Protein AF-0000000076599922 (afdb_homodimer)

pLDDT: mean 87.74, std 16.81, range [40.47, 98.94]

Organism: Saccharopolyspora spinosa (NCBI:txid60894)

Solvent-accessible surface area (backbone atoms only — not comparable to full-atom values): 19972 Å² total; per-residue (Å²): 118,70,66,62,55,49,49,53,50,46,48,52,47,47,49,48,48,50,48,41,64,63,24,42,58,56,21,48,47,45,45,66,71,65,50,50,44,62,55,48,37,53,52,31,36,52,49,28,32,49,35,24,58,56,22,30,57,68,70,34,29,33,64,23,31,54,54,28,51,56,31,53,50,46,52,57,22,27,54,42,30,17,59,72,67,69,59,63,42,68,53,51,51,39,50,47,54,44,43,49,49,50,35,50,36,35,43,34,48,22,48,25,45,19,26,42,69,68,67,58,35,61,69,57,18,50,31,31,48,50,35,41,41,33,58,52,43,45,55,33,46,34,26,36,22,36,42,66,76,32,43,27,76,78,58,77,47,40,71,69,52,46,48,50,42,48,39,52,16,39,22,42,36,51,72,64,44,78,63,43,33,56,53,30,36,49,50,43,35,52,35,30,56,49,22,44,52,49,25,53,51,34,27,48,52,40,48,69,70,102,117,71,66,60,54,48,49,53,50,47,50,51,46,48,49,48,49,51,47,41,64,64,24,42,58,55,21,50,48,43,46,67,70,64,50,51,43,62,55,47,39,53,52,30,36,52,49,28,32,50,35,24,58,57,22,31,57,67,70,35,28,34,64,24,32,54,55,28,52,54,30,52,51,46,53,56,21,29,54,41,30,18,59,73,67,69,61,63,43,68,51,51,50,39,52,46,56,45,41,50,47,52,35,51,35,35,44,34,48,22,47,25,46,20,25,44,69,68,68,58,35,61,71,55,19,51,31,31,48,49,34,39,40,33,57,52,44,45,55,34,45,32,26,36,22,36,43,63,76,32,44,27,76,78,57,76,48,40,71,68,52,45,49,51,42,48,38,50,18,39,22,41,35,50,73,63,45,78,63,42,33,55,52,32,36,50,50,44,35,53,35,29,56,49,22,43,51,50,23,53,51,35,28,48,52,40,50,69,72,101

Nearest PDB structures (foldseek):
  6h59-assembly1_A  TM=9.560E-01  e=6.755E-15  Mycobacterium tuberculosis H37Rv
  6wmv-assembly1_A  TM=9.263E-01  e=8.524E-15  Archaeoglobus fulgidus
  6wmv-assembly1_C  TM=9.574E-01  e=2.727E-14  Archaeoglobus fulgidus
  6h5a-assembly1_B  TM=9.614E-01  e=3.285E-14  Mycobacterium tuberculosis H37Rv
  6wm5-assembly1_A  TM=9.305E-01  e=1.296E-14  Archaeoglobus fulgidus

Sequence (420 aa):
MHRRLTLQAMLNIFARASISRLTDPIGAGLVCLGLSPNAVTVTGTAASITAALWFFPRDQLFVGTVVVAVFLMFDILDGAMARSGGKATKFGGVLDASCDRLVDGALFGALVWWSLVVEVNHLRGLALLICLVGAQVISYVKARAEANGLSADGGLAERAERFLVVLVGTGLHGLGVPYVLDVAVWLLVVLSLITIAQRLIAVHASYRDLMHRRLTLQAMLNIFARASISRLTDPIGAGLVCLGLSPNAVTVTGTAASITAALWFFPRDQLFVGTVVVAVFLMFDILDGAMARSGGKATKFGGVLDASCDRLVDGALFGALVWWSLVVEVNHLRGLALLICLVGAQVISYVKARAEANGLSADGGLAERAERFLVVLVGTGLHGLGVPYVLDVAVWLLVVLSLITIAQRLIAVHASYRDL

Foldseek 3Di:
DVVVVVVVVVCVVVVVVVLLVVLVVVLVVVVVVVDQLLNLLVVLLVQLLCLLQPQLLVLNQQVSLVSNVVSVSSLSNSVSNCVVVVVPDPVSVVSSLVSLLSSLLSNLVSNLCNCCPVVNPPLLSVLSVLLNVLQNLLSVLQVVLVVVVFGQDDFDDHPVNLSVLQSVQRNVVSVPDPCSNVVSSNVSSVRSVVSSVSRVVRSVVRVVVD/DVVVVVVVVVCVVVVVVVLLVVLVVVLVVVVVVVDQLLNLLVVLLVQLLCLLQPQLLVLNQQVSLVSNVVSVSSLSNSVSNCVVVVVPDPVSVVSSLVSLLSSLLSNLVSNLCNCCPVVNPPLLSVLSVLLNVLQNLLSVLQVVLVVVVFGQDDFDDHPVNLSVLQSVQRNVVSVPDPCSNVVSSNVSSVRSVVSSVSRVVRSVVRVVVD

InterPro domains:
  IPR000462 CDP-alcohol phosphatidyltransferase [PF01066] (36-189)
  IPR043130 CDP-alcohol phosphatidyltransferase, transmembrane domain [G3DSA:1.20.120.1760] (16-209)
  IPR044268 Phosphatidylinositol phosphate synthase PgsA1 [MF_02241] (11-209)
  IPR044268 Phosphatidylinositol phosphate synthase PgsA1 [NF045883] (14-207)
  IPR048254 CDP-alcohol phosphatidyltransferase, conserved site [PS00379] (78-100)

Secondary structure (DSSP, 8-state):
-HHHHHHHHHHHHHHHHHHHHHHHHHHHHHHHTT--HHHHHHHHHHHHHHHHHHHGGGT-HHHHHHHHHHHHHHHHHHHHHHHHTT---HHHHHHHHHHHHHHHHHHHHHHHHIIIIIS--HHHHHHHHHHHHHHHHHHHHHHHHHHTT------SS-HHHHHHHHHHHHHHHHTT-TTHHHHHHHHHHHHHHHHHHHHHHHHHHHHHT-/-HHHHHHHHHHHHHHHHHHHHHHHHHHHHHHHTT--HHHHHHHHHHHHHHHHHHHGGGT-HHHHHHHHHHHHHHHHHHHHHHHHTT---HHHHHHHHHHHHHHHHHHHHHHHHIIIIIS--HHHHHHHHHHHHHHHHHHHHHHHHHHTT------SS-HHHHHHHHHHHHHHHHTT-TTHHHHHHHHHHHHHHHHHHHHHHHHHHHHHT-

Structure (mmCIF, N/CA/C/O backbone):
data_AF-0000000076599922-model_v1
#
loop_
_entity.id
_entity.type
_entity.pdbx_description
1 polymer 'Phosphatidylinositol phosphate synthase'
#
loop_
_atom_site.group_PDB
_atom_site.id
_atom_site.type_symbol
_atom_site.label_atom_id
_atom_site.label_alt_id
_atom_site.label_comp_id
_atom_site.label_asym_id
_atom_site.label_entity_id
_atom_site.label_seq_id
_atom_site.pdbx_PDB_ins_code
_atom_site.Cartn_x
_atom_site.Cartn_y
_atom_site.Cartn_z
_atom_site.occupancy
_atom_site.B_iso_or_equiv
_atom_site.auth_seq_id
_atom_site.auth_comp_id
_atom_site.auth_asym_id
_atom_site.auth_atom_id
_atom_site.pdbx_PDB_model_num
ATOM 1 N N . MET A 1 1 ? 11.695 7.113 33.906 1 40.84 1 MET A N 1
ATOM 2 C CA . MET A 1 1 ? 11.023 7.523 32.688 1 40.84 1 MET A CA 1
ATOM 3 C C . MET A 1 1 ? 11.836 8.578 31.953 1 40.84 1 MET A C 1
ATOM 5 O O . MET A 1 1 ? 11.93 8.555 30.719 1 40.84 1 MET A O 1
ATOM 9 N N . HIS A 1 2 ? 12.633 9.445 32.656 1 55.22 2 HIS A N 1
ATOM 10 C CA . HIS A 1 2 ? 13.438 10.531 32.125 1 55.22 2 HIS A CA 1
ATOM 11 C C . HIS A 1 2 ? 14.703 10.008 31.453 1 55.22 2 HIS A C 1
ATOM 13 O O . HIS A 1 2 ? 15.219 10.633 30.531 1 55.22 2 HIS A O 1
ATOM 19 N N . ARG A 1 3 ? 15.242 8.898 31.953 1 56.16 3 ARG A N 1
ATOM 20 C CA . ARG A 1 3 ? 16.5 8.391 31.422 1 56.16 3 ARG A CA 1
ATOM 21 C C . ARG A 1 3 ? 16.297 7.691 30.078 1 56.16 3 ARG A C 1
ATOM 23 O O . ARG A 1 3 ? 17.188 7.668 29.234 1 56.16 3 ARG A O 1
ATOM 30 N N . ARG A 1 4 ? 15.164 7.043 29.859 1 51.91 4 ARG A N 1
ATOM 31 C CA . ARG A 1 4 ? 14.875 6.352 28.609 1 51.91 4 ARG A CA 1
ATOM 32 C C . ARG A 1 4 ? 14.609 7.344 27.484 1 51.91 4 ARG A C 1
ATOM 34 O O . ARG A 1 4 ? 14.992 7.102 26.328 1 51.91 4 ARG A O 1
ATOM 41 N N . LEU A 1 5 ? 14.023 8.516 27.812 1 51.56 5 LEU A N 1
ATOM 42 C CA . LEU A 1 5 ? 13.805 9.547 26.797 1 51.56 5 LEU A CA 1
ATOM 43 C C . LEU A 1 5 ? 15.133 10.164 26.359 1 51.56 5 LEU A C 1
ATOM 45 O O . LEU A 1 5 ? 15.312 10.484 25.188 1 51.56 5 LEU A O 1
ATOM 49 N N . THR A 1 6 ? 16.016 10.195 27.281 1 56.06 6 THR A N 1
ATOM 50 C CA . THR A 1 6 ? 17.312 10.789 26.984 1 56.06 6 THR A CA 1
ATOM 51 C C . THR A 1 6 ? 18.156 9.852 26.109 1 56.06 6 THR A C 1
ATOM 53 O O . THR A 1 6 ? 18.812 10.297 25.172 1 56.06 6 THR A O 1
ATOM 56 N N . LEU A 1 7 ? 18.078 8.648 26.344 1 52.84 7 LEU A N 1
ATOM 57 C CA . LEU A 1 7 ? 18.828 7.672 25.547 1 52.84 7 LEU A CA 1
ATOM 58 C C . LEU A 1 7 ? 18.266 7.578 24.141 1 52.84 7 LEU A C 1
ATOM 60 O O . LEU A 1 7 ? 19.031 7.496 23.172 1 52.84 7 LEU A O 1
ATOM 64 N N . GLN A 1 8 ? 17.016 7.5 23.953 1 50.31 8 GLN A N 1
ATOM 65 C CA . GLN A 1 8 ? 16.391 7.488 22.625 1 50.31 8 GLN A CA 1
ATOM 66 C C . GLN A 1 8 ? 16.688 8.773 21.859 1 50.31 8 GLN A C 1
ATOM 68 O O . GLN A 1 8 ? 16.984 8.734 20.672 1 50.31 8 GLN A O 1
ATOM 73 N N . ALA A 1 9 ? 16.688 9.953 22.578 1 52.31 9 ALA A N 1
ATOM 74 C CA . ALA A 1 9 ? 17.078 11.227 21.984 1 52.31 9 ALA A CA 1
ATOM 75 C C . ALA A 1 9 ? 18.547 11.211 21.562 1 52.31 9 ALA A C 1
ATOM 77 O O . ALA A 1 9 ? 18.891 11.688 20.484 1 52.31 9 ALA A O 1
ATOM 78 N N . MET A 1 10 ? 19.359 10.648 22.375 1 51.59 10 MET A N 1
ATOM 79 C CA . MET A 1 10 ? 20.781 10.555 22.078 1 51.59 10 MET A CA 1
ATOM 80 C C . MET A 1 10 ? 21.031 9.602 20.922 1 51.59 10 MET A C 1
ATOM 82 O O . MET A 1 10 ? 21.844 9.883 20.047 1 51.59 10 MET A O 1
ATOM 86 N N . LEU A 1 11 ? 20.344 8.477 20.906 1 53.56 11 LEU A N 1
ATOM 87 C CA . LEU A 1 11 ? 20.5 7.527 19.812 1 53.56 11 LEU A CA 1
ATOM 88 C C . LEU A 1 11 ? 19.938 8.102 18.516 1 53.56 11 LEU A C 1
ATOM 90 O O . LEU A 1 11 ? 20.531 7.91 17.453 1 53.56 11 LEU A O 1
ATOM 94 N N . ASN A 1 12 ? 18.891 8.797 18.625 1 52.84 12 ASN A N 1
ATOM 95 C CA . ASN A 1 12 ? 18.344 9.5 17.469 1 52.84 12 ASN A CA 1
ATOM 96 C C . ASN A 1 12 ? 19.281 10.609 17 1 52.84 12 ASN A C 1
ATOM 98 O O . ASN A 1 12 ? 19.469 10.805 15.797 1 52.84 12 ASN A O 1
ATOM 102 N N . ILE A 1 13 ? 19.891 11.352 18.016 1 50.78 13 ILE A N 1
ATOM 103 C CA . ILE A 1 13 ? 20.859 12.398 17.703 1 50.78 13 ILE A CA 1
ATOM 104 C C . ILE A 1 13 ? 22.109 11.773 17.109 1 50.78 13 ILE A C 1
ATOM 106 O O . ILE A 1 13 ? 22.656 12.266 16.109 1 50.78 13 ILE A O 1
ATOM 110 N N . PHE A 1 14 ? 22.625 10.773 17.766 1 49.03 14 PHE A N 1
ATOM 111 C CA . PHE A 1 14 ? 23.812 10.102 17.25 1 49.03 14 PHE A CA 1
ATOM 112 C C . PHE A 1 14 ? 23.531 9.492 15.883 1 49.03 14 PHE A C 1
ATOM 114 O O . PHE A 1 14 ? 24.375 9.539 14.992 1 49.03 14 PHE A O 1
ATOM 121 N N . ALA A 1 15 ? 22.453 8.836 15.75 1 51.06 15 ALA A N 1
ATOM 122 C CA . ALA A 1 15 ? 22.062 8.297 14.453 1 51.06 15 ALA A CA 1
ATOM 123 C C . ALA A 1 15 ? 21.922 9.414 13.414 1 51.06 15 ALA A C 1
ATOM 125 O O . ALA A 1 15 ? 22.406 9.281 12.289 1 51.06 15 ALA A O 1
ATOM 126 N N . ARG A 1 16 ? 21.359 10.461 13.766 1 51.12 16 ARG A N 1
ATOM 127 C CA . ARG A 1 16 ? 21.281 11.625 12.891 1 51.12 16 ARG A CA 1
ATOM 128 C C . ARG A 1 16 ? 22.656 12.188 12.586 1 51.12 16 ARG A C 1
ATOM 130 O O . ARG A 1 16 ? 22.953 12.547 11.438 1 51.12 16 ARG A O 1
ATOM 137 N N . ALA A 1 17 ? 23.453 12.336 13.656 1 50.25 17 ALA A N 1
ATOM 138 C CA . ALA A 1 17 ? 24.812 12.844 13.484 1 50.25 17 ALA A CA 1
ATOM 139 C C . ALA A 1 17 ? 25.641 11.891 12.641 1 50.25 17 ALA A C 1
ATOM 141 O O . ALA A 1 17 ? 26.422 12.32 11.789 1 50.25 17 ALA A O 1
ATOM 142 N N . SER A 1 18 ? 25.594 10.648 12.922 1 45.25 18 SER A N 1
ATOM 143 C CA . SER A 1 18 ? 26.344 9.68 12.148 1 45.25 18 SER A CA 1
ATOM 144 C C . SER A 1 18 ? 25.844 9.609 10.703 1 45.25 18 SER A C 1
ATOM 146 O O . SER A 1 18 ? 26.656 9.516 9.773 1 45.25 18 SER A O 1
ATOM 148 N N . ILE A 1 19 ? 24.672 9.594 10.617 1 50.72 19 ILE A N 1
ATOM 149 C CA . ILE A 1 19 ? 24.125 9.617 9.266 1 50.72 19 ILE A CA 1
ATOM 150 C C . ILE A 1 19 ? 24.5 10.922 8.57 1 50.72 19 ILE A C 1
ATOM 152 O O . ILE A 1 19 ? 24.875 10.922 7.398 1 50.72 19 ILE A O 1
ATOM 156 N N . SER A 1 20 ? 24.531 11.984 9.289 1 49.16 20 SER A N 1
ATOM 157 C CA . SER A 1 20 ? 24.969 13.266 8.742 1 49.16 20 SER A CA 1
ATOM 158 C C . SER A 1 20 ? 26.438 13.227 8.328 1 49.16 20 SER A C 1
ATOM 160 O O . SER A 1 20 ? 26.812 13.781 7.297 1 49.16 20 SER A O 1
ATOM 162 N N . ARG A 1 21 ? 27.25 12.664 9.188 1 48.56 21 ARG A N 1
ATOM 163 C CA . ARG A 1 21 ? 28.672 12.625 8.875 1 48.56 21 ARG A CA 1
ATOM 164 C C . ARG A 1 21 ? 28.938 11.789 7.629 1 48.56 21 ARG A C 1
ATOM 166 O O . ARG A 1 21 ? 29.859 12.078 6.871 1 48.56 21 ARG A O 1
ATOM 173 N N . LEU A 1 22 ? 28.312 10.758 7.5 1 48.22 22 LEU A N 1
ATOM 174 C CA . LEU A 1 22 ? 28.5 9.906 6.332 1 48.22 22 LEU A CA 1
ATOM 175 C C . LEU A 1 22 ? 27.766 10.484 5.121 1 48.22 22 LEU A C 1
ATOM 177 O O . LEU A 1 22 ? 28.266 10.383 3.994 1 48.22 22 LEU A O 1
ATOM 181 N N . THR A 1 23 ? 26.672 11.07 5.359 1 52.75 23 THR A N 1
ATOM 182 C CA . THR A 1 23 ? 25.812 11.5 4.266 1 52.75 23 THR A CA 1
ATOM 183 C C . THR A 1 23 ? 26.188 12.906 3.803 1 52.75 23 THR A C 1
ATOM 185 O O . THR A 1 23 ? 25.969 13.258 2.639 1 52.75 23 THR A O 1
ATOM 188 N N . ASP A 1 24 ? 26.859 13.633 4.656 1 56.22 24 ASP A N 1
ATOM 189 C CA . ASP A 1 24 ? 27.172 15.023 4.336 1 56.22 24 ASP A CA 1
ATOM 190 C C . ASP A 1 24 ? 28.156 15.102 3.166 1 56.22 24 ASP A C 1
ATOM 192 O O . ASP A 1 24 ? 27.938 15.875 2.227 1 56.22 24 ASP A O 1
ATOM 196 N N . PRO A 1 25 ? 29.172 14.414 3.275 1 53.22 25 PRO A N 1
ATOM 197 C CA . PRO A 1 25 ? 30.109 14.602 2.16 1 53.22 25 PRO A CA 1
ATOM 198 C C . PRO A 1 25 ? 29.547 14.094 0.833 1 53.22 25 PRO A C 1
ATOM 200 O O . PRO A 1 25 ? 29.797 14.695 -0.217 1 53.22 25 PRO A O 1
ATOM 203 N N . ILE A 1 26 ? 28.906 13 0.84 1 55.84 26 ILE A N 1
ATOM 204 C CA . ILE A 1 26 ? 28.312 12.469 -0.386 1 55.84 26 ILE A CA 1
ATOM 205 C C . ILE A 1 26 ? 27.219 13.414 -0.886 1 55.84 26 ILE A C 1
ATOM 207 O O . ILE A 1 26 ? 27.125 13.688 -2.086 1 55.84 26 ILE A O 1
ATOM 211 N N . GLY A 1 27 ? 26.453 13.828 -0.007 1 55.47 27 GLY A N 1
ATOM 212 C CA . GLY A 1 27 ? 25.484 14.844 -0.381 1 55.47 27 GLY A CA 1
ATOM 213 C C . GLY A 1 27 ? 26.125 16.094 -0.974 1 55.47 27 GLY A C 1
ATOM 214 O O . GLY A 1 27 ? 25.656 16.594 -1.998 1 55.47 27 GLY A O 1
ATOM 215 N N . ALA A 1 28 ? 27.172 16.422 -0.338 1 54.97 28 ALA A N 1
ATOM 216 C CA . ALA A 1 28 ? 27.906 17.594 -0.824 1 54.97 28 ALA A CA 1
ATOM 217 C C . ALA A 1 28 ? 28.484 17.344 -2.213 1 54.97 28 ALA A C 1
ATOM 219 O O . ALA A 1 28 ? 28.484 18.234 -3.066 1 54.97 28 ALA A O 1
ATOM 220 N N . GLY A 1 29 ? 28.922 16.203 -2.338 1 56.16 29 GLY A N 1
ATOM 221 C CA . GLY A 1 29 ? 29.453 15.859 -3.648 1 56.16 29 GLY A CA 1
ATOM 222 C C . GLY A 1 29 ? 28.391 15.875 -4.742 1 56.16 29 GLY A C 1
ATOM 223 O O . GLY A 1 29 ? 28.641 16.375 -5.84 1 56.16 29 GLY A O 1
ATOM 224 N N . LEU A 1 30 ? 27.297 15.344 -4.473 1 58.22 30 LEU A N 1
ATOM 225 C CA . LEU A 1 30 ? 26.234 15.344 -5.473 1 58.22 30 LEU A CA 1
ATOM 226 C C . LEU A 1 30 ? 25.703 16.75 -5.719 1 58.22 30 LEU A C 1
ATOM 228 O O . LEU A 1 30 ? 25.391 17.109 -6.855 1 58.22 30 LEU A O 1
ATOM 232 N N . VAL A 1 31 ? 25.656 17.516 -4.691 1 55.69 31 VAL A N 1
ATOM 233 C CA . VAL A 1 31 ? 25.344 18.938 -4.859 1 55.69 31 VAL A CA 1
ATOM 234 C C . VAL A 1 31 ? 26.375 19.594 -5.762 1 55.69 31 VAL A C 1
ATOM 236 O O . VAL A 1 31 ? 26.047 20.453 -6.582 1 55.69 31 VAL A O 1
ATOM 239 N N . CYS A 1 32 ? 27.453 19.062 -5.551 1 52.34 32 CYS A N 1
ATOM 240 C CA . CYS A 1 32 ? 28.516 19.641 -6.371 1 52.34 32 CYS A CA 1
ATOM 241 C C . CYS A 1 32 ? 28.344 19.266 -7.836 1 52.34 32 CYS A C 1
ATOM 243 O O . CYS A 1 32 ? 28.75 20.016 -8.727 1 52.34 32 CYS A O 1
ATOM 245 N N . LEU A 1 33 ? 27.734 18.172 -7.957 1 60 33 LEU A N 1
ATOM 246 C CA . LEU A 1 33 ? 27.469 17.781 -9.336 1 60 33 LEU A CA 1
ATOM 247 C C . LEU A 1 33 ? 26.25 18.531 -9.891 1 60 33 LEU A C 1
ATOM 249 O O . LEU A 1 33 ? 25.891 18.359 -11.055 1 60 33 LEU A O 1
ATOM 253 N N . GLY A 1 34 ? 25.703 19.391 -9.062 1 63.62 34 GLY A N 1
ATOM 254 C CA . GLY A 1 34 ? 24.625 20.266 -9.523 1 63.62 34 GLY A CA 1
ATOM 255 C C . GLY A 1 34 ? 23.266 19.578 -9.539 1 63.62 34 GLY A C 1
ATOM 256 O O . GLY A 1 34 ? 22.328 20.078 -10.164 1 63.62 34 GLY A O 1
ATOM 257 N N . LEU A 1 35 ? 23.188 18.5 -8.906 1 76.56 35 LEU A N 1
ATOM 258 C CA . LEU A 1 35 ? 21.875 17.844 -8.938 1 76.56 35 LEU A CA 1
ATOM 259 C C . LEU A 1 35 ? 21 18.344 -7.793 1 76.56 35 LEU A C 1
ATOM 261 O O . LEU A 1 35 ? 21.5 18.578 -6.688 1 76.56 35 LEU A O 1
ATOM 265 N N . SER A 1 36 ? 19.812 18.672 -8.164 1 83.69 36 SER A N 1
ATOM 266 C CA . SER A 1 36 ? 18.859 19.047 -7.125 1 83.69 36 SER A CA 1
ATOM 267 C C . SER A 1 36 ? 18.438 17.828 -6.309 1 83.69 36 SER A C 1
ATOM 269 O O . SER A 1 36 ? 18.484 16.703 -6.789 1 83.69 36 SER A O 1
ATOM 271 N N . PRO A 1 37 ? 18.188 18.016 -5.082 1 85.31 37 PRO A N 1
ATOM 272 C CA . PRO A 1 37 ? 17.703 16.906 -4.242 1 85.31 37 PRO A CA 1
ATOM 273 C C . PRO A 1 37 ? 16.547 16.141 -4.887 1 85.31 37 PRO A C 1
ATOM 275 O O . PRO A 1 37 ? 16.484 14.914 -4.805 1 85.31 37 PRO A O 1
ATOM 278 N N . ASN A 1 38 ? 15.648 16.844 -5.543 1 90.19 38 ASN A N 1
ATOM 279 C CA . ASN A 1 38 ? 14.516 16.203 -6.211 1 90.19 38 ASN A CA 1
ATOM 280 C C . ASN A 1 38 ? 14.984 15.266 -7.324 1 90.19 38 ASN A C 1
ATOM 282 O O . ASN A 1 38 ? 14.414 14.188 -7.52 1 90.19 38 ASN A O 1
ATOM 286 N N . ALA A 1 39 ? 15.938 15.695 -8.039 1 88.94 39 ALA A N 1
ATOM 287 C CA . ALA A 1 39 ? 16.484 14.867 -9.109 1 88.94 39 ALA A CA 1
ATOM 288 C C . ALA A 1 39 ? 17.109 13.594 -8.555 1 88.94 39 ALA A C 1
ATOM 290 O O . ALA A 1 39 ? 16.984 12.516 -9.141 1 88.94 39 ALA A O 1
ATOM 291 N N . VAL A 1 40 ? 17.797 13.688 -7.473 1 87.94 40 VAL A N 1
ATOM 292 C CA . VAL A 1 40 ? 18.438 12.539 -6.828 1 87.94 40 VAL A CA 1
ATOM 293 C C . VAL A 1 40 ? 17.359 11.578 -6.332 1 87.94 40 VAL A C 1
ATOM 295 O O . VAL A 1 40 ? 17.5 10.359 -6.48 1 87.94 40 VAL A O 1
ATOM 298 N N . THR A 1 41 ? 16.297 12.117 -5.738 1 92.38 41 THR A N 1
ATOM 299 C CA . THR A 1 41 ? 15.188 11.305 -5.266 1 92.38 41 THR A CA 1
ATOM 300 C C . THR A 1 41 ? 14.57 10.508 -6.41 1 92.38 41 THR A C 1
ATOM 302 O O . THR A 1 41 ? 14.43 9.289 -6.32 1 92.38 41 THR A O 1
ATOM 305 N N . VAL A 1 42 ? 14.258 11.203 -7.5 1 93.69 42 VAL A N 1
ATOM 306 C CA . VAL A 1 42 ? 13.57 10.57 -8.625 1 93.69 42 VAL A CA 1
ATOM 307 C C . VAL A 1 42 ? 14.484 9.539 -9.281 1 93.69 42 VAL A C 1
ATOM 309 O O . VAL A 1 42 ? 14.055 8.43 -9.609 1 93.69 42 VAL A O 1
ATOM 312 N N . THR A 1 43 ? 15.727 9.883 -9.484 1 92.69 43 THR A N 1
ATOM 313 C CA . THR A 1 43 ? 16.688 8.969 -10.102 1 92.69 43 THR A CA 1
ATOM 314 C C . THR A 1 43 ? 16.938 7.762 -9.203 1 92.69 43 THR A C 1
ATOM 316 O O . THR A 1 43 ? 17.016 6.629 -9.68 1 92.69 43 THR A O 1
ATOM 319 N N . GLY A 1 44 ? 17.109 8.031 -7.922 1 93.38 44 GLY A N 1
ATOM 320 C CA . GLY A 1 44 ? 17.281 6.941 -6.98 1 93.38 44 GLY A CA 1
ATOM 321 C C . GLY A 1 44 ? 16.094 6 -6.934 1 93.38 44 GLY A C 1
ATOM 322 O O . GLY A 1 44 ? 16.266 4.781 -6.863 1 93.38 44 GLY A O 1
ATOM 323 N N . THR A 1 45 ? 14.945 6.566 -6.973 1 95.88 45 THR A N 1
ATOM 324 C CA . THR A 1 45 ? 13.719 5.781 -6.988 1 95.88 45 THR A CA 1
ATOM 325 C C . THR A 1 45 ? 13.656 4.898 -8.234 1 95.88 45 THR A C 1
ATOM 327 O O . THR A 1 45 ? 13.406 3.695 -8.133 1 95.88 45 THR A O 1
ATOM 330 N N . ALA A 1 46 ? 13.891 5.516 -9.367 1 96.62 46 ALA A N 1
ATOM 331 C CA . ALA A 1 46 ? 13.875 4.766 -10.625 1 96.62 46 ALA A CA 1
ATOM 332 C C . ALA A 1 46 ? 14.898 3.631 -10.586 1 96.62 46 ALA A C 1
ATOM 334 O O . ALA A 1 46 ? 14.609 2.514 -11.031 1 96.62 46 ALA A O 1
ATOM 335 N N . ALA A 1 47 ? 16.016 3.898 -10.086 1 96.5 47 ALA A N 1
ATOM 336 C CA . ALA A 1 47 ? 17.094 2.906 -10.023 1 96.5 47 ALA A CA 1
ATOM 337 C C . ALA A 1 47 ? 16.734 1.768 -9.078 1 96.5 47 ALA A C 1
ATOM 339 O O . ALA A 1 47 ? 16.938 0.594 -9.398 1 96.5 47 ALA A O 1
ATOM 340 N N . SER A 1 48 ? 16.219 2.098 -7.926 1 97.44 48 SER A N 1
ATOM 341 C CA . SER A 1 48 ? 15.836 1.085 -6.945 1 97.44 48 SER A CA 1
ATOM 342 C C . SER A 1 48 ? 14.734 0.182 -7.48 1 97.44 48 SER A C 1
ATOM 344 O O . SER A 1 48 ? 14.797 -1.04 -7.336 1 97.44 48 SER A O 1
ATOM 346 N N . ILE A 1 49 ? 13.75 0.799 -8.078 1 98.38 49 ILE A N 1
ATOM 347 C CA . ILE A 1 49 ? 12.641 0.042 -8.633 1 98.38 49 ILE A CA 1
ATOM 348 C C . ILE A 1 49 ? 13.141 -0.869 -9.75 1 98.38 49 ILE A C 1
ATOM 350 O O . ILE A 1 49 ? 12.82 -2.059 -9.789 1 98.38 49 ILE A O 1
ATOM 354 N N . THR A 1 50 ? 13.961 -0.312 -10.648 1 98.19 50 THR A N 1
ATOM 355 C CA . THR A 1 50 ? 14.508 -1.09 -11.758 1 98.19 50 THR A CA 1
ATOM 356 C C . THR A 1 50 ? 15.344 -2.256 -11.234 1 98.19 50 THR A C 1
ATOM 358 O O . THR A 1 50 ? 15.242 -3.373 -11.75 1 98.19 50 THR A O 1
ATOM 361 N N . ALA A 1 51 ? 16.094 -2.02 -10.227 1 98.44 51 ALA A N 1
ATOM 362 C CA . ALA A 1 51 ? 16.938 -3.066 -9.656 1 98.44 51 ALA A CA 1
ATOM 363 C C . ALA A 1 51 ? 16.094 -4.191 -9.07 1 98.44 51 ALA A C 1
ATOM 365 O O . ALA A 1 51 ? 16.344 -5.367 -9.344 1 98.44 51 ALA A O 1
ATOM 366 N N . ALA A 1 52 ? 15.117 -3.861 -8.289 1 98.69 52 ALA A N 1
ATOM 367 C CA . ALA A 1 52 ? 14.258 -4.867 -7.664 1 98.69 52 ALA A CA 1
ATOM 368 C C . ALA A 1 52 ? 13.539 -5.703 -8.719 1 98.69 52 ALA A C 1
ATOM 370 O O . ALA A 1 52 ? 13.5 -6.934 -8.625 1 98.69 52 ALA A O 1
ATOM 371 N N . LEU A 1 53 ? 13.047 -5.031 -9.766 1 98.69 53 LEU A N 1
ATOM 372 C CA . LEU A 1 53 ? 12.25 -5.703 -10.781 1 98.69 53 LEU A CA 1
ATOM 373 C C . LEU A 1 53 ? 13.141 -6.508 -11.734 1 98.69 53 LEU A C 1
ATOM 375 O O . LEU A 1 53 ? 12.664 -7.434 -12.391 1 98.69 53 LEU A O 1
ATOM 379 N N . TRP A 1 54 ? 14.367 -6.121 -11.797 1 98.62 54 TRP A N 1
ATOM 380 C CA . TRP A 1 54 ? 15.289 -6.828 -12.688 1 98.62 54 TRP A CA 1
ATOM 381 C C . TRP A 1 54 ? 15.844 -8.078 -12.016 1 98.62 54 TRP A C 1
ATOM 383 O O . TRP A 1 54 ? 15.82 -9.164 -12.594 1 98.62 54 TRP A O 1
ATOM 393 N N . PHE A 1 55 ? 16.266 -8 -10.789 1 98.88 55 PHE A N 1
ATOM 394 C CA . PHE A 1 55 ? 17.078 -9.047 -10.18 1 98.88 55 PHE A CA 1
ATOM 395 C C . PHE A 1 55 ? 16.188 -10.07 -9.477 1 98.88 55 PHE A C 1
ATOM 397 O O . PHE A 1 55 ? 16.406 -11.281 -9.609 1 98.88 55 PHE A O 1
ATOM 404 N N . PHE A 1 56 ? 15.211 -9.664 -8.68 1 98.81 56 PHE A N 1
ATOM 405 C CA . PHE A 1 56 ? 14.484 -10.578 -7.812 1 98.81 56 PHE A CA 1
ATOM 406 C C . PHE A 1 56 ? 13.68 -11.586 -8.633 1 98.81 56 PHE A C 1
ATOM 408 O O . PHE A 1 56 ? 13.766 -12.789 -8.398 1 98.81 56 PHE A O 1
ATOM 415 N N . PRO A 1 57 ? 12.984 -11.102 -9.727 1 98.44 57 PRO A N 1
ATOM 416 C CA . PRO A 1 57 ? 12.242 -12.094 -10.508 1 98.44 57 PRO A CA 1
ATOM 417 C C . PRO A 1 57 ? 13.156 -13.062 -11.258 1 98.44 57 PRO A C 1
ATOM 419 O O . PRO A 1 57 ? 12.695 -14.102 -11.734 1 98.44 57 PRO A O 1
ATOM 422 N N . ARG A 1 58 ? 14.398 -12.766 -11.391 1 98.44 58 ARG A N 1
ATOM 423 C CA . ARG A 1 58 ? 15.359 -13.617 -12.094 1 98.44 58 ARG A CA 1
ATOM 424 C C . ARG A 1 58 ? 16.109 -14.508 -11.109 1 98.44 58 ARG A C 1
ATOM 426 O O . ARG A 1 58 ? 17.125 -15.117 -11.469 1 98.44 58 ARG A O 1
ATOM 433 N N . ASP A 1 59 ? 15.727 -14.5 -9.852 1 98.5 59 ASP A N 1
ATOM 434 C CA . ASP A 1 59 ? 16.266 -15.352 -8.797 1 98.5 59 ASP A CA 1
ATOM 435 C C . ASP A 1 59 ? 17.688 -14.938 -8.422 1 98.5 59 ASP A C 1
ATOM 437 O O . ASP A 1 59 ? 18.484 -15.766 -7.996 1 98.5 59 ASP A O 1
ATOM 441 N N . GLN A 1 60 ? 18.031 -13.727 -8.758 1 98.69 60 GLN A N 1
ATOM 442 C CA . GLN A 1 60 ? 19.297 -13.141 -8.344 1 98.69 60 GLN A CA 1
ATOM 443 C C . GLN A 1 60 ? 19.141 -12.359 -7.043 1 98.69 60 GLN A C 1
ATOM 445 O O . GLN A 1 60 ? 19.344 -11.141 -7.016 1 98.69 60 GLN A O 1
ATOM 450 N N . LEU A 1 61 ? 18.875 -13.125 -6.012 1 98.75 61 LEU A N 1
ATOM 451 C CA . LEU A 1 61 ? 18.422 -12.547 -4.75 1 98.75 61 LEU A CA 1
ATOM 452 C C . LEU A 1 61 ? 19.547 -11.797 -4.055 1 98.75 61 LEU A C 1
ATOM 454 O O . LEU A 1 61 ? 19.359 -10.672 -3.576 1 98.75 61 LEU A O 1
ATOM 458 N N . PHE A 1 62 ? 20.719 -12.406 -3.963 1 98.81 62 PHE A N 1
ATOM 459 C CA . PHE A 1 62 ? 21.828 -11.773 -3.25 1 98.81 62 PHE A CA 1
ATOM 460 C C . PHE A 1 62 ? 22.266 -10.5 -3.967 1 98.81 62 PHE A C 1
ATOM 462 O O . PHE A 1 62 ? 22.375 -9.438 -3.352 1 98.81 62 PHE A O 1
ATOM 469 N N . VAL A 1 63 ? 22.547 -10.602 -5.27 1 98.69 63 VAL A N 1
ATOM 470 C CA . VAL A 1 63 ? 23 -9.453 -6.051 1 98.69 63 VAL A CA 1
ATOM 471 C C . VAL A 1 63 ? 21.938 -8.352 -6.016 1 98.69 63 VAL A C 1
ATOM 473 O O . VAL A 1 63 ? 22.266 -7.172 -5.867 1 98.69 63 VAL A O 1
ATOM 476 N N . GLY A 1 64 ? 20.656 -8.734 -6.23 1 98.75 64 GLY A N 1
ATOM 477 C CA . GLY A 1 64 ? 19.562 -7.777 -6.145 1 98.75 64 GLY A CA 1
ATOM 478 C C . GLY A 1 64 ? 19.516 -7.043 -4.82 1 98.75 64 GLY A C 1
ATOM 479 O O . GLY A 1 64 ? 19.312 -5.828 -4.781 1 98.75 64 GLY A O 1
ATOM 480 N N . THR A 1 65 ? 19.703 -7.797 -3.742 1 98.69 65 THR A N 1
ATOM 481 C CA . THR A 1 65 ? 19.703 -7.223 -2.4 1 98.69 65 THR A CA 1
ATOM 482 C C . THR A 1 65 ? 20.812 -6.172 -2.264 1 98.69 65 THR A C 1
ATOM 484 O O . THR A 1 65 ? 20.562 -5.074 -1.759 1 98.69 65 THR A O 1
ATOM 487 N N . VAL A 1 66 ? 21.969 -6.441 -2.689 1 98.38 66 VAL A N 1
ATOM 488 C CA . VAL A 1 66 ? 23.109 -5.535 -2.574 1 98.38 66 VAL A CA 1
ATOM 489 C C . VAL A 1 66 ? 22.859 -4.277 -3.404 1 98.38 66 VAL A C 1
ATOM 491 O O . VAL A 1 66 ? 23.047 -3.158 -2.922 1 98.38 66 VAL A O 1
ATOM 494 N N . VAL A 1 67 ? 22.422 -4.445 -4.641 1 98.12 67 VAL A N 1
ATOM 495 C CA . VAL A 1 67 ? 22.203 -3.318 -5.543 1 98.12 67 VAL A CA 1
ATOM 496 C C . VAL A 1 67 ? 21.094 -2.43 -5.008 1 98.12 67 VAL A C 1
ATOM 498 O O . VAL A 1 67 ? 21.219 -1.204 -4.969 1 98.12 67 VAL A O 1
ATOM 501 N N . VAL A 1 68 ? 19.969 -3.014 -4.594 1 97.88 68 VAL A N 1
ATOM 502 C CA . VAL A 1 68 ? 18.844 -2.256 -4.047 1 97.88 68 VAL A CA 1
ATOM 503 C C . VAL A 1 68 ? 19.297 -1.505 -2.795 1 97.88 68 VAL A C 1
ATOM 505 O O . VAL A 1 68 ? 18.938 -0.337 -2.607 1 97.88 68 VAL A O 1
ATOM 508 N N . ALA A 1 69 ? 20.047 -2.203 -1.924 1 96.38 69 ALA A N 1
ATOM 509 C CA . ALA A 1 69 ? 20.531 -1.581 -0.695 1 96.38 69 ALA A CA 1
ATOM 510 C C . ALA A 1 69 ? 21.375 -0.348 -1.002 1 96.38 69 ALA A C 1
ATOM 512 O O . ALA A 1 69 ? 21.281 0.668 -0.311 1 96.38 69 ALA A O 1
ATOM 513 N N . VAL A 1 70 ? 22.188 -0.458 -1.992 1 94.31 70 VAL A N 1
ATOM 514 C CA . VAL A 1 70 ? 23.047 0.658 -2.385 1 94.31 70 VAL A CA 1
ATOM 515 C C . VAL A 1 70 ? 22.188 1.835 -2.836 1 94.31 70 VAL A C 1
ATOM 517 O O . VAL A 1 70 ? 22.438 2.979 -2.441 1 94.31 70 VAL A O 1
ATOM 520 N N . PHE A 1 71 ? 21.156 1.594 -3.621 1 92.69 71 PHE A N 1
ATOM 521 C CA . PHE A 1 71 ? 20.312 2.67 -4.129 1 92.69 71 PHE A CA 1
ATOM 522 C C . PHE A 1 71 ? 19.453 3.252 -3.012 1 92.69 71 PHE A C 1
ATOM 524 O O . PHE A 1 71 ? 19.141 4.445 -3.02 1 92.69 71 PHE A O 1
ATOM 531 N N . LEU A 1 72 ? 19.047 2.389 -2.059 1 89.12 72 LEU A N 1
ATOM 532 C CA . LEU A 1 72 ? 18.281 2.883 -0.916 1 89.12 72 LEU A CA 1
ATOM 533 C C . LEU A 1 72 ? 19.125 3.844 -0.079 1 89.12 72 LEU A C 1
ATOM 535 O O . LEU A 1 72 ? 18.594 4.758 0.546 1 89.12 72 LEU A O 1
ATOM 539 N N . MET A 1 73 ? 20.406 3.611 -0.048 1 83.94 73 MET A N 1
ATOM 540 C CA . MET A 1 73 ? 21.312 4.504 0.664 1 83.94 73 MET A CA 1
ATOM 541 C C . MET A 1 73 ? 21.359 5.879 -0 1 83.94 73 MET A C 1
ATOM 543 O O . MET A 1 73 ? 21.5 6.895 0.679 1 83.94 73 MET A O 1
ATOM 547 N N . PHE A 1 74 ? 21.141 5.902 -1.305 1 77.81 74 PHE A N 1
ATOM 548 C CA . PHE A 1 74 ? 21.062 7.176 -2.012 1 77.81 74 PHE A CA 1
ATOM 549 C C . PHE A 1 74 ? 19.859 7.988 -1.541 1 77.81 74 PHE A C 1
ATOM 551 O O . PHE A 1 74 ? 19.906 9.219 -1.528 1 77.81 74 PHE A O 1
ATOM 558 N N . ASP A 1 75 ? 18.797 7.277 -1.173 1 79.06 75 ASP A N 1
ATOM 559 C CA . ASP A 1 75 ? 17.609 7.934 -0.648 1 79.06 75 ASP A CA 1
ATOM 560 C C . ASP A 1 75 ? 17.906 8.664 0.659 1 79.06 75 ASP A C 1
ATOM 562 O O . ASP A 1 75 ? 17.359 9.734 0.923 1 79.06 75 ASP A O 1
ATOM 566 N N . ILE A 1 76 ? 18.812 8.086 1.43 1 76.31 76 ILE A N 1
ATOM 567 C CA . ILE A 1 76 ? 19.203 8.719 2.682 1 76.31 76 ILE A CA 1
ATOM 568 C C . ILE A 1 76 ? 20.016 9.977 2.385 1 76.31 76 ILE A C 1
ATOM 570 O O . ILE A 1 76 ? 19.875 10.992 3.07 1 76.31 76 ILE A O 1
ATOM 574 N N . LEU A 1 77 ? 20.641 9.977 1.304 1 76.75 77 LEU A N 1
ATOM 575 C CA . LEU A 1 77 ? 21.531 11.078 0.918 1 76.75 77 LEU A CA 1
ATOM 576 C C . LEU A 1 77 ? 20.719 12.289 0.471 1 76.75 77 LEU A C 1
ATOM 578 O O . LEU A 1 77 ? 21.094 13.43 0.767 1 76.75 77 LEU A O 1
ATOM 582 N N . ASP A 1 78 ? 19.641 11.977 -0.297 1 79.94 78 ASP A N 1
ATOM 583 C CA . ASP A 1 78 ? 18.859 13.109 -0.783 1 79.94 78 ASP A CA 1
ATOM 584 C C . ASP A 1 78 ? 18.25 13.891 0.377 1 79.94 78 ASP A C 1
ATOM 586 O O . ASP A 1 78 ? 18.125 15.117 0.309 1 79.94 78 ASP A O 1
ATOM 590 N N . GLY A 1 79 ? 17.906 13.211 1.389 1 77.44 79 GLY A N 1
ATOM 591 C CA . GLY A 1 79 ? 17.422 13.898 2.576 1 77.44 79 GLY A CA 1
ATOM 592 C C . GLY A 1 79 ? 18.484 14.742 3.254 1 77.44 79 GLY A C 1
ATOM 593 O O . GLY A 1 79 ? 18.219 15.883 3.648 1 77.44 79 GLY A O 1
ATOM 594 N N . ALA A 1 80 ? 19.609 14.227 3.285 1 73.06 80 ALA A N 1
ATOM 595 C CA . ALA A 1 80 ? 20.719 14.953 3.877 1 73.06 80 ALA A CA 1
ATOM 596 C C . ALA A 1 80 ? 21.078 16.188 3.045 1 73.06 80 ALA A C 1
ATOM 598 O O . ALA A 1 80 ? 21.359 17.25 3.592 1 73.06 80 ALA A O 1
ATOM 599 N N . MET A 1 81 ? 21 16.016 1.775 1 72.62 81 MET A N 1
ATOM 600 C CA . MET A 1 81 ? 21.281 17.125 0.863 1 72.62 81 MET A CA 1
ATOM 601 C C . MET A 1 81 ? 20.25 18.234 1.034 1 72.62 81 MET A C 1
ATOM 603 O O . MET A 1 81 ? 20.609 19.422 1.039 1 72.62 81 MET A O 1
ATOM 607 N N . ALA A 1 82 ? 19.062 17.922 1.163 1 73.75 82 ALA A N 1
ATOM 608 C CA . ALA A 1 82 ? 18 18.906 1.295 1 73.75 82 ALA A CA 1
ATOM 609 C C . ALA A 1 82 ? 18.125 19.688 2.598 1 73.75 82 ALA A C 1
ATOM 611 O O . ALA A 1 82 ? 17.922 20.906 2.623 1 73.75 82 ALA A O 1
ATOM 612 N N . ARG A 1 83 ? 18.594 19.031 3.535 1 72.94 83 ARG A N 1
ATOM 613 C CA . ARG A 1 83 ? 18.719 19.656 4.844 1 72.94 83 ARG A CA 1
ATOM 614 C C . ARG A 1 83 ? 19.969 20.516 4.93 1 72.94 83 ARG A C 1
ATOM 616 O O . ARG A 1 83 ? 19.938 21.641 5.457 1 72.94 83 ARG A O 1
ATOM 623 N N . SER A 1 84 ? 20.984 20.047 4.461 1 69.81 84 SER A N 1
ATOM 624 C CA . SER A 1 84 ? 22.266 20.734 4.59 1 69.81 84 SER A CA 1
ATOM 625 C C . SER A 1 84 ? 22.344 21.938 3.646 1 69.81 84 SER A C 1
ATOM 627 O O . SER A 1 84 ? 22.984 22.938 3.965 1 69.81 84 SER A O 1
ATOM 629 N N . GLY A 1 85 ? 21.781 21.781 2.576 1 69 85 GLY A N 1
ATOM 630 C CA . GLY A 1 85 ? 21.891 22.859 1.594 1 69 85 GLY A CA 1
ATOM 631 C C . GLY A 1 85 ? 20.812 23.906 1.745 1 69 85 GLY A C 1
ATOM 632 O O . GLY A 1 85 ? 20.766 24.875 0.97 1 69 85 GLY A O 1
ATOM 633 N N . GLY A 1 86 ? 20.047 23.656 2.809 1 69.75 86 GLY A N 1
ATOM 634 C CA . GLY A 1 86 ? 18.953 24.609 2.961 1 69.75 86 GLY A CA 1
ATOM 635 C C . GLY A 1 86 ? 17.938 24.531 1.838 1 69.75 86 GLY A C 1
ATOM 636 O O . GLY A 1 86 ? 17.344 25.547 1.475 1 69.75 86 GLY A O 1
ATOM 637 N N . LYS A 1 87 ? 17.969 23.516 1.172 1 74.75 87 LYS A N 1
ATOM 638 C CA . LYS A 1 87 ? 17.109 23.375 -0.004 1 74.75 87 LYS A CA 1
ATOM 639 C C . LYS A 1 87 ? 15.906 22.5 0.302 1 74.75 87 LYS A C 1
ATOM 641 O O . LYS A 1 87 ? 15.234 22.016 -0.613 1 74.75 87 LYS A O 1
ATOM 646 N N . ALA A 1 88 ? 15.656 22.297 1.566 1 80.88 88 ALA A N 1
ATOM 647 C CA . ALA A 1 88 ? 14.492 21.5 1.939 1 80.88 88 ALA A CA 1
ATOM 648 C C . ALA A 1 88 ? 13.195 22.266 1.663 1 80.88 88 ALA A C 1
ATOM 650 O O . ALA A 1 88 ? 13.07 23.438 2.029 1 80.88 88 ALA A O 1
ATOM 651 N N . THR A 1 89 ? 12.359 21.656 0.864 1 89.88 89 THR A N 1
ATOM 652 C CA . THR A 1 89 ? 11.055 22.234 0.564 1 89.88 89 THR A CA 1
ATOM 653 C C . THR A 1 89 ? 9.93 21.281 0.947 1 89.88 89 THR A C 1
ATOM 655 O O . THR A 1 89 ? 10.156 20.078 1.091 1 89.88 89 THR A O 1
ATOM 658 N N . LYS A 1 90 ? 8.781 21.844 1.188 1 93.62 90 LYS A N 1
ATOM 659 C CA . LYS A 1 90 ? 7.605 21.016 1.474 1 93.62 90 LYS A CA 1
ATOM 660 C C . LYS A 1 90 ? 7.312 20.062 0.323 1 93.62 90 LYS A C 1
ATOM 662 O O . LYS A 1 90 ? 6.996 18.891 0.547 1 93.62 90 LYS A O 1
ATOM 667 N N . PHE A 1 91 ? 7.438 20.578 -0.906 1 94.88 91 PHE A N 1
ATOM 668 C CA . PHE A 1 91 ? 7.219 19.734 -2.066 1 94.88 91 PHE A CA 1
ATOM 669 C C . PHE A 1 91 ? 8.227 18.594 -2.094 1 94.88 91 PHE A C 1
ATOM 671 O O . PHE A 1 91 ? 7.863 17.438 -2.355 1 94.88 91 PHE A O 1
ATOM 678 N N . GLY A 1 92 ? 9.469 18.938 -1.899 1 93.19 92 GLY A N 1
ATOM 679 C CA . GLY A 1 92 ? 10.508 17.922 -1.894 1 93.19 92 GLY A CA 1
ATOM 680 C C . GLY A 1 92 ? 10.242 16.812 -0.892 1 93.19 92 GLY A C 1
ATOM 681 O O . GLY A 1 92 ? 10.523 15.641 -1.165 1 93.19 92 GLY A O 1
ATOM 682 N N . GLY A 1 93 ? 9.703 17.172 0.257 1 94.25 93 GLY A N 1
ATOM 683 C CA . GLY A 1 93 ? 9.352 16.188 1.269 1 94.25 93 GLY A CA 1
ATOM 684 C C . GLY A 1 93 ? 8.25 15.25 0.828 1 94.25 93 GLY A C 1
ATOM 685 O O . GLY A 1 93 ? 8.328 14.047 1.058 1 94.25 93 GLY A O 1
ATOM 686 N N . VAL A 1 94 ? 7.285 15.805 0.209 1 97.12 94 VAL A N 1
ATOM 687 C CA . VAL A 1 94 ? 6.172 14.992 -0.269 1 97.12 94 VAL A CA 1
ATOM 688 C C . VAL A 1 94 ? 6.648 14.078 -1.398 1 97.12 94 VAL A C 1
ATOM 690 O O . VAL A 1 94 ? 6.297 12.898 -1.439 1 97.12 94 VAL A O 1
ATOM 693 N N . LEU A 1 95 ? 7.422 14.672 -2.289 1 95.94 95 LEU A N 1
ATOM 694 C CA . LEU A 1 95 ? 7.965 13.891 -3.393 1 95.94 95 LEU A CA 1
ATOM 695 C C . LEU A 1 95 ? 8.797 12.719 -2.873 1 95.94 95 LEU A C 1
ATOM 697 O O . LEU A 1 95 ? 8.617 11.586 -3.312 1 95.94 95 LEU A O 1
ATOM 701 N N . ASP A 1 96 ? 9.656 13.039 -1.961 1 94.81 96 ASP A N 1
ATOM 702 C CA . ASP A 1 96 ? 10.523 12.016 -1.379 1 94.81 96 ASP A CA 1
ATOM 703 C C . ASP A 1 96 ? 9.695 10.914 -0.725 1 94.81 96 ASP A C 1
ATOM 705 O O . ASP A 1 96 ? 9.914 9.727 -0.987 1 94.81 96 ASP A O 1
ATOM 709 N N . ALA A 1 97 ? 8.781 11.258 0.077 1 96.75 97 ALA A N 1
ATOM 710 C CA . ALA A 1 97 ? 7.945 10.297 0.792 1 96.75 97 ALA A CA 1
ATOM 711 C C . ALA A 1 97 ? 7.125 9.453 -0.18 1 96.75 97 ALA A C 1
ATOM 713 O O . ALA A 1 97 ? 6.922 8.258 0.047 1 96.75 97 ALA A O 1
ATOM 714 N N . SER A 1 98 ? 6.602 10.055 -1.215 1 97.94 98 SER A N 1
ATOM 715 C CA . SER A 1 98 ? 5.832 9.336 -2.223 1 97.94 98 SER A CA 1
ATOM 716 C C . SER A 1 98 ? 6.699 8.328 -2.969 1 97.94 98 SER A C 1
ATOM 718 O O . SER A 1 98 ? 6.27 7.199 -3.221 1 97.94 98 SER A O 1
ATOM 720 N N . CYS A 1 99 ? 7.848 8.75 -3.342 1 97.12 99 CYS A N 1
ATOM 721 C CA . CYS A 1 99 ? 8.789 7.863 -4.016 1 97.12 99 CYS A CA 1
ATOM 722 C C . CYS A 1 99 ? 9.156 6.68 -3.131 1 97.12 99 CYS A C 1
ATOM 724 O O . CYS A 1 99 ? 9.32 5.562 -3.617 1 97.12 99 CYS A O 1
ATOM 726 N N . ASP A 1 100 ? 9.281 6.965 -1.844 1 97 100 ASP A N 1
ATOM 727 C CA . ASP A 1 100 ? 9.547 5.891 -0.892 1 97 100 ASP A CA 1
ATOM 728 C C . ASP A 1 100 ? 8.469 4.812 -0.965 1 97 100 ASP A C 1
ATOM 730 O O . ASP A 1 100 ? 8.773 3.619 -0.911 1 97 100 ASP A O 1
ATOM 734 N N . ARG A 1 101 ? 7.199 5.238 -1.075 1 98.44 101 ARG A N 1
ATOM 735 C CA . ARG A 1 101 ? 6.098 4.285 -1.153 1 98.44 101 ARG A CA 1
ATOM 736 C C . ARG A 1 101 ? 6.176 3.463 -2.434 1 98.44 101 ARG A C 1
ATOM 738 O O . ARG A 1 101 ? 5.809 2.285 -2.445 1 98.44 101 ARG A O 1
ATOM 745 N N . LEU A 1 102 ? 6.59 4.074 -3.504 1 98.44 102 LEU A N 1
ATOM 746 C CA . LEU A 1 102 ? 6.734 3.367 -4.773 1 98.44 102 LEU A CA 1
ATOM 747 C C . LEU A 1 102 ? 7.84 2.32 -4.691 1 98.44 102 LEU A C 1
ATOM 749 O O . LEU A 1 102 ? 7.668 1.191 -5.156 1 98.44 102 LEU A O 1
ATOM 753 N N . VAL A 1 103 ? 8.914 2.697 -4.109 1 98.19 103 VAL A N 1
ATOM 754 C CA . VAL A 1 103 ? 10.031 1.776 -3.959 1 98.19 103 VAL A CA 1
ATOM 755 C C . VAL A 1 103 ? 9.625 0.607 -3.064 1 98.19 103 VAL A C 1
ATOM 757 O O . VAL A 1 103 ? 9.922 -0.549 -3.371 1 98.19 103 VAL A O 1
ATOM 760 N N . ASP A 1 104 ? 8.953 0.929 -1.962 1 98.25 104 ASP A N 1
ATOM 761 C CA . ASP A 1 104 ? 8.461 -0.121 -1.077 1 98.25 104 ASP A CA 1
ATOM 762 C C . ASP A 1 104 ? 7.578 -1.112 -1.839 1 98.25 104 ASP A C 1
ATOM 764 O O . ASP A 1 104 ? 7.738 -2.326 -1.697 1 98.25 104 ASP A O 1
ATOM 768 N N . GLY A 1 105 ? 6.688 -0.543 -2.613 1 98.75 105 GLY A N 1
ATOM 769 C CA . GLY A 1 105 ? 5.797 -1.382 -3.4 1 98.75 105 GLY A CA 1
ATOM 770 C C . GLY A 1 105 ? 6.527 -2.26 -4.398 1 98.75 105 GLY A C 1
ATOM 771 O O . GLY A 1 105 ? 6.207 -3.441 -4.547 1 98.75 105 GLY A O 1
ATOM 772 N N . ALA A 1 106 ? 7.48 -1.709 -5.094 1 98.62 106 ALA A N 1
ATOM 773 C CA . ALA A 1 106 ? 8.234 -2.447 -6.102 1 98.62 106 ALA A CA 1
ATOM 774 C C . ALA A 1 106 ? 9.07 -3.553 -5.465 1 98.62 106 ALA A C 1
ATOM 776 O O . ALA A 1 106 ? 9.164 -4.656 -6.008 1 98.62 106 ALA A O 1
ATOM 777 N N . LEU A 1 107 ? 9.648 -3.211 -4.355 1 98.56 107 LEU A N 1
ATOM 778 C CA . LEU A 1 107 ? 10.5 -4.18 -3.676 1 98.56 107 LEU A CA 1
ATOM 779 C C . LEU A 1 107 ? 9.688 -5.375 -3.189 1 98.56 107 LEU A C 1
ATOM 781 O O . LEU A 1 107 ? 9.969 -6.516 -3.564 1 98.56 107 LEU A O 1
ATOM 785 N N . PHE A 1 108 ? 8.711 -5.125 -2.406 1 98.88 108 PHE A N 1
ATOM 786 C CA . PHE A 1 108 ? 7.883 -6.211 -1.894 1 98.88 108 PHE A CA 1
ATOM 787 C C . PHE A 1 108 ? 7.129 -6.898 -3.025 1 98.88 108 PHE A C 1
ATOM 789 O O . PHE A 1 108 ? 6.965 -8.117 -3.016 1 98.88 108 PHE A O 1
ATOM 796 N N . GLY A 1 109 ? 6.656 -6.098 -4 1 98.88 109 GLY A N 1
ATOM 797 C CA . GLY A 1 109 ? 5.98 -6.688 -5.145 1 98.88 109 GLY A CA 1
ATOM 798 C C . GLY A 1 109 ? 6.855 -7.645 -5.93 1 98.88 109 GLY A C 1
ATOM 799 O O . GLY A 1 109 ? 6.398 -8.711 -6.344 1 98.88 109 GLY A O 1
ATOM 800 N N . ALA A 1 110 ? 8.102 -7.277 -6.172 1 98.88 110 ALA A N 1
ATOM 801 C CA . ALA A 1 110 ? 9.039 -8.133 -6.883 1 98.88 110 ALA A CA 1
ATOM 802 C C . ALA A 1 110 ? 9.289 -9.438 -6.121 1 98.88 110 ALA A C 1
ATOM 804 O O . ALA A 1 110 ? 9.414 -10.5 -6.727 1 98.88 110 ALA A O 1
ATOM 805 N N . LEU A 1 111 ? 9.336 -9.32 -4.836 1 98.94 111 LEU A N 1
ATOM 806 C CA . LEU A 1 111 ? 9.57 -10.508 -4.023 1 98.94 111 LEU A CA 1
ATOM 807 C C . LEU A 1 111 ? 8.336 -11.391 -3.971 1 98.94 111 LEU A C 1
ATOM 809 O O . LEU A 1 111 ? 8.445 -12.617 -3.912 1 98.94 111 LEU A O 1
ATOM 813 N N . VAL A 1 112 ? 7.156 -10.758 -3.934 1 98.94 112 VAL A N 1
ATOM 814 C CA . VAL A 1 112 ? 5.918 -11.523 -4.047 1 98.94 112 VAL A CA 1
ATOM 815 C C . VAL A 1 112 ? 5.914 -12.312 -5.348 1 98.94 112 VAL A C 1
ATOM 817 O O . VAL A 1 112 ? 5.645 -13.516 -5.352 1 98.94 112 VAL A O 1
ATOM 820 N N . TRP A 1 113 ? 6.254 -11.594 -6.434 1 98.81 113 TRP A N 1
ATOM 821 C CA . TRP A 1 113 ? 6.316 -12.234 -7.742 1 98.81 113 TRP A CA 1
ATOM 822 C C . TRP A 1 113 ? 7.309 -13.391 -7.734 1 98.81 113 TRP A C 1
ATOM 824 O O . TRP A 1 113 ? 6.984 -14.5 -8.172 1 98.81 113 TRP A O 1
ATOM 834 N N . TRP A 1 114 ? 8.445 -13.133 -7.18 1 98.81 114 TRP A N 1
ATOM 835 C CA . TRP A 1 114 ? 9.484 -14.164 -7.129 1 98.81 114 TRP A CA 1
ATOM 836 C C . TRP A 1 114 ? 9.008 -15.375 -6.332 1 98.81 114 TRP A C 1
ATOM 838 O O . TRP A 1 114 ? 9.164 -16.516 -6.773 1 98.81 114 TRP A O 1
ATOM 848 N N . SER A 1 115 ? 8.398 -15.148 -5.211 1 98.75 115 SER A N 1
ATOM 849 C CA . SER A 1 115 ? 7.996 -16.234 -4.316 1 98.75 115 SER A CA 1
ATOM 850 C C . SER A 1 115 ? 6.863 -17.047 -4.918 1 98.75 115 SER A C 1
ATOM 852 O O . SER A 1 115 ? 6.871 -18.281 -4.84 1 98.75 115 SER A O 1
ATOM 854 N N . LEU A 1 116 ? 5.949 -16.422 -5.59 1 98.69 116 LEU A N 1
ATOM 855 C CA . LEU A 1 116 ? 4.742 -17.109 -6.027 1 98.69 116 LEU A CA 1
ATOM 856 C C . LEU A 1 116 ? 4.922 -17.688 -7.43 1 98.69 116 LEU A C 1
ATOM 858 O O . LEU A 1 116 ? 4.375 -18.734 -7.754 1 98.69 116 LEU A O 1
ATOM 862 N N . VAL A 1 117 ? 5.691 -17 -8.281 1 98.44 117 VAL A N 1
ATOM 863 C CA . VAL A 1 117 ? 5.746 -17.359 -9.695 1 98.44 117 VAL A CA 1
ATOM 864 C C . VAL A 1 117 ? 7.035 -18.125 -9.984 1 98.44 117 VAL A C 1
ATOM 866 O O . VAL A 1 117 ? 7.027 -19.094 -10.742 1 98.44 117 VAL A O 1
ATOM 869 N N . VAL A 1 118 ? 8.086 -17.719 -9.383 1 97.94 118 VAL A N 1
ATOM 870 C CA . VAL A 1 118 ? 9.383 -18.312 -9.688 1 97.94 118 VAL A CA 1
ATOM 871 C C . VAL A 1 118 ? 9.641 -19.5 -8.758 1 97.94 118 VAL A C 1
ATOM 873 O O . VAL A 1 118 ? 9.758 -20.641 -9.203 1 97.94 118 VAL A O 1
ATOM 876 N N . GLU A 1 119 ? 9.562 -19.25 -7.449 1 96.88 119 GLU A N 1
ATOM 877 C CA . GLU A 1 119 ? 9.852 -20.281 -6.465 1 96.88 119 GLU A CA 1
ATOM 878 C C . GLU A 1 119 ? 8.609 -21.125 -6.16 1 96.88 119 GLU A C 1
ATOM 880 O O . GLU A 1 119 ? 8.719 -22.234 -5.648 1 96.88 119 GLU A O 1
ATOM 885 N N . VAL A 1 120 ? 7.477 -20.625 -6.41 1 97.38 120 VAL A N 1
ATOM 886 C CA . VAL A 1 120 ? 6.188 -21.266 -6.172 1 97.38 120 VAL A CA 1
ATOM 887 C C . VAL A 1 120 ? 6.082 -21.688 -4.707 1 97.38 120 VAL A C 1
ATOM 889 O O . VAL A 1 120 ? 5.746 -22.844 -4.41 1 97.38 120 VAL A O 1
ATOM 892 N N . ASN A 1 121 ? 6.488 -20.844 -3.826 1 98 121 ASN A N 1
ATOM 893 C CA . ASN A 1 121 ? 6.281 -20.984 -2.389 1 98 121 ASN A CA 1
ATOM 894 C C . ASN A 1 121 ? 5.117 -20.125 -1.905 1 98 121 ASN A C 1
ATOM 896 O O . ASN A 1 121 ? 5.273 -18.922 -1.696 1 98 121 ASN A O 1
ATOM 900 N N . HIS A 1 122 ? 4.031 -20.781 -1.692 1 98.31 122 HIS A N 1
ATOM 901 C CA . HIS A 1 122 ? 2.771 -20.094 -1.419 1 98.31 122 HIS A CA 1
ATOM 902 C C . HIS A 1 122 ? 2.795 -19.438 -0.049 1 98.31 122 HIS A C 1
ATOM 904 O O . HIS A 1 122 ? 2.322 -18.297 0.103 1 98.31 122 HIS A O 1
ATOM 910 N N . LEU A 1 123 ? 3.326 -20.109 0.972 1 98.31 123 LEU A N 1
ATOM 911 C CA . LEU A 1 123 ? 3.334 -19.562 2.324 1 98.31 123 LEU A CA 1
ATOM 912 C C . LEU A 1 123 ? 4.207 -18.328 2.402 1 98.31 123 LEU A C 1
ATOM 914 O O . LEU A 1 123 ? 3.828 -17.328 3.029 1 98.31 123 LEU A O 1
ATOM 918 N N . ARG A 1 124 ? 5.332 -18.391 1.8 1 98.56 124 ARG A N 1
ATOM 919 C CA . ARG A 1 124 ? 6.215 -17.219 1.739 1 98.56 124 ARG A CA 1
ATOM 920 C C . ARG A 1 124 ? 5.566 -16.078 0.964 1 98.56 124 ARG A C 1
ATOM 922 O O . ARG A 1 124 ? 5.656 -14.922 1.366 1 98.56 124 ARG A O 1
ATOM 929 N N . GLY A 1 125 ? 4.961 -16.438 -0.182 1 98.75 125 GLY A N 1
ATOM 930 C CA . GLY A 1 125 ? 4.27 -15.422 -0.968 1 98.75 125 GLY A CA 1
ATOM 931 C C . GLY A 1 125 ? 3.162 -14.727 -0.2 1 98.75 125 GLY A C 1
ATOM 932 O O . GLY A 1 125 ? 2.992 -13.508 -0.314 1 98.75 125 GLY A O 1
ATOM 933 N N . LEU A 1 126 ? 2.414 -15.492 0.59 1 98.75 126 LEU A N 1
ATOM 934 C CA . LEU A 1 126 ? 1.363 -14.922 1.43 1 98.75 126 LEU A CA 1
ATOM 935 C C . LEU A 1 126 ? 1.945 -13.945 2.441 1 98.75 126 LEU A C 1
ATOM 937 O O . LEU A 1 126 ? 1.413 -12.844 2.623 1 98.75 126 LEU A O 1
ATOM 941 N N . ALA A 1 127 ? 3.018 -14.359 3.102 1 98.88 127 ALA A N 1
ATOM 942 C CA . ALA A 1 127 ? 3.674 -13.492 4.078 1 98.88 127 ALA A CA 1
ATOM 943 C C . ALA A 1 127 ? 4.141 -12.195 3.432 1 98.88 127 ALA A C 1
ATOM 945 O O . ALA A 1 127 ? 3.961 -11.109 3.998 1 98.88 127 ALA A O 1
ATOM 946 N N . LEU A 1 128 ? 4.723 -12.273 2.25 1 98.94 128 LEU A N 1
ATOM 947 C CA . LEU A 1 128 ? 5.242 -11.109 1.544 1 98.94 128 LEU A CA 1
ATOM 948 C C . LEU A 1 128 ? 4.109 -10.188 1.104 1 98.94 128 LEU A C 1
ATOM 950 O O . LEU A 1 128 ? 4.258 -8.961 1.112 1 98.94 128 LEU A O 1
ATOM 954 N N . LEU A 1 129 ? 2.971 -10.75 0.722 1 98.88 129 LEU A N 1
ATOM 955 C CA . LEU A 1 129 ? 1.802 -9.953 0.376 1 98.88 129 LEU A CA 1
ATOM 956 C C . LEU A 1 129 ? 1.309 -9.156 1.583 1 98.88 129 LEU A C 1
ATOM 958 O O . LEU A 1 129 ? 0.981 -7.977 1.464 1 98.88 129 LEU A O 1
ATOM 962 N N . ILE A 1 130 ? 1.266 -9.805 2.717 1 98.88 130 ILE A N 1
ATOM 963 C CA . ILE A 1 130 ? 0.851 -9.141 3.947 1 98.88 130 ILE A CA 1
ATOM 964 C C . ILE A 1 130 ? 1.843 -8.039 4.297 1 98.88 130 ILE A C 1
ATOM 966 O O . ILE A 1 130 ? 1.443 -6.938 4.691 1 98.88 130 ILE A O 1
ATOM 970 N N . CYS A 1 131 ? 3.143 -8.281 4.113 1 98.88 131 CYS A N 1
ATOM 971 C CA . CYS A 1 131 ? 4.172 -7.285 4.375 1 98.88 131 CYS A CA 1
ATOM 972 C C . CYS A 1 131 ? 4.031 -6.094 3.436 1 98.88 131 CYS A C 1
ATOM 974 O O . CYS A 1 131 ? 4.219 -4.949 3.848 1 98.88 131 CYS A O 1
ATOM 976 N N . LEU A 1 132 ? 3.73 -6.363 2.174 1 98.88 132 LEU A N 1
ATOM 977 C CA . LEU A 1 132 ? 3.533 -5.301 1.194 1 98.88 132 LEU A CA 1
ATOM 978 C C . LEU A 1 132 ? 2.41 -4.363 1.626 1 98.88 132 LEU A C 1
ATOM 980 O O . LEU A 1 132 ? 2.594 -3.146 1.672 1 98.88 132 LEU A O 1
ATOM 984 N N . VAL A 1 133 ? 1.284 -4.898 1.976 1 98.88 133 VAL A N 1
ATOM 985 C CA . VAL A 1 133 ? 0.133 -4.109 2.4 1 98.88 133 VAL A CA 1
ATOM 986 C C . VAL A 1 133 ? 0.442 -3.418 3.727 1 98.88 133 VAL A C 1
ATOM 988 O O . VAL A 1 133 ? 0.17 -2.227 3.889 1 98.88 133 VAL A O 1
ATOM 991 N N . GLY A 1 134 ? 1.037 -4.199 4.668 1 98.69 134 GLY A N 1
ATOM 992 C CA . GLY A 1 134 ? 1.374 -3.65 5.969 1 98.69 134 GLY A CA 1
ATOM 993 C C . GLY A 1 134 ? 2.314 -2.463 5.891 1 98.69 134 GLY A C 1
ATOM 994 O O . GLY A 1 134 ? 2.119 -1.461 6.582 1 98.69 134 GLY A O 1
ATOM 995 N N . ALA A 1 135 ? 3.34 -2.574 5.062 1 98.38 135 ALA A N 1
ATOM 996 C CA . ALA A 1 135 ? 4.309 -1.494 4.895 1 98.38 135 ALA A CA 1
ATOM 997 C C . ALA A 1 135 ? 3.625 -0.214 4.422 1 98.38 135 ALA A C 1
ATOM 999 O O . ALA A 1 135 ? 3.895 0.871 4.945 1 98.38 135 ALA A O 1
ATOM 1000 N N . GLN A 1 136 ? 2.73 -0.352 3.479 1 98.69 136 GLN A N 1
ATOM 1001 C CA . GLN A 1 136 ? 2.018 0.798 2.934 1 98.69 136 GLN A CA 1
ATOM 1002 C C . GLN A 1 136 ? 1.07 1.4 3.967 1 98.69 136 GLN A C 1
ATOM 1004 O O . GLN A 1 136 ? 1.009 2.621 4.125 1 98.69 136 GLN A O 1
ATOM 1009 N N . VAL A 1 137 ? 0.379 0.564 4.707 1 98.69 137 VAL A N 1
ATOM 1010 C CA . VAL A 1 137 ? -0.622 1.023 5.664 1 98.69 137 VAL A CA 1
ATOM 1011 C C . VAL A 1 137 ? 0.064 1.728 6.832 1 98.69 137 VAL A C 1
ATOM 1013 O O . VAL A 1 137 ? -0.422 2.75 7.32 1 98.69 137 VAL A O 1
ATOM 1016 N N . ILE A 1 138 ? 1.167 1.188 7.289 1 98.5 138 ILE A N 1
ATOM 1017 C CA . ILE A 1 138 ? 1.912 1.783 8.391 1 98.5 138 ILE A CA 1
ATOM 1018 C C . ILE A 1 138 ? 2.26 3.232 8.055 1 98.5 138 ILE A C 1
ATOM 1020 O O . ILE A 1 138 ? 2.043 4.133 8.875 1 98.5 138 ILE A O 1
ATOM 1024 N N . SER A 1 139 ? 2.779 3.465 6.883 1 98.12 139 SER A N 1
ATOM 1025 C CA . SER A 1 139 ? 3.154 4.812 6.461 1 98.12 139 SER A CA 1
ATOM 1026 C C . SER A 1 139 ? 1.924 5.691 6.27 1 98.12 139 SER A C 1
ATOM 1028 O O . SER A 1 139 ? 1.944 6.879 6.605 1 98.12 139 SER A O 1
ATOM 1030 N N . TYR A 1 140 ? 0.884 5.113 5.789 1 98.69 140 TYR A N 1
ATOM 1031 C CA . TYR A 1 140 ? -0.337 5.871 5.539 1 98.69 140 TYR A CA 1
ATOM 1032 C C . TYR A 1 140 ? -0.938 6.387 6.84 1 98.69 140 TYR A C 1
ATOM 1034 O O . TYR A 1 140 ? -1.382 7.531 6.914 1 98.69 140 TYR A O 1
ATOM 1042 N N . VAL A 1 141 ? -1.015 5.539 7.867 1 98.56 141 VAL A N 1
ATOM 1043 C CA . VAL A 1 141 ? -1.615 5.91 9.148 1 98.56 141 VAL A CA 1
ATOM 1044 C C . VAL A 1 141 ? -0.912 7.145 9.703 1 98.56 141 VAL A C 1
ATOM 1046 O O . VAL A 1 141 ? -1.563 8.07 10.195 1 98.56 141 VAL A O 1
ATOM 1049 N N . LYS A 1 142 ? 0.373 7.168 9.617 1 98.06 142 LYS A N 1
ATOM 1050 C CA . LYS A 1 142 ? 1.127 8.32 10.117 1 98.06 142 LYS A CA 1
ATOM 1051 C C . LYS A 1 142 ? 0.795 9.578 9.32 1 98.06 142 LYS A C 1
ATOM 1053 O O . LYS A 1 142 ? 0.525 10.633 9.898 1 98.06 142 LYS A O 1
ATOM 1058 N N . ALA A 1 143 ? 0.821 9.461 8.023 1 98.06 143 ALA A N 1
ATOM 1059 C CA . ALA A 1 143 ? 0.534 10.609 7.176 1 98.06 143 ALA A CA 1
ATOM 1060 C C . ALA A 1 143 ? -0.877 11.133 7.426 1 98.06 143 ALA A C 1
ATOM 1062 O O . ALA A 1 143 ? -1.088 12.352 7.504 1 98.06 143 ALA A O 1
ATOM 1063 N N . ARG A 1 144 ? -1.817 10.227 7.551 1 98.31 144 ARG A N 1
ATOM 1064 C CA . ARG A 1 144 ? -3.209 10.617 7.75 1 98.31 144 ARG A CA 1
ATOM 1065 C C . ARG A 1 144 ? -3.414 11.234 9.133 1 98.31 144 ARG A C 1
ATOM 1067 O O . ARG A 1 144 ? -4.188 12.18 9.281 1 98.31 144 ARG A O 1
ATOM 1074 N N . ALA A 1 145 ? -2.764 10.664 10.086 1 98.19 145 ALA A N 1
ATOM 1075 C CA . ALA A 1 145 ? -2.818 11.25 11.422 1 98.19 145 ALA A CA 1
ATOM 1076 C C . ALA A 1 145 ? -2.299 12.688 11.414 1 98.19 145 ALA A C 1
ATOM 1078 O O . ALA A 1 145 ? -2.955 13.594 11.922 1 98.19 145 ALA A O 1
ATOM 1079 N N . GLU A 1 146 ? -1.199 12.906 10.789 1 97.5 146 GLU A N 1
ATOM 1080 C CA . GLU A 1 146 ? -0.584 14.227 10.719 1 97.5 146 GLU A CA 1
ATOM 1081 C C . GLU A 1 146 ? -1.454 15.195 9.93 1 97.5 146 GLU A C 1
ATOM 1083 O O . GLU A 1 146 ? -1.53 16.375 10.258 1 97.5 146 GLU A O 1
ATOM 1088 N N . ALA A 1 147 ? -2.08 14.688 8.922 1 97.06 147 ALA A N 1
ATOM 1089 C CA 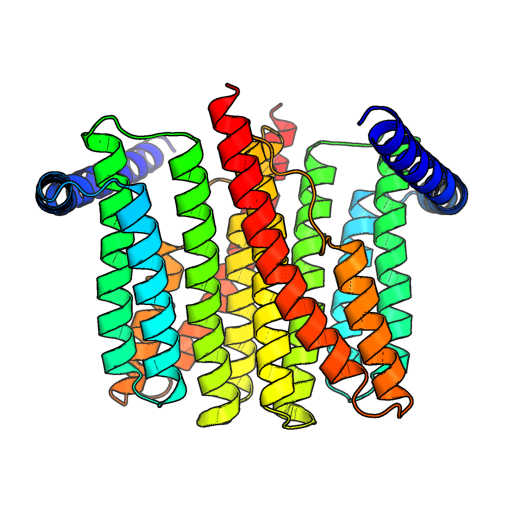. ALA A 1 147 ? -2.975 15.516 8.109 1 97.06 147 ALA A CA 1
ATOM 1090 C C . ALA A 1 147 ? -4.16 16 8.93 1 97.06 147 ALA A C 1
ATOM 1092 O O . ALA A 1 147 ? -4.754 17.047 8.617 1 97.06 147 ALA A O 1
ATOM 1093 N N . ASN A 1 148 ? -4.488 15.289 10.008 1 96.75 148 ASN A N 1
ATOM 1094 C CA . ASN A 1 148 ? -5.609 15.656 10.867 1 96.75 148 ASN A CA 1
ATOM 1095 C C . ASN A 1 148 ? -5.141 16.328 12.148 1 96.75 148 ASN A C 1
ATOM 1097 O O . ASN A 1 148 ? -5.902 16.453 13.109 1 96.75 148 ASN A O 1
ATOM 1101 N N . GLY A 1 149 ? -3.824 16.688 12.141 1 95.69 149 GLY A N 1
ATOM 1102 C CA . GLY A 1 149 ? -3.271 17.375 13.297 1 95.69 149 GLY A CA 1
ATOM 1103 C C . GLY A 1 149 ? -2.984 16.453 14.461 1 95.69 149 GLY A C 1
ATOM 1104 O O . GLY A 1 149 ? -2.848 16.906 15.602 1 95.69 149 GLY A O 1
ATOM 1105 N N . LEU A 1 150 ? -3.025 15.141 14.25 1 96.88 150 LEU A N 1
ATOM 1106 C CA . LEU A 1 150 ? -2.729 14.141 15.266 1 96.88 150 LEU A CA 1
ATOM 1107 C C . LEU A 1 150 ? -1.342 13.539 15.047 1 96.88 150 LEU A C 1
ATOM 1109 O O . LEU A 1 150 ? -0.652 13.891 14.086 1 96.88 150 LEU A O 1
ATOM 1113 N N . SER A 1 151 ? -0.944 12.75 16.016 1 94.69 151 SER A N 1
ATOM 1114 C CA . SER A 1 151 ? 0.384 12.156 15.906 1 94.69 151 SER A CA 1
ATOM 1115 C C . SER A 1 151 ? 0.319 10.641 16.031 1 94.69 151 SER A C 1
ATOM 1117 O O . SER A 1 151 ? -0.47 10.102 16.812 1 94.69 151 SER A O 1
ATOM 1119 N N . ALA A 1 152 ? 1.047 10.008 15.18 1 93.19 152 ALA A N 1
ATOM 1120 C CA . ALA A 1 152 ? 1.211 8.555 15.203 1 93.19 152 ALA A CA 1
ATOM 1121 C C . ALA A 1 152 ? 2.688 8.172 15.164 1 93.19 152 ALA A C 1
ATOM 1123 O O . ALA A 1 152 ? 3.104 7.359 14.336 1 93.19 152 ALA A O 1
ATOM 1124 N N . ASP A 1 153 ? 3.426 8.688 16.016 1 86.69 153 ASP A N 1
ATOM 1125 C CA . ASP A 1 153 ? 4.867 8.461 15.992 1 86.69 153 ASP A CA 1
ATOM 1126 C C . ASP A 1 153 ? 5.223 7.129 16.656 1 86.69 153 ASP A C 1
ATOM 1128 O O . ASP A 1 153 ? 4.465 6.621 17.484 1 86.69 153 ASP A O 1
ATOM 1132 N N . GLY A 1 154 ? 6.281 6.551 16.156 1 83.62 154 GLY A N 1
ATOM 1133 C CA . GLY A 1 154 ? 6.789 5.324 16.75 1 83.62 154 GLY A CA 1
ATOM 1134 C C . GLY A 1 154 ? 6.328 4.074 16.016 1 83.62 154 GLY A C 1
ATOM 1135 O O . GLY A 1 154 ? 5.652 4.164 14.992 1 83.62 154 GLY A O 1
ATOM 1136 N N . GLY A 1 155 ? 6.879 2.922 16.453 1 87.06 155 GLY A N 1
ATOM 1137 C CA . GLY A 1 155 ? 6.574 1.609 15.906 1 87.06 155 GLY A CA 1
ATOM 1138 C C . GLY A 1 155 ? 7.801 0.725 15.758 1 87.06 155 GLY A C 1
ATOM 1139 O O . GLY A 1 155 ? 8.914 1.223 15.578 1 87.06 155 GLY A O 1
ATOM 1140 N N . LEU A 1 156 ? 7.539 -0.497 15.75 1 90.12 156 LEU A N 1
ATOM 1141 C CA . LEU A 1 156 ? 8.594 -1.5 15.719 1 90.12 156 LEU A CA 1
ATOM 1142 C C . LEU A 1 156 ? 9.102 -1.717 14.297 1 90.12 156 LEU A C 1
ATOM 1144 O O . LEU A 1 156 ? 10.266 -2.055 14.094 1 90.12 156 LEU A O 1
ATOM 1148 N N . ALA A 1 157 ? 8.195 -1.536 13.328 1 91.62 157 ALA A N 1
ATOM 1149 C CA . ALA A 1 157 ? 8.547 -1.816 11.938 1 91.62 157 ALA A CA 1
ATOM 1150 C C . ALA A 1 157 ? 8.508 -0.544 11.102 1 91.62 157 ALA A C 1
ATOM 1152 O O . ALA A 1 157 ? 7.73 -0.443 10.148 1 91.62 157 ALA A O 1
ATOM 1153 N N . GLU A 1 158 ? 9.414 0.278 11.484 1 93.25 158 GLU A N 1
ATOM 1154 C CA . GLU A 1 158 ? 9.594 1.443 10.617 1 93.25 158 GLU A CA 1
ATOM 1155 C C . GLU A 1 158 ? 10.305 1.069 9.328 1 93.25 158 GLU A C 1
ATOM 1157 O O . GLU A 1 158 ? 10.688 -0.087 9.133 1 93.25 158 GLU A O 1
ATOM 1162 N N . ARG A 1 159 ? 10.344 1.983 8.422 1 94.25 159 ARG A N 1
ATOM 1163 C CA . ARG A 1 159 ? 10.797 1.67 7.074 1 94.25 159 ARG A CA 1
ATOM 1164 C C . ARG A 1 159 ? 12.211 1.092 7.09 1 94.25 159 ARG A C 1
ATOM 1166 O O . ARG A 1 159 ? 12.492 0.113 6.398 1 94.25 159 ARG A O 1
ATOM 1173 N N . ALA A 1 160 ? 13.094 1.717 7.918 1 91.19 160 ALA A N 1
ATOM 1174 C CA . ALA A 1 160 ? 14.469 1.25 7.992 1 91.19 160 ALA A CA 1
ATOM 1175 C C . ALA A 1 160 ? 14.539 -0.187 8.5 1 91.19 160 ALA A C 1
ATOM 1177 O O . ALA A 1 160 ? 15.273 -1.013 7.949 1 91.19 160 ALA A O 1
ATOM 1178 N N . GLU A 1 161 ? 13.828 -0.494 9.547 1 94.75 161 GLU A N 1
ATOM 1179 C CA . GLU A 1 161 ? 13.797 -1.836 10.117 1 94.75 161 GLU A CA 1
ATOM 1180 C C . GLU A 1 161 ? 13.219 -2.844 9.133 1 94.75 161 GLU A C 1
ATOM 1182 O O . GLU A 1 161 ? 13.734 -3.953 8.992 1 94.75 161 GLU A O 1
ATOM 1187 N N . ARG A 1 162 ? 12.148 -2.455 8.477 1 97.19 162 ARG A N 1
ATOM 1188 C CA . ARG A 1 162 ? 11.523 -3.35 7.512 1 97.19 162 ARG A CA 1
ATOM 1189 C C . ARG A 1 162 ? 12.492 -3.719 6.395 1 97.19 162 ARG A C 1
ATOM 1191 O O . ARG A 1 162 ? 12.602 -4.887 6.023 1 97.19 162 ARG A O 1
ATOM 1198 N N . PHE A 1 163 ? 13.18 -2.715 5.887 1 95.81 163 PHE A N 1
ATOM 1199 C CA . PHE A 1 163 ? 14.102 -2.969 4.785 1 95.81 163 PHE A CA 1
ATOM 1200 C C . PHE A 1 163 ? 15.281 -3.807 5.246 1 95.81 163 PHE A C 1
ATOM 1202 O O . PHE A 1 163 ? 15.75 -4.691 4.523 1 95.81 163 PHE A O 1
ATOM 1209 N N . LEU A 1 164 ? 15.766 -3.457 6.434 1 95.88 164 LEU A N 1
ATOM 1210 C CA . LEU A 1 164 ? 16.875 -4.246 6.965 1 95.88 164 LEU A CA 1
ATOM 1211 C C . LEU A 1 164 ? 16.484 -5.719 7.07 1 95.88 164 LEU A C 1
ATOM 1213 O O . LEU A 1 164 ? 17.219 -6.594 6.602 1 95.88 164 LEU A O 1
ATOM 1217 N N . VAL A 1 165 ? 15.359 -6.008 7.617 1 98.12 165 VAL A N 1
ATOM 1218 C CA . VAL A 1 165 ? 14.914 -7.375 7.855 1 98.12 165 VAL A CA 1
ATOM 1219 C C . VAL A 1 165 ? 14.688 -8.086 6.523 1 98.12 165 VAL A C 1
ATOM 1221 O O . VAL A 1 165 ? 15.188 -9.195 6.309 1 98.12 165 VAL A O 1
ATOM 1224 N N . VAL A 1 166 ? 13.992 -7.48 5.586 1 98.5 166 VAL A N 1
ATOM 1225 C CA . VAL A 1 166 ? 13.586 -8.164 4.363 1 98.5 166 VAL A CA 1
ATOM 1226 C C . VAL A 1 166 ? 14.781 -8.312 3.426 1 98.5 166 VAL A C 1
ATOM 1228 O O . VAL A 1 166 ? 14.945 -9.344 2.771 1 98.5 166 VAL A O 1
ATOM 1231 N N . LEU A 1 167 ? 15.641 -7.27 3.348 1 98.44 167 LEU A N 1
ATOM 1232 C CA . LEU A 1 167 ? 16.781 -7.34 2.432 1 98.44 167 LEU A CA 1
ATOM 1233 C C . LEU A 1 167 ? 17.844 -8.289 2.963 1 98.44 167 LEU A C 1
ATOM 1235 O O . LEU A 1 167 ? 18.406 -9.078 2.203 1 98.44 167 LEU A O 1
ATOM 1239 N N . VAL A 1 168 ? 18.094 -8.242 4.254 1 98.38 168 VAL A N 1
ATOM 1240 C CA . VAL A 1 168 ? 19.062 -9.18 4.82 1 98.38 168 VAL A CA 1
ATOM 1241 C C . VAL A 1 168 ? 18.547 -10.609 4.652 1 98.38 168 VAL A C 1
ATOM 1243 O O . VAL A 1 168 ? 19.297 -11.5 4.242 1 98.38 168 VAL A O 1
ATOM 1246 N N . GLY A 1 169 ? 17.281 -10.836 4.996 1 98.75 169 GLY A N 1
ATOM 1247 C CA . GLY A 1 169 ? 16.703 -12.156 4.801 1 98.75 169 GLY A CA 1
ATOM 1248 C C . GLY A 1 169 ? 16.766 -12.633 3.359 1 98.75 169 GLY A C 1
ATOM 1249 O O . GLY A 1 169 ? 17.141 -13.773 3.094 1 98.75 169 GLY A O 1
ATOM 1250 N N . THR A 1 170 ? 16.438 -11.75 2.422 1 98.81 170 THR A N 1
ATOM 1251 C CA . THR A 1 170 ? 16.453 -12.07 1 1 98.81 170 THR A CA 1
ATOM 1252 C C . THR A 1 170 ? 17.859 -12.367 0.519 1 98.81 170 THR A C 1
ATOM 1254 O O . THR A 1 170 ? 18.094 -13.344 -0.204 1 98.81 170 THR A O 1
ATOM 1257 N N . GLY A 1 171 ? 18.828 -11.516 0.907 1 98.75 171 GLY A N 1
ATOM 1258 C CA . GLY A 1 171 ? 20.219 -11.711 0.51 1 98.75 171 GLY A CA 1
ATOM 1259 C C . GLY A 1 171 ? 20.797 -13.023 1.009 1 98.75 171 GLY A C 1
ATOM 1260 O O . GLY A 1 171 ? 21.438 -13.75 0.249 1 98.75 171 GLY A O 1
ATOM 1261 N N . LEU A 1 172 ? 20.516 -13.336 2.264 1 98.75 172 LEU A N 1
ATOM 1262 C CA . LEU A 1 172 ? 21.031 -14.562 2.846 1 98.75 172 LEU A CA 1
ATOM 1263 C C . LEU A 1 172 ? 20.375 -15.789 2.211 1 98.75 172 LEU A C 1
ATOM 1265 O O . LEU A 1 172 ? 21.031 -16.812 2.025 1 98.75 172 LEU A O 1
ATOM 1269 N N . HIS A 1 173 ? 19.109 -15.68 1.978 1 98.62 173 HIS A N 1
ATOM 1270 C CA . HIS A 1 173 ? 18.453 -16.75 1.246 1 98.62 173 HIS A CA 1
ATOM 1271 C C . HIS A 1 173 ? 19.125 -16.984 -0.104 1 98.62 173 HIS A C 1
ATOM 1273 O O . HIS A 1 173 ? 19.312 -18.141 -0.515 1 98.62 173 HIS A O 1
ATOM 1279 N N . GLY A 1 174 ? 19.469 -15.898 -0.79 1 98.12 174 GLY A N 1
ATOM 1280 C CA . GLY A 1 174 ? 20.141 -15.984 -2.07 1 98.12 174 GLY A CA 1
ATOM 1281 C C . GLY A 1 174 ? 21.5 -16.641 -1.977 1 98.12 174 GLY A C 1
ATOM 1282 O O . GLY A 1 174 ? 21.984 -17.219 -2.953 1 98.12 174 GLY A O 1
ATOM 1283 N N . LEU A 1 175 ? 22.094 -16.609 -0.796 1 98.19 175 LEU A N 1
ATOM 1284 C CA . LEU A 1 175 ? 23.391 -17.234 -0.57 1 98.19 175 LEU A CA 1
ATOM 1285 C C . LEU A 1 175 ? 23.234 -18.688 -0.149 1 98.19 175 LEU A C 1
ATOM 1287 O O . LEU A 1 175 ? 24.219 -19.391 0.073 1 98.19 175 LEU A O 1
ATOM 1291 N N . GLY A 1 176 ? 22.031 -19.094 0.108 1 97.62 176 GLY A N 1
ATOM 1292 C CA . GLY A 1 176 ? 21.781 -20.516 0.345 1 97.62 176 GLY A CA 1
ATOM 1293 C C . GLY A 1 176 ? 21.438 -20.828 1.787 1 97.62 176 GLY A C 1
ATOM 1294 O O . GLY A 1 176 ? 21.312 -21.984 2.164 1 97.62 176 GLY A O 1
ATOM 1295 N N . VAL A 1 177 ? 21.234 -19.844 2.637 1 97.44 177 VAL A N 1
ATOM 1296 C CA . VAL A 1 177 ? 20.859 -20.078 4.027 1 97.44 177 VAL A CA 1
ATOM 1297 C C . VAL A 1 177 ? 19.391 -20.469 4.109 1 97.44 177 VAL A C 1
ATOM 1299 O O . VAL A 1 177 ? 18.5 -19.656 3.814 1 97.44 177 VAL A O 1
ATOM 1302 N N . PRO A 1 178 ? 19.188 -21.672 4.531 1 95.56 178 PRO A N 1
ATOM 1303 C CA . PRO A 1 178 ? 17.812 -22.156 4.48 1 95.56 178 PRO A CA 1
ATOM 1304 C C . PRO A 1 178 ? 16.906 -21.453 5.492 1 95.56 178 PRO A C 1
ATOM 1306 O O . PRO A 1 178 ? 17.359 -21.078 6.57 1 95.56 178 PRO A O 1
ATOM 1309 N N . TYR A 1 179 ? 15.695 -21.172 5.242 1 97.06 179 TYR A N 1
ATOM 1310 C CA . TYR A 1 179 ? 14.57 -20.75 6.074 1 97.06 179 TYR A CA 1
ATOM 1311 C C . TYR A 1 179 ? 14.742 -19.312 6.555 1 97.06 179 TYR A C 1
ATOM 1313 O O . TYR A 1 179 ? 13.844 -18.75 7.18 1 97.06 179 TYR A O 1
ATOM 1321 N N . VAL A 1 180 ? 15.859 -18.703 6.254 1 98.38 180 VAL A N 1
ATOM 1322 C CA . VAL A 1 180 ? 16.156 -17.375 6.797 1 98.38 180 VAL A CA 1
ATOM 1323 C C . VAL A 1 180 ? 15.141 -16.359 6.289 1 98.38 180 VAL A C 1
ATOM 1325 O O . VAL A 1 180 ? 14.68 -15.5 7.047 1 98.38 180 VAL A O 1
ATOM 1328 N N . LEU A 1 181 ? 14.844 -16.438 5.027 1 98.56 181 LEU A N 1
ATOM 1329 C CA . LEU A 1 181 ? 13.875 -15.508 4.465 1 98.56 181 LEU A CA 1
ATOM 1330 C C . LEU A 1 181 ? 12.477 -15.766 5.023 1 98.56 181 LEU A C 1
ATOM 1332 O O . LEU A 1 181 ? 11.734 -14.82 5.293 1 98.56 181 LEU A O 1
ATOM 1336 N N . ASP A 1 182 ? 12.109 -17.016 5.223 1 98.62 182 ASP A N 1
ATOM 1337 C CA . ASP A 1 182 ? 10.812 -17.344 5.809 1 98.62 182 ASP A CA 1
ATOM 1338 C C . ASP A 1 182 ? 10.68 -16.766 7.215 1 98.62 182 ASP A C 1
ATOM 1340 O O . ASP A 1 182 ? 9.656 -16.156 7.551 1 98.62 182 ASP A O 1
ATOM 1344 N N . VAL A 1 183 ? 11.68 -16.922 7.977 1 98.69 183 VAL A N 1
ATOM 1345 C CA . VAL A 1 183 ? 11.688 -16.375 9.328 1 98.69 183 VAL A CA 1
ATOM 1346 C C . VAL A 1 183 ? 11.594 -14.844 9.266 1 98.69 183 VAL A C 1
ATOM 1348 O O . VAL A 1 183 ? 10.828 -14.234 10.008 1 98.69 183 VAL A O 1
ATOM 1351 N N . ALA A 1 184 ? 12.367 -14.25 8.406 1 98.81 184 ALA A N 1
ATOM 1352 C CA . ALA A 1 184 ? 12.406 -12.797 8.266 1 98.81 184 ALA A CA 1
ATOM 1353 C C . ALA A 1 184 ? 11.039 -12.242 7.891 1 98.81 184 ALA A C 1
ATOM 1355 O O . ALA A 1 184 ? 10.562 -11.281 8.5 1 98.81 184 ALA A O 1
ATOM 1356 N N . VAL A 1 185 ? 10.406 -12.836 6.918 1 98.75 185 VAL A N 1
ATOM 1357 C CA . VAL A 1 185 ? 9.172 -12.258 6.387 1 98.75 185 VAL A CA 1
ATOM 1358 C C . VAL A 1 185 ? 8.023 -12.492 7.371 1 98.75 185 VAL A C 1
ATOM 1360 O O . VAL A 1 185 ? 7.148 -11.641 7.523 1 98.75 185 VAL A O 1
ATOM 1363 N N . TRP A 1 186 ? 7.949 -13.625 8.055 1 98.75 186 TRP A N 1
ATOM 1364 C CA . TRP A 1 186 ? 6.891 -13.836 9.031 1 98.75 186 TRP A CA 1
ATOM 1365 C C . TRP A 1 186 ? 7.113 -12.977 10.273 1 98.75 186 TRP A C 1
ATOM 1367 O O . TRP A 1 186 ? 6.152 -12.523 10.898 1 98.75 186 TRP A O 1
ATOM 1377 N N . LEU A 1 187 ? 8.375 -12.781 10.633 1 98.69 187 LEU A N 1
ATOM 1378 C CA . LEU A 1 187 ? 8.672 -11.797 11.664 1 98.69 187 LEU A CA 1
ATOM 1379 C C . LEU A 1 187 ? 8.164 -10.414 11.266 1 98.69 187 LEU A C 1
ATOM 1381 O O . LEU A 1 187 ? 7.559 -9.711 12.078 1 98.69 187 LEU A O 1
ATOM 1385 N N . LEU A 1 188 ? 8.391 -10.055 10.047 1 98.69 188 LEU A N 1
ATOM 1386 C CA . LEU A 1 188 ? 7.973 -8.758 9.539 1 98.69 188 LEU A CA 1
ATOM 1387 C C . LEU A 1 188 ? 6.453 -8.648 9.516 1 98.69 188 LEU A C 1
ATOM 1389 O O . LEU A 1 188 ? 5.898 -7.566 9.734 1 98.69 188 LEU A O 1
ATOM 1393 N N . VAL A 1 189 ? 5.754 -9.766 9.203 1 98.75 189 VAL A N 1
ATOM 1394 C CA . VAL A 1 189 ? 4.297 -9.781 9.258 1 98.75 189 VAL A CA 1
ATOM 1395 C C . VAL A 1 189 ? 3.82 -9.406 10.656 1 98.75 189 VAL A C 1
ATOM 1397 O O . VAL A 1 189 ? 2.992 -8.508 10.812 1 98.75 189 VAL A O 1
ATOM 1400 N N . VAL A 1 190 ? 4.395 -10.039 11.633 1 98.56 190 VAL A N 1
ATOM 1401 C CA . VAL A 1 190 ? 3.998 -9.812 13.016 1 98.56 190 VAL A CA 1
ATOM 1402 C C . VAL A 1 190 ? 4.34 -8.383 13.422 1 98.56 190 VAL A C 1
ATOM 1404 O O . VAL A 1 190 ? 3.5 -7.668 13.984 1 98.56 190 VAL A O 1
ATOM 1407 N N . LEU A 1 191 ? 5.52 -7.957 13.117 1 98.38 191 LEU A N 1
ATOM 1408 C CA . LEU A 1 191 ? 5.965 -6.617 13.477 1 98.38 191 LEU A CA 1
ATOM 1409 C C . LEU A 1 191 ? 5.109 -5.559 12.789 1 98.38 191 LEU A C 1
ATOM 1411 O O . LEU A 1 191 ? 4.824 -4.508 13.375 1 98.38 191 LEU A O 1
ATOM 1415 N N . SER A 1 192 ? 4.75 -5.77 11.547 1 98.38 192 SER A N 1
ATOM 1416 C CA . SER A 1 192 ? 3.939 -4.816 10.797 1 98.38 192 SER A CA 1
ATOM 1417 C C . SER A 1 192 ? 2.543 -4.688 11.398 1 98.38 192 SER A C 1
ATOM 1419 O O . SER A 1 192 ? 2.018 -3.58 11.539 1 98.38 192 SER A O 1
ATOM 1421 N N . LEU A 1 193 ? 1.922 -5.832 11.773 1 97.94 193 LEU A N 1
ATOM 1422 C CA . LEU A 1 193 ? 0.595 -5.805 12.375 1 97.94 193 LEU A CA 1
ATOM 1423 C C . LEU A 1 193 ? 0.628 -5.109 13.734 1 97.94 193 LEU A C 1
ATOM 1425 O O . LEU A 1 193 ? -0.262 -4.316 14.055 1 97.94 193 LEU A O 1
ATOM 1429 N N . ILE A 1 194 ? 1.649 -5.355 14.469 1 98 194 ILE A N 1
ATOM 1430 C CA . ILE A 1 194 ? 1.815 -4.707 15.766 1 98 194 ILE A CA 1
ATOM 1431 C C . ILE A 1 194 ? 1.997 -3.203 15.57 1 98 194 ILE A C 1
ATOM 1433 O O . ILE A 1 194 ? 1.411 -2.4 16.297 1 98 194 ILE A O 1
ATOM 1437 N N . THR A 1 195 ? 2.789 -2.824 14.609 1 98.25 195 THR A N 1
ATOM 1438 C CA . THR A 1 195 ? 3.068 -1.415 14.359 1 98.25 195 THR A CA 1
ATOM 1439 C C . THR A 1 195 ? 1.802 -0.681 13.93 1 98.25 195 THR A C 1
ATOM 1441 O O . THR A 1 195 ? 1.575 0.463 14.328 1 98.25 195 THR A O 1
ATOM 1444 N N . ILE A 1 196 ? 0.978 -1.257 13.086 1 98.19 196 ILE A N 1
ATOM 1445 C CA . ILE A 1 196 ? -0.287 -0.645 12.695 1 98.19 196 ILE A CA 1
ATOM 1446 C C . ILE A 1 196 ? -1.146 -0.396 13.938 1 98.19 196 ILE A C 1
ATOM 1448 O O . ILE A 1 196 ? -1.688 0.698 14.109 1 98.19 196 ILE A O 1
ATOM 1452 N N . ALA A 1 197 ? -1.197 -1.384 14.836 1 97.31 197 ALA A N 1
ATOM 1453 C CA . ALA A 1 197 ? -1.96 -1.243 16.078 1 97.31 197 ALA A CA 1
ATOM 1454 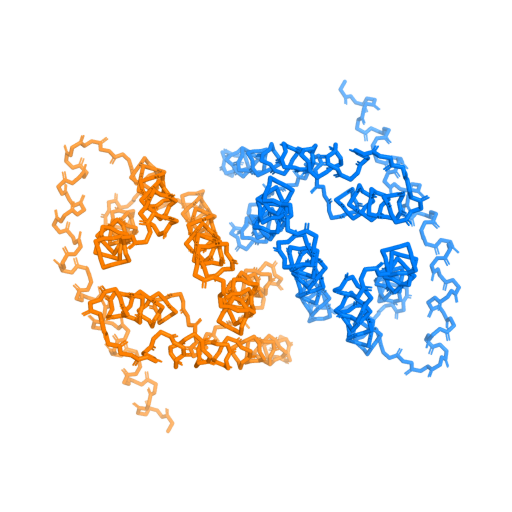C C . ALA A 1 197 ? -1.362 -0.158 16.969 1 97.31 197 ALA A C 1
ATOM 1456 O O . ALA A 1 197 ? -2.092 0.663 17.531 1 97.31 197 ALA A O 1
ATOM 1457 N N . GLN A 1 198 ? -0.089 -0.179 17.078 1 97.56 198 GLN A N 1
ATOM 1458 C CA . GLN A 1 198 ? 0.603 0.814 17.891 1 97.56 198 GLN A CA 1
ATOM 1459 C C . GLN A 1 198 ? 0.292 2.23 17.406 1 97.56 198 GLN A C 1
ATOM 1461 O O . GLN A 1 198 ? 0.022 3.119 18.219 1 97.56 198 GLN A O 1
ATOM 1466 N N . ARG A 1 199 ? 0.295 2.414 16.125 1 97.81 199 ARG A N 1
ATOM 1467 C CA . ARG A 1 199 ? 0.09 3.752 15.578 1 97.81 199 ARG A CA 1
ATOM 1468 C C . ARG A 1 199 ? -1.362 4.191 15.734 1 97.81 199 ARG A C 1
ATOM 1470 O O . ARG A 1 199 ? -1.636 5.355 16.031 1 97.81 199 ARG A O 1
ATOM 1477 N N . LEU A 1 200 ? -2.273 3.283 15.578 1 97.38 200 LEU A N 1
ATOM 1478 C CA . LEU A 1 200 ? -3.674 3.637 15.773 1 97.38 200 LEU A CA 1
ATOM 1479 C C . LEU A 1 200 ? -3.947 3.982 17.234 1 97.38 200 LEU A C 1
ATOM 1481 O O . LEU A 1 200 ? -4.719 4.902 17.531 1 97.38 200 LEU A O 1
ATOM 1485 N N . ILE A 1 201 ? -3.285 3.256 18.156 1 96.56 201 ILE A N 1
ATOM 1486 C CA . ILE A 1 201 ? -3.414 3.553 19.578 1 96.56 201 ILE A CA 1
ATOM 1487 C C . ILE A 1 201 ? -2.799 4.918 19.891 1 96.56 201 ILE A C 1
ATOM 1489 O O . ILE A 1 201 ? -3.359 5.703 20.656 1 96.56 201 ILE A O 1
ATOM 1493 N N . ALA A 1 202 ? -1.71 5.184 19.25 1 96.44 202 ALA A N 1
ATOM 1494 C CA . ALA A 1 202 ? -1.052 6.477 19.422 1 96.44 202 ALA A CA 1
ATOM 1495 C C . ALA A 1 202 ? -1.923 7.613 18.891 1 96.44 202 ALA A C 1
ATOM 1497 O O . ALA A 1 202 ? -1.964 8.695 19.484 1 96.44 202 ALA A O 1
ATOM 1498 N N . VAL A 1 203 ? -2.592 7.383 17.766 1 97.19 203 VAL A N 1
ATOM 1499 C CA . VAL A 1 203 ? -3.498 8.383 17.219 1 97.19 203 VAL A CA 1
ATOM 1500 C C . VAL A 1 203 ? -4.637 8.648 18.203 1 97.19 203 VAL A C 1
ATOM 1502 O O . VAL A 1 203 ? -5.012 9.805 18.422 1 97.19 203 VAL A O 1
ATOM 1505 N N . HIS A 1 204 ? -5.176 7.602 18.781 1 95.81 204 HIS A N 1
ATOM 1506 C CA . HIS A 1 204 ? -6.254 7.742 19.75 1 95.81 204 HIS A CA 1
ATOM 1507 C C . HIS A 1 204 ? -5.797 8.523 20.969 1 95.81 204 HIS A C 1
ATOM 1509 O O . HIS A 1 204 ? -6.52 9.398 21.469 1 95.81 204 HIS A O 1
ATOM 1515 N N . ALA A 1 205 ? -4.617 8.234 21.422 1 95.06 205 ALA A N 1
ATOM 1516 C CA . ALA A 1 205 ? -4.055 8.938 22.578 1 95.06 205 ALA A CA 1
ATOM 1517 C C . ALA A 1 205 ? -3.828 10.414 22.266 1 95.06 205 ALA A C 1
ATOM 1519 O O . ALA A 1 205 ? -4.105 11.281 23.094 1 95.06 205 ALA A O 1
ATOM 1520 N N . SER A 1 206 ? -3.377 10.625 21.109 1 93.94 206 SER A N 1
ATOM 1521 C CA . SER A 1 206 ? -3.135 12 20.688 1 93.94 206 SER A CA 1
ATOM 1522 C C . SER A 1 206 ? -4.441 12.781 20.578 1 93.94 206 SER A C 1
ATOM 1524 O O . SER A 1 206 ? -4.48 13.977 20.859 1 93.94 206 SER A O 1
ATOM 1526 N N . TYR A 1 207 ? -5.465 12.148 20.156 1 92.81 207 TYR A N 1
ATOM 1527 C CA . TYR A 1 207 ? -6.781 12.766 20.031 1 92.81 207 TYR A CA 1
ATOM 1528 C C . TYR A 1 207 ? -7.355 13.102 21.406 1 92.81 207 TYR A C 1
ATOM 1530 O O . TYR A 1 207 ? -7.969 14.156 21.578 1 92.81 207 TYR A O 1
ATOM 1538 N N . ARG A 1 208 ? -7.113 12.289 22.375 1 90.38 208 ARG A N 1
ATOM 1539 C CA . ARG A 1 208 ? -7.617 12.516 23.734 1 90.38 208 ARG A CA 1
ATOM 1540 C C . ARG A 1 208 ? -6.875 13.664 24.406 1 90.38 208 ARG A C 1
ATOM 1542 O O . ARG A 1 208 ? -7.434 14.352 25.266 1 90.38 208 ARG A O 1
ATOM 1549 N N . ASP A 1 209 ? -5.746 13.914 23.906 1 86.62 209 ASP A N 1
ATOM 1550 C CA . ASP A 1 209 ? -4.914 14.961 24.484 1 86.62 209 ASP A CA 1
ATOM 1551 C C . ASP A 1 209 ? -5.238 16.328 23.875 1 86.62 209 ASP A C 1
ATOM 1553 O O . ASP A 1 209 ? -4.73 17.344 24.328 1 86.62 209 ASP A O 1
ATOM 1557 N N . LEU A 1 210 ? -5.98 16.359 22.75 1 77.31 210 LEU A N 1
ATOM 1558 C CA . LEU A 1 210 ? -6.387 17.641 22.172 1 77.31 210 LEU A CA 1
ATOM 1559 C C . LEU A 1 210 ? -7.461 18.312 23.016 1 77.31 210 LEU A C 1
ATOM 1561 O O . LEU A 1 210 ? -8.336 17.625 23.562 1 77.31 210 LEU A O 1
ATOM 1565 N N . MET B 1 1 ? -14.734 28.109 -18.109 1 40.47 1 MET B N 1
ATOM 1566 C CA . MET B 1 1 ? -14.055 27.562 -16.938 1 40.47 1 MET B CA 1
ATOM 1567 C C . MET B 1 1 ? -14.984 27.562 -15.727 1 40.47 1 MET B C 1
ATOM 1569 O O . MET B 1 1 ? -14.984 26.609 -14.953 1 40.47 1 MET B O 1
ATOM 1573 N N . HIS B 1 2 ? -15.938 28.516 -15.641 1 55.62 2 HIS B N 1
ATOM 1574 C CA . HIS B 1 2 ? -16.859 28.688 -14.523 1 55.62 2 HIS B CA 1
ATOM 1575 C C . HIS B 1 2 ? -17.984 27.656 -14.562 1 55.62 2 HIS B C 1
ATOM 1577 O O . HIS B 1 2 ? -18.516 27.281 -13.516 1 55.62 2 HIS B O 1
ATOM 1583 N N . ARG B 1 3 ? -18.359 27.219 -15.766 1 56 3 ARG B N 1
ATOM 1584 C CA . ARG B 1 3 ? -19.5 26.297 -15.883 1 56 3 ARG B CA 1
ATOM 1585 C C . ARG B 1 3 ? -19.078 24.875 -15.5 1 56 3 ARG B C 1
ATOM 1587 O O . ARG B 1 3 ? -19.922 24.094 -15.047 1 56 3 ARG B O 1
ATOM 1594 N N . ARG B 1 4 ? -17.859 24.484 -15.75 1 50.75 4 ARG B N 1
ATOM 1595 C CA . ARG B 1 4 ? -17.375 23.141 -15.406 1 50.75 4 ARG B CA 1
ATOM 1596 C C . ARG B 1 4 ? -17.188 23 -13.898 1 50.75 4 ARG B C 1
ATOM 1598 O O . ARG B 1 4 ? -17.469 21.938 -13.336 1 50.75 4 ARG B O 1
ATOM 1605 N N . LEU B 1 5 ? -16.812 24.078 -13.203 1 51.56 5 LEU B N 1
ATOM 1606 C CA . LEU B 1 5 ? -16.703 24.031 -11.75 1 51.56 5 LEU B CA 1
ATOM 1607 C C . LEU B 1 5 ? -18.078 23.906 -11.102 1 51.56 5 LEU B C 1
ATOM 1609 O O . LEU B 1 5 ? -18.234 23.203 -10.094 1 51.56 5 LEU B O 1
ATOM 1613 N N . THR B 1 6 ? -19.031 24.469 -11.766 1 56.75 6 THR B N 1
ATOM 1614 C CA . THR B 1 6 ? -20.375 24.406 -11.211 1 56.75 6 THR B CA 1
ATOM 1615 C C . THR B 1 6 ? -20.984 23.031 -11.398 1 56.75 6 THR B C 1
ATOM 1617 O O . THR B 1 6 ? -21.641 22.5 -10.492 1 56.75 6 THR B O 1
ATOM 1620 N N . LEU B 1 7 ? -20.703 22.406 -12.453 1 51.75 7 LEU B N 1
ATOM 1621 C CA . LEU B 1 7 ? -21.219 21.078 -12.711 1 51.75 7 LEU B CA 1
ATOM 1622 C C . LEU B 1 7 ? -20.562 20.047 -11.805 1 51.75 7 LEU B C 1
ATOM 1624 O O . LEU B 1 7 ? -21.219 19.141 -11.281 1 51.75 7 LEU B O 1
ATOM 1628 N N . GLN B 1 8 ? -19.297 20.047 -11.633 1 49.81 8 GLN B N 1
ATOM 1629 C CA . GLN B 1 8 ? -18.594 19.156 -10.719 1 49.81 8 GLN B CA 1
ATOM 1630 C C . GLN B 1 8 ? -19.047 19.375 -9.281 1 49.81 8 GLN B C 1
ATOM 1632 O O . GLN B 1 8 ? -19.25 18.422 -8.531 1 49.81 8 GLN B O 1
ATOM 1637 N N . ALA B 1 9 ? -19.266 20.672 -8.875 1 51.78 9 ALA B N 1
ATOM 1638 C CA . ALA B 1 9 ? -19.812 21.016 -7.566 1 51.78 9 ALA B CA 1
ATOM 1639 C C . ALA B 1 9 ? -21.219 20.469 -7.41 1 51.78 9 ALA B C 1
ATOM 1641 O O . ALA B 1 9 ? -21.578 19.922 -6.359 1 51.78 9 ALA B O 1
ATOM 1642 N N . MET B 1 10 ? -22 20.609 -8.445 1 50.78 10 MET B N 1
ATOM 1643 C CA . MET B 1 10 ? -23.359 20.094 -8.414 1 50.78 10 MET B CA 1
ATOM 1644 C C . MET B 1 10 ? -23.391 18.578 -8.383 1 50.78 10 MET B C 1
ATOM 1646 O O . MET B 1 10 ? -24.172 17.984 -7.648 1 50.78 10 MET B O 1
ATOM 1650 N N . LEU B 1 11 ? -22.516 17.938 -9.141 1 52.38 11 LEU B N 1
ATOM 1651 C CA . LEU B 1 11 ? -22.438 16.469 -9.141 1 52.38 11 LEU B CA 1
ATOM 1652 C C . LEU B 1 11 ? -21.906 15.961 -7.805 1 52.38 11 LEU B C 1
ATOM 1654 O O . LEU B 1 11 ? -22.375 14.953 -7.289 1 52.38 11 LEU B O 1
ATOM 1658 N N . ASN B 1 12 ? -20.984 16.656 -7.289 1 52.34 12 ASN B N 1
ATOM 1659 C CA . ASN B 1 12 ? -20.484 16.328 -5.961 1 52.34 12 ASN B CA 1
ATOM 1660 C C . ASN B 1 12 ? -21.547 16.547 -4.891 1 52.34 12 ASN B C 1
ATOM 1662 O O . ASN B 1 12 ? -21.688 15.734 -3.967 1 52.34 12 ASN B O 1
ATOM 1666 N N . ILE B 1 13 ? -22.328 17.703 -5.039 1 50.31 13 ILE B N 1
ATOM 1667 C CA . ILE B 1 13 ? -23.438 17.984 -4.129 1 50.31 13 ILE B CA 1
ATOM 1668 C C . ILE B 1 13 ? -24.531 16.938 -4.305 1 50.31 13 ILE B C 1
ATOM 1670 O O . ILE B 1 13 ? -25.062 16.422 -3.322 1 50.31 13 ILE B O 1
ATOM 1674 N N . PHE B 1 14 ? -24.922 16.719 -5.535 1 49.09 14 PHE B N 1
ATOM 1675 C CA . PHE B 1 14 ? -25.938 15.711 -5.789 1 49.09 14 PHE B CA 1
ATOM 1676 C C . PHE B 1 14 ? -25.469 14.336 -5.328 1 49.09 14 PHE B C 1
ATOM 1678 O O . PHE B 1 14 ? -26.25 13.562 -4.77 1 49.09 14 PHE B O 1
ATOM 1685 N N . ALA B 1 15 ? -24.312 13.969 -5.625 1 50.22 15 ALA B N 1
ATOM 1686 C CA . ALA B 1 15 ? -23.75 12.711 -5.145 1 50.22 15 ALA B CA 1
ATOM 1687 C C . ALA B 1 15 ? -23.719 12.664 -3.621 1 50.22 15 ALA B C 1
ATOM 1689 O O . ALA B 1 15 ? -24.078 11.664 -3.012 1 50.22 15 ALA B O 1
ATOM 1690 N N . ARG B 1 16 ? -23.344 13.703 -3.039 1 51.56 16 ARG B N 1
ATOM 1691 C CA . ARG B 1 16 ? -23.375 13.805 -1.584 1 51.56 16 ARG B CA 1
ATOM 1692 C C . ARG B 1 16 ? -24.812 13.734 -1.06 1 51.56 16 ARG B C 1
ATOM 1694 O O . ARG B 1 16 ? -25.078 13.062 -0.063 1 51.56 16 ARG B O 1
ATOM 1701 N N . ALA B 1 17 ? -25.672 14.516 -1.715 1 50.19 17 ALA B N 1
ATOM 1702 C CA . ALA B 1 17 ? -27.078 14.516 -1.319 1 50.19 17 ALA B CA 1
ATOM 1703 C C . ALA B 1 17 ? -27.703 13.141 -1.536 1 50.19 17 ALA B C 1
ATOM 1705 O O . ALA B 1 17 ? -28.484 12.68 -0.71 1 50.19 17 ALA B O 1
ATOM 1706 N N . SER B 1 18 ? -27.469 12.57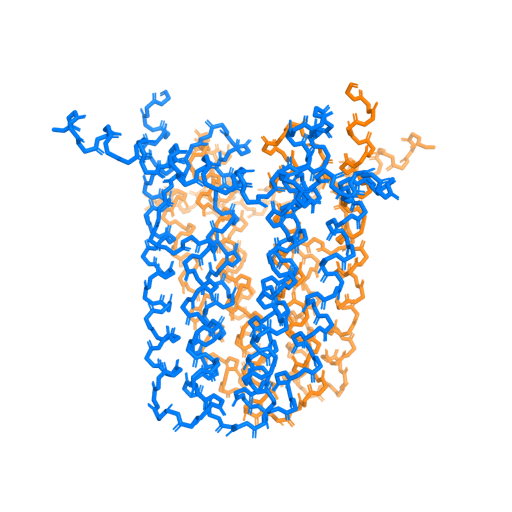8 -2.635 1 45.41 18 SER B N 1
ATOM 1707 C CA . SER B 1 18 ? -28.031 11.258 -2.906 1 45.41 18 SER B CA 1
ATOM 1708 C C . SER B 1 18 ? -27.438 10.203 -1.973 1 45.41 18 SER B C 1
ATOM 1710 O O . SER B 1 18 ? -28.141 9.328 -1.484 1 45.41 18 SER B O 1
ATOM 1712 N N . ILE B 1 19 ? -26.266 10.297 -1.838 1 50.78 19 ILE B N 1
ATOM 1713 C CA . ILE B 1 19 ? -25.641 9.375 -0.897 1 50.78 19 ILE B CA 1
ATOM 1714 C C . ILE B 1 19 ? -26.172 9.633 0.511 1 50.78 19 ILE B C 1
ATOM 1716 O O . ILE B 1 19 ? -26.453 8.695 1.254 1 50.78 19 ILE B O 1
ATOM 1720 N N . SER B 1 20 ? -26.391 10.859 0.84 1 49.44 20 SER B N 1
ATOM 1721 C CA . SER B 1 20 ? -26.969 11.203 2.135 1 49.44 20 SER B CA 1
ATOM 1722 C C . SER B 1 20 ? -28.391 10.664 2.27 1 49.44 20 SER B C 1
ATOM 1724 O O . SER B 1 20 ? -28.781 10.188 3.338 1 49.44 20 SER B O 1
ATOM 1726 N N . ARG B 1 21 ? -29.156 10.844 1.229 1 48.44 21 ARG B N 1
ATOM 1727 C CA . ARG B 1 21 ? -30.547 10.375 1.311 1 48.44 21 ARG B CA 1
ATOM 1728 C C . ARG B 1 21 ? -30.609 8.867 1.478 1 48.44 21 ARG B C 1
ATOM 1730 O O . ARG B 1 21 ? -31.516 8.344 2.123 1 48.44 21 ARG B O 1
ATOM 1737 N N . LEU B 1 22 ? -29.812 8.195 0.839 1 48.09 22 LEU B N 1
ATOM 1738 C CA . LEU B 1 22 ? -29.797 6.742 0.951 1 48.09 22 LEU B CA 1
ATOM 1739 C C . LEU B 1 22 ? -29.094 6.301 2.225 1 48.09 22 LEU B C 1
ATOM 1741 O O . LEU B 1 22 ? -29.484 5.312 2.85 1 48.09 22 LEU B O 1
ATOM 1745 N N . THR B 1 23 ? -28.125 7.016 2.592 1 53.03 23 THR B N 1
ATOM 1746 C CA . THR B 1 23 ? -27.266 6.59 3.688 1 53.03 23 THR B CA 1
ATOM 1747 C C . THR B 1 23 ? -27.797 7.094 5.023 1 53.03 23 THR B C 1
ATOM 1749 O O . THR B 1 23 ? -27.562 6.477 6.066 1 53.03 23 THR B O 1
ATOM 1752 N N . ASP B 1 24 ? -28.625 8.102 4.969 1 56.53 24 ASP B N 1
ATOM 1753 C CA . ASP B 1 24 ? -29.125 8.711 6.199 1 56.53 24 ASP B CA 1
ATOM 1754 C C . ASP B 1 24 ? -30.031 7.746 6.969 1 56.53 24 ASP B C 1
ATOM 1756 O O . ASP B 1 24 ? -29.859 7.562 8.18 1 56.53 24 ASP B O 1
ATOM 1760 N N . PRO B 1 25 ? -30.938 7.234 6.316 1 53.41 25 PRO B N 1
ATOM 1761 C CA . PRO B 1 25 ? -31.812 6.387 7.125 1 53.41 25 PRO B CA 1
ATOM 1762 C C . PRO B 1 25 ? -31.109 5.141 7.656 1 53.41 25 PRO B C 1
ATOM 1764 O O . PRO B 1 25 ? -31.375 4.707 8.781 1 53.41 25 PRO B O 1
ATOM 1767 N N . ILE B 1 26 ? -30.297 4.543 6.875 1 56.25 26 ILE B N 1
ATOM 1768 C CA . ILE B 1 26 ? -29.562 3.361 7.32 1 56.25 26 ILE B CA 1
ATOM 1769 C C . ILE B 1 26 ? -28.594 3.75 8.43 1 56.25 26 ILE B C 1
ATOM 1771 O O . ILE B 1 26 ? -28.469 3.037 9.43 1 56.25 26 ILE B O 1
ATOM 1775 N N . GLY B 1 27 ? -27.969 4.793 8.219 1 55.62 27 GLY B N 1
ATOM 1776 C CA . GLY B 1 27 ? -27.141 5.305 9.297 1 55.62 27 GLY B CA 1
ATOM 1777 C C . GLY B 1 27 ? -27.906 5.562 10.578 1 55.62 27 GLY B C 1
ATOM 1778 O O . GLY B 1 27 ? -27.469 5.18 11.664 1 55.62 27 GLY B O 1
ATOM 1779 N N . ALA B 1 28 ? -29.031 6.102 10.352 1 55.41 28 ALA B N 1
ATOM 1780 C CA . ALA B 1 28 ? -29.891 6.379 11.5 1 55.41 28 ALA B CA 1
ATOM 1781 C C . ALA B 1 28 ? -30.344 5.082 12.18 1 55.41 28 ALA B C 1
ATOM 1783 O O . ALA B 1 28 ? -30.406 5.012 13.406 1 55.41 28 ALA B O 1
ATOM 1784 N N . GLY B 1 29 ? -30.594 4.191 11.367 1 56.34 29 GLY B N 1
ATOM 1785 C CA . GLY B 1 29 ? -30.984 2.912 11.93 1 56.34 29 GLY B CA 1
ATOM 1786 C C . GLY B 1 29 ? -29.891 2.254 12.734 1 56.34 29 GLY B C 1
ATOM 1787 O O . GLY B 1 29 ? -30.141 1.711 13.812 1 56.34 29 GLY B O 1
ATOM 1788 N N . LEU B 1 30 ? -28.734 2.275 12.242 1 58.22 30 LEU B N 1
ATOM 1789 C CA . LEU B 1 30 ? -27.609 1.675 12.969 1 58.22 30 LEU B CA 1
ATOM 1790 C C . LEU B 1 30 ? -27.297 2.475 14.227 1 58.22 30 LEU B C 1
ATOM 1792 O O . LEU B 1 30 ? -26.953 1.897 15.258 1 58.22 30 LEU B O 1
ATOM 1796 N N . VAL B 1 31 ? -27.422 3.742 14.133 1 55.81 31 VAL B N 1
ATOM 1797 C CA . VAL B 1 31 ? -27.297 4.57 15.328 1 55.81 31 VAL B CA 1
ATOM 1798 C C . VAL B 1 31 ? -28.359 4.164 16.344 1 55.81 31 VAL B C 1
ATOM 1800 O O . VAL B 1 31 ? -28.094 4.141 17.547 1 55.81 31 VAL B O 1
ATOM 1803 N N . CYS B 1 32 ? -29.359 3.828 15.727 1 52.5 32 CYS B N 1
ATOM 1804 C CA . CYS B 1 32 ? -30.438 3.426 16.641 1 52.5 32 CYS B CA 1
ATOM 1805 C C . CYS B 1 32 ? -30.109 2.105 17.312 1 52.5 32 CYS B C 1
ATOM 1807 O O . CYS B 1 32 ? -30.562 1.849 18.438 1 52.5 32 CYS B O 1
ATOM 1809 N N . LEU B 1 33 ? -29.344 1.398 16.594 1 59.75 33 LEU B N 1
ATOM 1810 C CA . LEU B 1 33 ? -28.938 0.145 17.219 1 59.75 33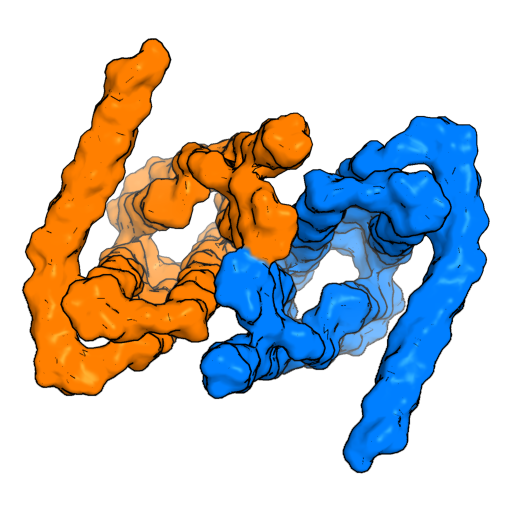 LEU B CA 1
ATOM 1811 C C . LEU B 1 33 ? -27.812 0.382 18.234 1 59.75 33 LEU B C 1
ATOM 1813 O O . LEU B 1 33 ? -27.359 -0.554 18.891 1 59.75 33 LEU B O 1
ATOM 1817 N N . GLY B 1 34 ? -27.453 1.646 18.391 1 63.75 34 GLY B N 1
ATOM 1818 C CA . GLY B 1 34 ? -26.5 2.004 19.422 1 63.75 34 GLY B CA 1
ATOM 1819 C C . GLY B 1 34 ? -25.062 1.77 19 1 63.75 34 GLY B C 1
ATOM 1820 O O . GLY B 1 34 ? -24.156 1.767 19.844 1 63.75 34 GLY B O 1
ATOM 1821 N N . LEU B 1 35 ? -24.859 1.573 17.766 1 76.56 35 LEU B N 1
ATOM 1822 C CA . LEU B 1 35 ? -23.469 1.341 17.391 1 76.56 35 LEU B CA 1
ATOM 1823 C C . LEU B 1 35 ? -22.766 2.656 17.078 1 76.56 35 LEU B C 1
ATOM 1825 O O . LEU B 1 35 ? -23.375 3.562 16.5 1 76.56 35 LEU B O 1
ATOM 1829 N N . SER B 1 36 ? -21.625 2.775 17.656 1 83.94 36 SER B N 1
ATOM 1830 C CA . SER B 1 36 ? -20.812 3.947 17.328 1 83.94 36 SER B CA 1
ATOM 1831 C C . SER B 1 36 ? -20.266 3.854 15.914 1 83.94 36 SER B C 1
ATOM 1833 O O . SER B 1 36 ? -20.094 2.756 15.375 1 83.94 36 SER B O 1
ATOM 1835 N N . PRO B 1 37 ? -20.141 4.93 15.25 1 85.56 37 PRO B N 1
ATOM 1836 C CA . PRO B 1 37 ? -19.547 4.93 13.914 1 85.56 37 PRO B CA 1
ATOM 1837 C C . PRO B 1 37 ? -18.234 4.145 13.844 1 85.56 37 PRO B C 1
ATOM 1839 O O . PRO B 1 37 ? -17.984 3.426 12.875 1 85.56 37 PRO B O 1
ATOM 1842 N N . ASN B 1 38 ? -17.422 4.234 14.867 1 90.38 38 ASN B N 1
ATOM 1843 C CA . ASN B 1 38 ? -16.156 3.5 14.906 1 90.38 38 ASN B CA 1
ATOM 1844 C C . ASN B 1 38 ? -16.375 1.991 14.906 1 90.38 38 ASN B C 1
ATOM 1846 O O . ASN B 1 38 ? -15.633 1.249 14.266 1 90.38 38 ASN B O 1
ATOM 1850 N N . ALA B 1 39 ? -17.344 1.579 15.625 1 89 39 ALA B N 1
ATOM 1851 C CA . ALA B 1 39 ? -17.672 0.156 15.656 1 89 39 ALA B CA 1
ATOM 1852 C C . ALA B 1 39 ? -18.125 -0.337 14.289 1 89 39 ALA B C 1
ATOM 1854 O O . ALA B 1 39 ? -17.781 -1.447 13.875 1 89 39 ALA B O 1
ATOM 1855 N N . VAL B 1 40 ? -18.891 0.427 13.609 1 88.06 40 VAL B N 1
ATOM 1856 C CA . VAL B 1 40 ? -19.375 0.08 12.273 1 88.06 40 VAL B CA 1
ATOM 1857 C C . VAL B 1 40 ? -18.203 0.007 11.305 1 88.06 40 VAL B C 1
ATOM 1859 O O . VAL B 1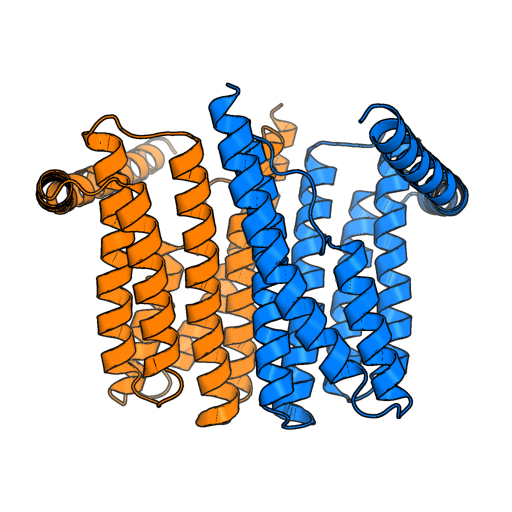 40 ? -18.125 -0.903 10.469 1 88.06 40 VAL B O 1
ATOM 1862 N N . THR B 1 41 ? -17.297 0.967 11.398 1 92.5 41 THR B N 1
ATOM 1863 C CA . THR B 1 41 ? -16.094 0.984 10.562 1 92.5 41 THR B CA 1
ATOM 1864 C C . THR B 1 41 ? -15.281 -0.29 10.758 1 92.5 41 THR B C 1
ATOM 1866 O O . THR B 1 41 ? -14.953 -0.978 9.789 1 92.5 41 THR B O 1
ATOM 1869 N N . VAL B 1 42 ? -15 -0.622 12.016 1 93.75 42 VAL B N 1
ATOM 1870 C CA . VAL B 1 42 ? -14.141 -1.758 12.328 1 93.75 42 VAL B CA 1
ATOM 1871 C C . VAL B 1 42 ? -14.836 -3.057 11.922 1 93.75 42 VAL B C 1
ATOM 1873 O O . VAL B 1 42 ? -14.211 -3.941 11.328 1 93.75 42 VAL B O 1
ATOM 1876 N N . THR B 1 43 ? -16.094 -3.193 12.211 1 92.75 43 THR B N 1
ATOM 1877 C CA . THR B 1 43 ? -16.844 -4.398 11.859 1 92.75 43 THR B CA 1
ATOM 1878 C C . THR B 1 43 ? -16.969 -4.531 10.344 1 92.75 43 THR B C 1
ATOM 1880 O O . THR B 1 43 ? -16.828 -5.629 9.805 1 92.75 43 THR B O 1
ATOM 1883 N N . GLY B 1 44 ? -17.281 -3.428 9.703 1 93.38 44 GLY B N 1
ATOM 1884 C CA . GLY B 1 44 ? -17.344 -3.447 8.25 1 93.38 44 GLY B CA 1
ATOM 1885 C C . GLY B 1 44 ? -16.031 -3.818 7.594 1 93.38 44 GLY B C 1
ATOM 1886 O O . GLY B 1 44 ? -16 -4.574 6.621 1 93.38 44 GLY B O 1
ATOM 1887 N N . THR B 1 45 ? -14.977 -3.299 8.133 1 96 45 THR B N 1
ATOM 1888 C CA . THR B 1 45 ? -13.641 -3.613 7.641 1 96 45 THR B CA 1
ATOM 1889 C C . THR B 1 45 ? -13.344 -5.102 7.793 1 96 45 THR B C 1
ATOM 1891 O O . THR B 1 45 ? -12.914 -5.754 6.844 1 96 45 THR B O 1
ATOM 1894 N N . ALA B 1 46 ? -13.586 -5.602 8.984 1 96.69 46 ALA B N 1
ATOM 1895 C CA . ALA B 1 46 ? -13.359 -7.02 9.242 1 96.69 46 ALA B CA 1
ATOM 1896 C C . ALA B 1 46 ? -14.188 -7.887 8.297 1 96.69 46 ALA B C 1
ATOM 1898 O O . ALA B 1 46 ? -13.688 -8.883 7.766 1 96.69 46 ALA B O 1
ATOM 1899 N N . ALA B 1 47 ? -15.359 -7.516 8.086 1 96.5 47 ALA B N 1
ATOM 1900 C CA . ALA B 1 47 ? -16.266 -8.281 7.223 1 96.5 47 ALA B CA 1
ATOM 1901 C C . ALA B 1 47 ? -15.797 -8.234 5.77 1 96.5 47 ALA B C 1
ATOM 1903 O O . ALA B 1 47 ? -15.789 -9.258 5.082 1 96.5 47 ALA B O 1
ATOM 1904 N N . SER B 1 48 ? -15.43 -7.074 5.305 1 97.5 48 SER B N 1
ATOM 1905 C CA . SER B 1 48 ? -14.969 -6.922 3.928 1 97.5 48 SER B CA 1
ATOM 1906 C C . SER B 1 48 ? -13.695 -7.723 3.68 1 97.5 48 SER B C 1
ATOM 1908 O O . SER B 1 48 ? -13.578 -8.406 2.66 1 97.5 48 SER B O 1
ATOM 1910 N N . ILE B 1 49 ? -12.789 -7.625 4.613 1 98.38 49 ILE B N 1
ATOM 1911 C CA . ILE B 1 49 ? -11.531 -8.352 4.492 1 98.38 49 ILE B CA 1
ATOM 1912 C C . ILE B 1 49 ? -11.797 -9.852 4.5 1 98.38 49 ILE B C 1
ATOM 1914 O O . ILE B 1 49 ? -11.289 -10.586 3.652 1 98.38 49 ILE B O 1
ATOM 1918 N N . THR B 1 50 ? -12.625 -10.305 5.441 1 98.25 50 THR B N 1
ATOM 1919 C CA . THR B 1 50 ? -12.961 -11.719 5.539 1 98.25 50 THR B CA 1
ATOM 1920 C C . THR B 1 50 ? -13.633 -12.211 4.262 1 98.25 50 THR B C 1
ATOM 1922 O O . THR B 1 50 ? -13.32 -13.289 3.762 1 98.25 50 THR B O 1
ATOM 1925 N N . ALA B 1 51 ? -14.492 -11.43 3.725 1 98.44 51 ALA B N 1
ATOM 1926 C CA . ALA B 1 51 ? -15.195 -11.797 2.498 1 98.44 51 ALA B CA 1
ATOM 1927 C C . ALA B 1 51 ? -14.219 -11.945 1.331 1 98.44 51 ALA B C 1
ATOM 1929 O O . ALA B 1 51 ? -14.25 -12.938 0.605 1 98.44 51 ALA B O 1
ATOM 1930 N N . ALA B 1 52 ? -13.375 -10.977 1.139 1 98.69 52 ALA B N 1
ATOM 1931 C CA . ALA B 1 52 ? -12.422 -11.016 0.036 1 98.69 52 ALA B CA 1
ATOM 1932 C C . ALA B 1 52 ? -11.5 -12.227 0.148 1 98.69 52 ALA B C 1
ATOM 1934 O O . ALA B 1 52 ? -11.273 -12.93 -0.836 1 98.69 52 ALA B O 1
ATOM 1935 N N . LEU B 1 53 ? -11.039 -12.508 1.379 1 98.69 53 LEU B N 1
ATOM 1936 C CA . LEU B 1 53 ? -10.07 -13.57 1.595 1 98.69 53 LEU B CA 1
ATOM 1937 C C . LEU B 1 53 ? -10.742 -14.938 1.545 1 98.69 53 LEU B C 1
ATOM 1939 O O . LEU B 1 53 ? -10.086 -15.953 1.312 1 98.69 53 LEU B O 1
ATOM 1943 N N . TRP B 1 54 ? -12.008 -14.945 1.79 1 98.62 54 TRP B N 1
ATOM 1944 C CA . TRP B 1 54 ? -12.742 -16.203 1.769 1 98.62 54 TRP B CA 1
ATOM 1945 C C . TRP B 1 54 ? -13.125 -16.594 0.344 1 98.62 54 TRP B C 1
ATOM 1947 O O . TRP B 1 54 ? -12.883 -17.719 -0.093 1 98.62 54 TRP B O 1
ATOM 1957 N N . PHE B 1 55 ? -13.656 -15.695 -0.425 1 98.88 55 PHE B N 1
ATOM 1958 C CA . PHE B 1 55 ? -14.328 -16.031 -1.675 1 98.88 55 PHE B CA 1
ATOM 1959 C C . PHE B 1 55 ? -13.344 -16.016 -2.84 1 98.88 55 PHE B C 1
ATOM 1961 O O . PHE B 1 55 ? -13.344 -16.922 -3.674 1 98.88 55 PHE B O 1
ATOM 1968 N N . PHE B 1 56 ? -12.5 -15.008 -2.979 1 98.81 56 PHE B N 1
ATOM 1969 C CA . PHE B 1 56 ? -11.703 -14.82 -4.188 1 98.81 56 PHE B CA 1
ATOM 1970 C C . PHE B 1 56 ? -10.695 -15.945 -4.348 1 98.81 56 PHE B C 1
ATOM 1972 O O . PHE B 1 56 ? -10.594 -16.547 -5.414 1 98.81 56 PHE B O 1
ATOM 1979 N N . PRO B 1 57 ? -10 -16.344 -3.215 1 98.44 57 PRO B N 1
ATOM 1980 C CA . PRO B 1 57 ? -9.047 -17.453 -3.387 1 98.44 57 PRO B CA 1
ATOM 1981 C C . PRO B 1 57 ? -9.742 -18.781 -3.693 1 98.44 57 PRO B C 1
ATOM 1983 O O . PRO B 1 57 ? -9.086 -19.734 -4.129 1 98.44 57 PRO B O 1
ATOM 1986 N N . ARG B 1 58 ? -11.008 -18.891 -3.475 1 98.44 58 ARG B N 1
ATOM 1987 C CA . ARG B 1 58 ? -11.766 -20.109 -3.729 1 98.44 58 ARG B CA 1
ATOM 1988 C C . ARG B 1 58 ? -12.438 -20.062 -5.094 1 98.44 58 ARG B C 1
ATOM 1990 O O . ARG B 1 58 ? -13.312 -20.875 -5.391 1 98.44 58 ARG B O 1
ATOM 1997 N N . ASP B 1 59 ? -12.141 -19.047 -5.887 1 98.5 59 ASP B N 1
ATOM 1998 C CA . ASP B 1 59 ? -12.609 -18.891 -7.258 1 98.5 59 ASP B CA 1
ATOM 1999 C C . ASP B 1 59 ? -14.102 -18.578 -7.293 1 98.5 59 ASP B C 1
ATOM 2001 O O . ASP B 1 59 ? -14.789 -18.922 -8.258 1 98.5 59 ASP B O 1
ATOM 2005 N N . GLN B 1 60 ? -14.609 -18.109 -6.195 1 98.69 60 GLN B N 1
ATOM 2006 C CA . GLN B 1 60 ? -15.984 -17.625 -6.121 1 98.69 60 GLN B CA 1
ATOM 2007 C C . GLN B 1 60 ? -16.047 -16.125 -6.371 1 98.69 60 GLN B C 1
ATOM 2009 O O . GLN B 1 60 ? -16.438 -15.359 -5.488 1 98.69 60 GLN B O 1
ATOM 2014 N N . LEU B 1 61 ? -15.758 -15.789 -7.598 1 98.75 61 LEU B N 1
ATOM 2015 C CA . LEU B 1 61 ? -15.492 -14.398 -7.953 1 98.75 61 LEU B CA 1
ATOM 2016 C C . LEU B 1 61 ? -16.781 -13.578 -7.926 1 98.75 61 LEU B C 1
ATOM 2018 O O . LEU B 1 61 ? -16.797 -12.469 -7.383 1 98.75 61 LEU B O 1
ATOM 2022 N N . PHE B 1 62 ? -17.844 -14.086 -8.531 1 98.81 62 PHE B N 1
ATOM 2023 C CA . PHE B 1 62 ? -19.078 -13.312 -8.602 1 98.81 62 PHE B CA 1
ATOM 2024 C C . PHE B 1 62 ? -19.672 -13.117 -7.207 1 98.81 62 PHE B C 1
ATOM 2026 O O . PHE B 1 62 ? -19.984 -11.984 -6.816 1 98.81 62 PHE B O 1
ATOM 2033 N N . VAL B 1 63 ? -19.828 -14.211 -6.449 1 98.69 63 VAL B N 1
ATOM 2034 C CA . VAL B 1 63 ? -20.406 -14.133 -5.109 1 98.69 63 VAL B CA 1
ATOM 2035 C C . VAL B 1 63 ? -19.531 -13.234 -4.227 1 98.69 63 VAL B C 1
ATOM 2037 O O . VAL B 1 63 ? -20.047 -12.422 -3.457 1 98.69 63 VAL B O 1
ATOM 2040 N N . GLY B 1 64 ? -18.188 -13.43 -4.273 1 98.75 64 GLY B N 1
ATOM 2041 C CA . GLY B 1 64 ? -17.281 -12.578 -3.529 1 98.75 64 GLY B CA 1
ATOM 2042 C C . GLY B 1 64 ? -17.438 -11.102 -3.844 1 98.75 64 GLY B C 1
ATOM 2043 O O . GLY B 1 64 ? -17.438 -10.266 -2.939 1 98.75 64 GLY B O 1
ATOM 2044 N N . THR B 1 65 ? -17.594 -10.805 -5.133 1 98.69 65 THR B N 1
ATOM 2045 C CA . THR B 1 65 ? -17.781 -9.43 -5.578 1 98.69 65 THR B CA 1
ATOM 2046 C C . THR B 1 65 ? -19.047 -8.828 -4.957 1 98.69 65 THR B C 1
ATOM 2048 O O . THR B 1 65 ? -19.016 -7.711 -4.441 1 98.69 65 THR B O 1
ATOM 2051 N N . VAL B 1 66 ? -20.109 -9.508 -4.973 1 98.38 66 VAL B N 1
ATOM 2052 C CA . VAL B 1 66 ? -21.391 -9.023 -4.449 1 98.38 66 VAL B CA 1
ATOM 2053 C C . VAL B 1 66 ? -21.281 -8.805 -2.941 1 98.38 66 VAL B C 1
ATOM 2055 O O . VAL B 1 66 ? -21.672 -7.758 -2.428 1 98.38 66 VAL B O 1
ATOM 2058 N N . VAL B 1 67 ? -20.734 -9.773 -2.225 1 98.12 67 VAL B N 1
ATOM 2059 C CA . VAL B 1 67 ? -20.641 -9.703 -0.77 1 98.12 67 VAL B CA 1
ATOM 2060 C C . VAL B 1 67 ? -19.719 -8.555 -0.371 1 98.12 67 VAL B C 1
ATOM 2062 O O . VAL B 1 67 ? -20.047 -7.762 0.515 1 98.12 67 VAL B O 1
ATOM 2065 N N . VAL B 1 68 ? -18.547 -8.445 -0.996 1 97.88 68 VAL B N 1
ATOM 2066 C CA . VAL B 1 68 ? -17.594 -7.367 -0.701 1 97.88 68 VAL B CA 1
ATOM 2067 C C . VAL B 1 68 ? -18.25 -6.016 -0.985 1 97.88 68 VAL B C 1
ATOM 2069 O O . VAL B 1 68 ? -18.109 -5.074 -0.202 1 97.88 68 VAL B O 1
ATOM 2072 N N . ALA B 1 69 ? -18.953 -5.918 -2.137 1 96.38 69 ALA B N 1
ATOM 2073 C CA . ALA B 1 69 ? -19.625 -4.668 -2.508 1 96.38 69 ALA B CA 1
ATOM 2074 C C . ALA B 1 69 ? -20.625 -4.246 -1.441 1 96.38 69 ALA B C 1
ATOM 2076 O O . ALA B 1 69 ? -20.734 -3.062 -1.118 1 96.38 69 ALA B O 1
ATOM 2077 N N . VAL B 1 70 ? -21.328 -5.191 -0.936 1 94.44 70 VAL B N 1
ATOM 2078 C CA . VAL B 1 70 ? -22.328 -4.91 0.097 1 94.44 70 VAL B CA 1
ATOM 2079 C C . VAL B 1 70 ? -21.625 -4.363 1.343 1 94.44 70 VAL B C 1
ATOM 2081 O O . VAL B 1 70 ? -22.078 -3.375 1.928 1 94.44 70 VAL B O 1
ATOM 2084 N N . PHE B 1 71 ? -20.516 -4.945 1.756 1 92.88 71 PHE B N 1
ATOM 2085 C CA . PHE B 1 71 ? -19.812 -4.504 2.959 1 92.88 71 PHE B CA 1
ATOM 2086 C C . PHE B 1 71 ? -19.141 -3.16 2.732 1 92.88 71 PHE B C 1
ATOM 2088 O O . PHE B 1 71 ? -19.016 -2.357 3.658 1 92.88 71 PHE B O 1
ATOM 2095 N N . LEU B 1 72 ? -18.688 -2.924 1.476 1 89.38 72 LEU B N 1
ATOM 2096 C CA . LEU B 1 72 ? -18.094 -1.627 1.156 1 89.38 72 LEU B CA 1
ATOM 2097 C C . LEU B 1 72 ? -19.125 -0.516 1.278 1 89.38 72 LEU B C 1
ATOM 2099 O O . LEU B 1 72 ? -18.781 0.625 1.598 1 89.38 72 LEU B O 1
ATOM 2103 N N . MET B 1 73 ? -20.344 -0.843 1 1 84.12 73 MET B N 1
ATOM 2104 C CA . MET B 1 73 ? -21.438 0.121 1.145 1 84.12 73 MET B CA 1
ATOM 2105 C C . MET B 1 73 ? -21.641 0.496 2.609 1 84.12 73 MET B C 1
ATOM 2107 O O . MET B 1 73 ? -22 1.635 2.92 1 84.12 73 MET B O 1
ATOM 2111 N N . PHE B 1 74 ? -21.312 -0.427 3.502 1 78.19 74 PHE B N 1
ATOM 2112 C CA . PHE B 1 74 ? -21.391 -0.126 4.926 1 78.19 74 PHE B CA 1
ATOM 2113 C C . PHE B 1 74 ? -20.375 0.948 5.301 1 78.19 74 PHE B C 1
ATOM 2115 O O . PHE B 1 74 ? -20.609 1.747 6.207 1 78.19 74 PHE B O 1
ATOM 2122 N N . ASP B 1 75 ? -19.234 0.932 4.605 1 79.5 75 ASP B N 1
ATOM 2123 C CA . ASP B 1 75 ? -18.219 1.951 4.824 1 79.5 75 ASP B CA 1
ATOM 2124 C C . ASP B 1 75 ? -18.75 3.344 4.5 1 79.5 75 ASP B C 1
ATOM 2126 O O . ASP B 1 75 ? -18.406 4.32 5.168 1 79.5 75 ASP B O 1
ATOM 2130 N N . ILE B 1 76 ? -19.609 3.404 3.492 1 76.75 76 ILE B N 1
ATOM 2131 C CA . ILE B 1 76 ? -20.219 4.684 3.123 1 76.75 76 ILE B CA 1
ATOM 2132 C C . ILE B 1 76 ? -21.188 5.125 4.207 1 76.75 76 ILE B C 1
ATOM 2134 O O . ILE B 1 76 ? -21.266 6.309 4.539 1 76.75 76 ILE B O 1
ATOM 2138 N N . LEU B 1 77 ? -21.719 4.211 4.867 1 77.5 77 LEU B N 1
ATOM 2139 C CA . LEU B 1 77 ? -22.734 4.469 5.883 1 77.5 77 LEU B CA 1
ATOM 2140 C C . LEU B 1 77 ? -22.109 5.039 7.148 1 77.5 77 LEU B C 1
ATOM 2142 O O . LEU B 1 77 ? -22.672 5.926 7.789 1 77.5 77 LEU B O 1
ATOM 2146 N N . ASP B 1 78 ? -20.938 4.434 7.496 1 80.38 78 ASP B N 1
ATOM 2147 C CA . ASP B 1 78 ? -20.312 4.914 8.727 1 80.38 78 ASP B CA 1
ATOM 2148 C C . ASP B 1 78 ? -19.938 6.387 8.602 1 80.38 78 ASP B C 1
ATOM 2150 O O . ASP B 1 78 ? -20 7.137 9.578 1 80.38 78 ASP B O 1
ATOM 2154 N N . GLY B 1 79 ? -19.547 6.777 7.453 1 77.62 79 GLY B N 1
ATOM 2155 C CA . GLY B 1 79 ? -19.266 8.188 7.227 1 77.62 79 GLY B CA 1
ATOM 2156 C C . GLY B 1 79 ? -20.5 9.07 7.344 1 77.62 79 GLY B C 1
ATOM 2157 O O . GLY B 1 79 ? -20.453 10.133 7.961 1 77.62 79 GLY B O 1
ATOM 2158 N N . ALA B 1 80 ? -21.531 8.578 6.855 1 73.56 80 ALA B N 1
ATOM 2159 C CA . ALA B 1 80 ? -22.797 9.312 6.934 1 73.56 80 ALA B CA 1
ATOM 2160 C C . ALA B 1 80 ? -23.281 9.406 8.375 1 73.56 80 ALA B C 1
ATOM 2162 O O . ALA B 1 80 ? -23.766 10.453 8.805 1 73.56 80 ALA B O 1
ATOM 2163 N N . MET B 1 81 ? -23.078 8.352 9.086 1 72.94 81 MET B N 1
ATOM 2164 C CA . MET B 1 81 ? -23.453 8.32 10.5 1 72.94 81 MET B CA 1
ATOM 2165 C C . MET B 1 81 ? -22.641 9.336 11.305 1 72.94 81 MET B C 1
ATOM 2167 O O . MET B 1 81 ? -23.188 10.031 12.164 1 72.94 81 MET B O 1
ATOM 2171 N N . ALA B 1 82 ? -21.438 9.422 11.055 1 74.31 82 ALA B N 1
ATOM 2172 C CA . ALA B 1 82 ? -20.547 10.328 11.789 1 74.31 82 ALA B CA 1
ATOM 2173 C C . ALA B 1 82 ? -20.906 11.789 11.516 1 74.31 82 ALA B C 1
ATOM 2175 O O . ALA B 1 82 ? -20.906 12.617 12.43 1 74.31 82 ALA B O 1
ATOM 2176 N N . ARG B 1 83 ? -21.328 11.984 10.367 1 73.38 83 ARG B N 1
ATOM 2177 C CA . ARG B 1 83 ? -21.656 13.359 9.977 1 73.38 83 ARG B CA 1
ATOM 2178 C C . ARG B 1 83 ? -23.031 13.766 10.484 1 73.38 83 ARG B C 1
ATOM 2180 O O . ARG B 1 83 ? -23.219 14.883 10.977 1 73.38 83 ARG B O 1
ATOM 2187 N N . SER B 1 84 ? -23.922 12.961 10.359 1 70.75 84 SER B N 1
ATOM 2188 C CA . SER B 1 84 ? -25.297 13.281 10.695 1 70.75 84 SER B CA 1
ATOM 2189 C C . SER B 1 84 ? -25.5 13.328 12.211 1 70.75 84 SER B C 1
ATOM 2191 O O . SER B 1 84 ? -26.312 14.102 12.711 1 70.75 84 SER B O 1
ATOM 2193 N N . GLY B 1 85 ? -24.844 12.516 12.844 1 69.19 85 GLY B N 1
ATOM 2194 C CA . GLY B 1 85 ? -25.031 12.438 14.281 1 69.19 85 GLY B CA 1
ATOM 2195 C C . GLY B 1 85 ? -24.156 13.398 15.055 1 69.19 85 GLY B C 1
ATOM 2196 O O . GLY B 1 85 ? -24.203 13.438 16.281 1 69.19 85 GLY B O 1
ATOM 2197 N N . GLY B 1 86 ? -23.453 14.148 14.219 1 69.94 86 GLY B N 1
ATOM 2198 C CA . GLY B 1 86 ? -22.531 15.047 14.906 1 69.94 86 GLY B CA 1
ATOM 2199 C C . GLY B 1 86 ? -21.438 14.32 15.664 1 69.94 86 GLY B C 1
ATOM 2200 O O . GLY B 1 86 ? -20.984 14.781 16.719 1 69.94 86 GLY B O 1
ATOM 2201 N N . LYS B 1 87 ? -21.234 13.172 15.336 1 75 87 LYS B N 1
ATOM 2202 C CA . LYS B 1 87 ? -20.297 12.328 16.047 1 75 87 LYS B CA 1
ATOM 2203 C C . LYS B 1 87 ? -18.984 12.195 15.281 1 75 87 LYS B C 1
ATOM 2205 O O . LYS B 1 87 ? -18.172 11.312 15.57 1 75 87 LYS B O 1
ATOM 2210 N N . ALA B 1 88 ? -18.812 13.07 14.328 1 81.12 88 ALA B N 1
ATOM 2211 C CA . ALA B 1 88 ? -17.562 13.031 13.57 1 81.12 88 ALA B CA 1
ATOM 2212 C C . ALA B 1 88 ? -16.391 13.516 14.414 1 81.12 88 ALA B C 1
ATOM 2214 O O . ALA B 1 88 ? -16.484 14.555 15.07 1 81.12 88 ALA B O 1
ATOM 2215 N N . THR B 1 89 ? -15.398 12.656 14.531 1 89.94 89 THR B N 1
ATOM 2216 C CA . THR B 1 89 ? -14.188 13.016 15.266 1 89.94 89 THR B CA 1
ATOM 2217 C C . THR B 1 89 ? -12.961 12.875 14.383 1 89.94 89 THR B C 1
ATOM 2219 O O . THR B 1 89 ? -12.992 12.172 13.367 1 89.94 89 THR B O 1
ATOM 2222 N N . LYS B 1 90 ? -11.938 13.594 14.734 1 93.75 90 LYS B N 1
ATOM 2223 C CA . LYS B 1 90 ? -10.672 13.477 14.016 1 93.75 90 LYS B CA 1
ATOM 2224 C C . LYS B 1 90 ? -10.141 12.047 14.07 1 93.75 90 LYS B C 1
ATOM 2226 O O . LYS B 1 90 ? -9.664 11.516 13.07 1 93.75 90 LYS B O 1
ATOM 2231 N N . PHE B 1 91 ? -10.266 11.445 15.266 1 94.94 91 PHE B N 1
ATOM 2232 C CA . PHE B 1 91 ? -9.828 10.055 15.398 1 94.94 91 PHE B CA 1
ATOM 2233 C C . PHE B 1 91 ? -10.641 9.148 14.477 1 94.94 91 PHE B C 1
ATOM 2235 O O . PHE B 1 91 ? -10.078 8.273 13.812 1 94.94 91 PHE B O 1
ATOM 2242 N N . GLY B 1 92 ? -11.93 9.312 14.523 1 93.31 92 GLY B N 1
ATOM 2243 C CA . GLY B 1 92 ? -12.789 8.5 13.672 1 93.31 92 GLY B CA 1
ATOM 2244 C C . GLY B 1 92 ? -12.43 8.586 12.203 1 93.31 92 GLY B C 1
ATOM 2245 O O . GLY B 1 92 ? -12.492 7.586 11.484 1 93.31 92 GLY B O 1
ATOM 2246 N N . GLY B 1 93 ? -12.039 9.766 11.766 1 94.31 93 GLY B N 1
ATOM 2247 C CA . GLY B 1 93 ? -11.609 9.953 10.391 1 94.31 93 GLY B CA 1
ATOM 2248 C C . GLY B 1 93 ? -10.336 9.195 10.055 1 94.31 93 GLY B C 1
ATOM 2249 O O . GLY B 1 93 ? -10.242 8.578 8.984 1 94.31 93 GLY B O 1
ATOM 2250 N N . VAL B 1 94 ? -9.438 9.234 10.945 1 97.12 94 VAL B N 1
ATOM 2251 C CA . VAL B 1 94 ? -8.172 8.531 10.727 1 97.12 94 VAL B CA 1
ATOM 2252 C C . VAL B 1 94 ? -8.414 7.027 10.742 1 97.12 94 VAL B C 1
ATOM 2254 O O . VAL B 1 94 ? -7.875 6.293 9.914 1 97.12 94 VAL B O 1
ATOM 2257 N N . LEU B 1 95 ? -9.203 6.617 11.719 1 96 95 LEU B N 1
ATOM 2258 C CA . LEU B 1 95 ? -9.531 5.199 11.812 1 96 95 LEU B CA 1
ATOM 2259 C C . LEU B 1 95 ? -10.203 4.707 10.531 1 96 95 LEU B C 1
ATOM 2261 O O . LEU B 1 95 ? -9.812 3.678 9.977 1 96 95 LEU B O 1
ATOM 2265 N N . ASP B 1 96 ? -11.172 5.465 10.125 1 94.94 96 ASP B N 1
ATOM 2266 C CA . ASP B 1 96 ? -11.898 5.109 8.906 1 94.94 96 ASP B CA 1
ATOM 2267 C C . ASP B 1 96 ? -10.953 5.027 7.707 1 94.94 96 ASP B C 1
ATOM 2269 O O . ASP B 1 96 ? -10.961 4.035 6.973 1 94.94 96 ASP B O 1
ATOM 2273 N N . ALA B 1 97 ? -10.172 5.988 7.496 1 96.81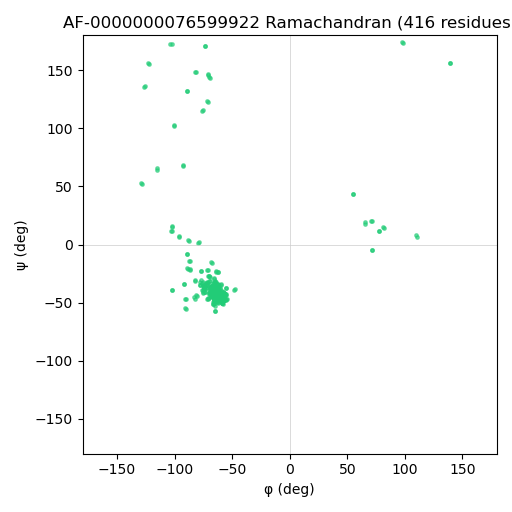 97 ALA B N 1
ATOM 2274 C CA . ALA B 1 97 ? -9.25 6.043 6.367 1 96.81 97 ALA B CA 1
ATOM 2275 C C . ALA B 1 97 ? -8.234 4.902 6.43 1 96.81 97 ALA B C 1
ATOM 2277 O O . ALA B 1 97 ? -7.863 4.34 5.398 1 96.81 97 ALA B O 1
ATOM 2278 N N . SER B 1 98 ? -7.73 4.602 7.609 1 97.94 98 SER B N 1
ATOM 2279 C CA . SER B 1 98 ? -6.785 3.504 7.785 1 97.94 98 SER B CA 1
ATOM 2280 C C . SER B 1 98 ? -7.426 2.162 7.449 1 97.94 98 SER B C 1
ATOM 2282 O O . SER B 1 98 ? -6.809 1.318 6.797 1 97.94 98 SER B O 1
ATOM 2284 N N . CYS B 1 99 ? -8.602 1.966 7.922 1 97.19 99 CYS B N 1
ATOM 2285 C CA . CYS B 1 99 ? -9.336 0.742 7.629 1 97.19 99 CYS B CA 1
ATOM 2286 C C . CYS B 1 99 ? -9.57 0.594 6.129 1 97.19 99 CYS B C 1
ATOM 2288 O O . CYS B 1 99 ? -9.516 -0.515 5.594 1 97.19 99 CYS B O 1
ATOM 2290 N N . ASP B 1 100 ? -9.836 1.72 5.496 1 97.12 100 ASP B N 1
ATOM 2291 C CA . ASP B 1 100 ? -9.992 1.706 4.043 1 97.12 100 ASP B CA 1
ATOM 2292 C C . ASP B 1 100 ? -8.75 1.135 3.361 1 97.12 100 ASP B C 1
ATOM 2294 O O . ASP B 1 100 ? -8.867 0.362 2.408 1 97.12 100 ASP B O 1
ATOM 2298 N N . ARG B 1 101 ? -7.566 1.528 3.842 1 98.44 101 ARG B N 1
ATOM 2299 C CA . ARG B 1 101 ? -6.32 1.036 3.258 1 98.44 101 ARG B CA 1
ATOM 2300 C C . ARG B 1 101 ? -6.176 -0.467 3.471 1 98.44 101 ARG B C 1
ATOM 2302 O O . ARG B 1 101 ? -5.625 -1.169 2.619 1 98.44 101 ARG B O 1
ATOM 2309 N N . LEU B 1 102 ? -6.598 -0.945 4.598 1 98.5 102 LEU B N 1
ATOM 2310 C CA . LEU B 1 102 ? -6.535 -2.373 4.891 1 98.5 102 LEU B CA 1
ATOM 2311 C C . LEU B 1 102 ? -7.461 -3.158 3.969 1 98.5 102 LEU B C 1
ATOM 2313 O O . LEU B 1 102 ? -7.078 -4.207 3.441 1 98.5 102 LEU B O 1
ATOM 2317 N N . VAL B 1 103 ? -8.617 -2.648 3.793 1 98.25 103 VAL B N 1
ATOM 2318 C CA . VAL B 1 103 ? -9.578 -3.303 2.918 1 98.25 103 VAL B CA 1
ATOM 2319 C C . VAL B 1 103 ? -9.055 -3.314 1.485 1 98.25 103 VAL B C 1
ATOM 2321 O O . VAL B 1 103 ? -9.141 -4.332 0.795 1 98.25 103 VAL B O 1
ATOM 2324 N N . ASP B 1 104 ? -8.539 -2.172 1.051 1 98.25 104 ASP B N 1
ATOM 2325 C CA . ASP B 1 104 ? -7.949 -2.1 -0.281 1 98.25 104 ASP B CA 1
ATOM 2326 C C . ASP B 1 104 ? -6.871 -3.164 -0.462 1 98.25 104 ASP B C 1
ATOM 2328 O O . ASP B 1 104 ? -6.84 -3.857 -1.48 1 98.25 104 ASP B O 1
ATOM 2332 N N . GLY B 1 105 ? -6.02 -3.246 0.55 1 98.75 105 GLY B N 1
ATOM 2333 C CA . GLY B 1 105 ? -4.949 -4.23 0.502 1 98.75 105 GLY B CA 1
ATOM 2334 C C . GLY B 1 105 ? -5.457 -5.66 0.441 1 98.75 105 GLY B C 1
ATOM 2335 O O . GLY B 1 105 ? -4.941 -6.477 -0.325 1 98.75 105 GLY B O 1
ATOM 2336 N N . ALA B 1 106 ? -6.434 -5.98 1.228 1 98.62 106 ALA B N 1
ATOM 2337 C CA . ALA B 1 106 ? -6.98 -7.332 1.279 1 98.62 106 ALA B CA 1
ATOM 2338 C C . ALA B 1 106 ? -7.672 -7.695 -0.032 1 98.62 10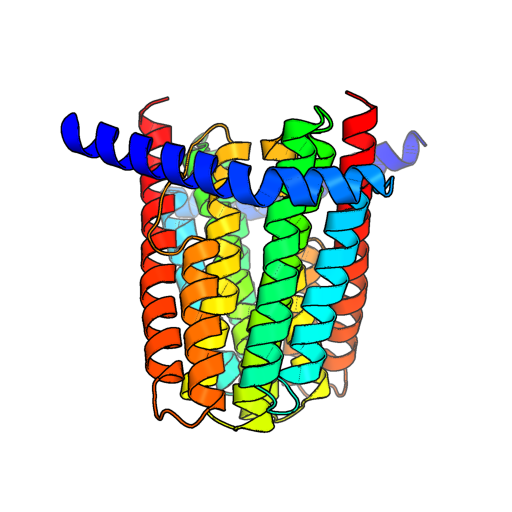6 ALA B C 1
ATOM 2340 O O . ALA B 1 106 ? -7.547 -8.82 -0.516 1 98.62 106 ALA B O 1
ATOM 2341 N N . LEU B 1 107 ? -8.383 -6.734 -0.55 1 98.56 107 LEU B N 1
ATOM 2342 C CA . LEU B 1 107 ? -9.117 -6.98 -1.786 1 98.56 107 LEU B CA 1
ATOM 2343 C C . LEU B 1 107 ? -8.156 -7.246 -2.943 1 98.56 107 LEU B C 1
ATOM 2345 O O . LEU B 1 107 ? -8.227 -8.297 -3.58 1 98.56 107 LEU B O 1
ATOM 2349 N N . PHE B 1 108 ? -7.293 -6.344 -3.191 1 98.88 108 PHE B N 1
ATOM 2350 C CA . PHE B 1 108 ? -6.34 -6.516 -4.281 1 98.88 108 PHE B CA 1
ATOM 2351 C C . PHE B 1 108 ? -5.402 -7.688 -3.998 1 98.88 108 PHE B C 1
ATOM 2353 O O . PHE B 1 108 ? -5.039 -8.43 -4.91 1 98.88 108 PHE B O 1
ATOM 2360 N N . GLY B 1 109 ? -4.996 -7.828 -2.717 1 98.88 109 GLY B N 1
ATOM 2361 C CA . GLY B 1 109 ? -4.152 -8.961 -2.359 1 98.88 109 GLY B CA 1
ATOM 2362 C C . GLY B 1 109 ? -4.805 -10.305 -2.637 1 98.88 109 GLY B C 1
ATOM 2363 O O . GLY B 1 109 ? -4.152 -11.219 -3.139 1 98.88 109 GLY B O 1
ATOM 2364 N N . ALA B 1 110 ? -6.062 -10.453 -2.301 1 98.88 110 ALA B N 1
ATOM 2365 C CA . ALA B 1 110 ? -6.805 -11.688 -2.547 1 98.88 110 ALA B CA 1
ATOM 2366 C C . ALA B 1 110 ? -6.895 -11.984 -4.043 1 98.88 110 ALA B C 1
ATOM 2368 O O . ALA B 1 110 ? -6.805 -13.141 -4.461 1 98.88 110 ALA B O 1
ATOM 2369 N N . LEU B 1 111 ? -7.051 -10.953 -4.801 1 98.94 111 LEU B N 1
ATOM 2370 C CA . LEU B 1 111 ? -7.16 -11.133 -6.242 1 98.94 111 LEU B CA 1
ATOM 2371 C C . LEU B 1 111 ? -5.801 -11.461 -6.855 1 98.94 111 LEU B C 1
ATOM 2373 O O . LEU B 1 111 ? -5.719 -12.219 -7.824 1 98.94 111 LEU B O 1
ATOM 2377 N N . VAL B 1 1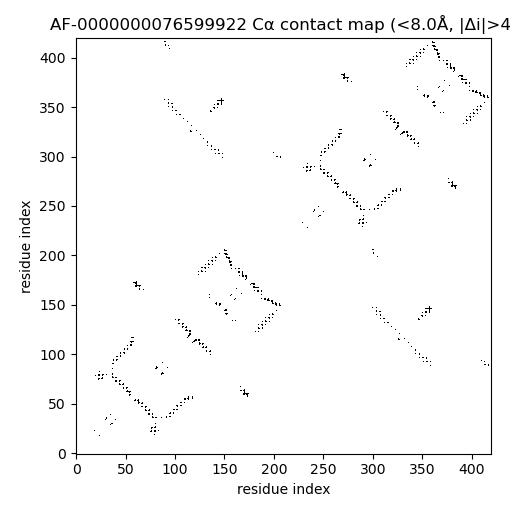12 ? -4.742 -10.836 -6.316 1 98.94 112 VAL B N 1
ATOM 2378 C CA . VAL B 1 112 ? -3.395 -11.211 -6.73 1 98.94 112 VAL B CA 1
ATOM 2379 C C . VAL B 1 112 ? -3.168 -12.703 -6.473 1 98.94 112 VAL B C 1
ATOM 2381 O O . VAL B 1 112 ? -2.709 -13.43 -7.355 1 98.94 112 VAL B O 1
ATOM 2384 N N . TRP B 1 113 ? -3.533 -13.109 -5.242 1 98.81 113 TRP B N 1
ATOM 2385 C CA . TRP B 1 113 ? -3.396 -14.516 -4.871 1 98.81 113 TRP B CA 1
ATOM 2386 C C . TRP B 1 113 ? -4.188 -15.406 -5.82 1 98.81 113 TRP B C 1
ATOM 2388 O O . TRP B 1 113 ? -3.66 -16.391 -6.34 1 98.81 113 TRP B O 1
ATOM 2398 N N . TRP B 1 114 ? -5.391 -15.008 -6.074 1 98.81 114 TRP B N 1
ATOM 2399 C CA . TRP B 1 114 ? -6.25 -15.789 -6.957 1 98.81 114 TRP B CA 1
ATOM 2400 C C . TRP B 1 114 ? -5.648 -15.891 -8.352 1 98.81 114 TRP B C 1
ATOM 2402 O O . TRP B 1 114 ? -5.586 -16.984 -8.93 1 98.81 114 TRP B O 1
ATOM 2412 N N . SER B 1 115 ? -5.18 -14.812 -8.875 1 98.75 115 SER B N 1
ATOM 2413 C CA . SER B 1 115 ? -4.676 -14.773 -10.25 1 98.75 115 SER B CA 1
ATOM 2414 C C . SER B 1 115 ? -3.381 -15.562 -10.391 1 98.75 115 SER B C 1
ATOM 2416 O O . SER B 1 115 ? -3.199 -16.297 -11.367 1 98.75 115 SER B O 1
ATOM 2418 N N . LEU B 1 116 ? -2.527 -15.516 -9.406 1 98.69 116 LEU B N 1
ATOM 2419 C CA . LEU B 1 116 ? -1.198 -16.094 -9.547 1 98.69 116 LEU B CA 1
ATOM 2420 C C . LEU B 1 116 ? -1.184 -17.547 -9.07 1 98.69 116 LEU B C 1
ATOM 2422 O O . LEU B 1 116 ? -0.459 -18.375 -9.625 1 98.69 116 LEU B O 1
ATOM 2426 N N . VAL B 1 117 ? -1.979 -17.859 -8.055 1 98.44 117 VAL B N 1
ATOM 2427 C CA . VAL B 1 117 ? -1.872 -19.156 -7.398 1 98.44 117 VAL B CA 1
ATOM 2428 C C . VAL B 1 117 ? -2.996 -20.078 -7.879 1 98.44 117 VAL B C 1
ATOM 2430 O O . VAL B 1 117 ? -2.775 -21.266 -8.125 1 98.44 117 VAL B O 1
ATOM 2433 N N . VAL B 1 118 ? -4.137 -19.531 -8.047 1 97.94 118 VAL B N 1
ATOM 2434 C CA . VAL B 1 118 ? -5.293 -20.359 -8.391 1 97.94 118 VAL B CA 1
ATOM 2435 C C . VAL B 1 118 ? -5.43 -20.453 -9.906 1 97.94 118 VAL B C 1
ATOM 2437 O O . VAL B 1 118 ? -5.324 -21.547 -10.484 1 97.94 118 VAL B O 1
ATOM 2440 N N . GLU B 1 119 ? -5.488 -19.297 -10.57 1 96.88 119 GLU B N 1
ATOM 2441 C CA . GLU B 1 119 ? -5.684 -19.281 -12.023 1 96.88 119 GLU B CA 1
ATOM 2442 C C . GLU B 1 119 ? -4.352 -19.391 -12.758 1 96.88 119 GLU B C 1
ATOM 2444 O O . GLU B 1 119 ? -4.316 -19.734 -13.938 1 96.88 119 GLU B O 1
ATOM 2449 N N . VAL B 1 120 ? -3.295 -19.078 -12.141 1 97.31 120 VAL B N 1
ATOM 2450 C CA . VAL B 1 120 ? -1.94 -19.094 -12.688 1 97.31 120 VAL B CA 1
ATOM 2451 C C . VAL B 1 120 ? -1.88 -18.25 -13.953 1 97.31 120 VAL B C 1
ATOM 2453 O O . VAL B 1 120 ? -1.383 -18.703 -14.984 1 97.31 120 VAL B O 1
ATOM 2456 N N . ASN B 1 121 ? -2.484 -17.109 -13.922 1 98 121 ASN B N 1
ATOM 2457 C CA . ASN B 1 121 ? -2.361 -16.078 -14.945 1 98 121 ASN B CA 1
ATOM 2458 C C . ASN B 1 121 ? -1.389 -14.977 -14.523 1 98 121 ASN B C 1
ATOM 2460 O O . ASN B 1 121 ? -1.75 -14.078 -13.766 1 98 121 ASN B O 1
ATOM 2464 N N . HIS B 1 122 ? -0.23 -15.062 -15.086 1 98.31 122 HIS B N 1
ATOM 2465 C CA . HIS B 1 122 ? 0.878 -14.219 -14.656 1 98.31 122 HIS B CA 1
ATOM 2466 C C . HIS B 1 122 ? 0.649 -12.766 -15.055 1 98.31 122 HIS B C 1
ATOM 2468 O O . HIS B 1 122 ? 0.922 -11.852 -14.266 1 98.31 122 HIS B O 1
ATOM 2474 N N . LEU B 1 123 ? 0.164 -12.523 -16.281 1 98.31 123 LEU B N 1
ATOM 2475 C CA . LEU B 1 123 ? -0.032 -11.156 -16.75 1 98.31 123 LEU B CA 1
ATOM 2476 C C . LEU B 1 123 ? -1.098 -10.438 -15.938 1 98.31 123 LEU B C 1
ATOM 2478 O O . LEU B 1 123 ? -0.928 -9.273 -15.57 1 98.31 123 LEU B O 1
ATOM 2482 N N . ARG B 1 124 ? -2.15 -11.109 -15.664 1 98.56 124 ARG B N 1
ATOM 2483 C CA . ARG B 1 124 ? -3.199 -10.555 -14.82 1 98.56 124 ARG B CA 1
ATOM 2484 C C . ARG B 1 124 ? -2.686 -10.305 -13.406 1 98.56 124 ARG B C 1
ATOM 2486 O O . ARG B 1 124 ? -2.994 -9.273 -12.797 1 98.56 124 ARG B O 1
ATOM 2493 N N . GLY B 1 125 ? -1.959 -11.281 -12.875 1 98.75 125 GLY B N 1
ATOM 2494 C CA . GLY B 1 125 ? -1.379 -11.117 -11.555 1 98.75 125 GLY B CA 1
ATOM 2495 C C . GLY B 1 125 ? -0.459 -9.922 -11.445 1 98.75 125 GLY B C 1
ATOM 2496 O O . GLY B 1 125 ? -0.482 -9.203 -10.445 1 98.75 125 GLY B O 1
ATOM 2497 N N . LEU B 1 126 ? 0.347 -9.695 -12.484 1 98.75 126 LEU B N 1
ATOM 2498 C CA . LEU B 1 126 ? 1.228 -8.531 -12.531 1 98.75 126 LEU B CA 1
ATOM 2499 C C . LEU B 1 126 ? 0.422 -7.238 -12.5 1 98.75 126 LEU B C 1
ATOM 2501 O O . LEU B 1 126 ? 0.753 -6.316 -11.75 1 98.75 126 LEU B O 1
ATOM 2505 N N . ALA B 1 127 ? -0.614 -7.18 -13.328 1 98.88 127 ALA B N 1
ATOM 2506 C CA . ALA B 1 127 ? -1.472 -5.996 -13.359 1 98.88 127 ALA B CA 1
ATOM 2507 C C . ALA B 1 127 ? -2.092 -5.727 -11.992 1 98.88 127 ALA B C 1
ATOM 2509 O O . ALA B 1 127 ? -2.131 -4.582 -11.539 1 98.88 127 ALA B O 1
ATOM 2510 N N . LEU B 1 128 ? -2.562 -6.762 -11.32 1 98.94 128 LEU B N 1
ATOM 2511 C CA . LEU B 1 128 ? -3.209 -6.633 -10.016 1 98.94 128 LEU B CA 1
ATOM 2512 C C . LEU B 1 128 ? -2.207 -6.191 -8.953 1 98.94 128 LEU B C 1
ATOM 2514 O O . LEU B 1 128 ? -2.549 -5.426 -8.055 1 98.94 128 LEU B O 1
ATOM 2518 N N . LEU B 1 129 ? -0.971 -6.656 -9.047 1 98.88 129 LEU B N 1
ATOM 2519 C CA . LEU B 1 129 ? 0.075 -6.215 -8.125 1 98.88 129 LEU B CA 1
ATOM 2520 C C . LEU B 1 129 ? 0.344 -4.723 -8.289 1 98.88 129 LEU B C 1
ATOM 2522 O O . LEU B 1 129 ? 0.486 -4.004 -7.297 1 98.88 129 LEU B O 1
ATOM 2526 N N . ILE B 1 130 ? 0.407 -4.273 -9.516 1 98.88 130 ILE B N 1
ATOM 2527 C CA . ILE B 1 130 ? 0.618 -2.855 -9.789 1 98.88 130 ILE B CA 1
ATOM 2528 C C . ILE B 1 130 ? -0.561 -2.043 -9.258 1 98.88 130 ILE B C 1
ATOM 2530 O O . ILE B 1 130 ? -0.372 -0.982 -8.656 1 98.88 130 ILE B O 1
ATOM 2534 N N . CYS B 1 131 ? -1.782 -2.553 -9.422 1 98.88 131 CYS B N 1
ATOM 2535 C CA . CYS B 1 131 ? -2.975 -1.881 -8.922 1 98.88 131 CYS B CA 1
ATOM 2536 C C . CYS B 1 131 ? -2.959 -1.804 -7.395 1 98.88 131 CYS B C 1
ATOM 2538 O O . CYS B 1 131 ? -3.357 -0.792 -6.816 1 98.88 131 CYS B O 1
ATOM 2540 N N . LEU B 1 132 ? -2.527 -2.883 -6.746 1 98.88 132 LEU B N 1
ATOM 2541 C CA . LEU B 1 132 ? -2.432 -2.908 -5.289 1 98.88 132 LEU B CA 1
ATOM 2542 C C . LEU B 1 132 ? -1.507 -1.806 -4.785 1 98.88 132 LEU B C 1
ATOM 2544 O O . LEU B 1 132 ? -1.886 -1.021 -3.914 1 98.88 132 LEU B O 1
ATOM 2548 N N . VAL B 1 133 ? -0.34 -1.704 -5.332 1 98.88 133 VAL B N 1
ATOM 2549 C CA . VAL B 1 133 ? 0.636 -0.696 -4.93 1 98.88 133 VAL B CA 1
ATOM 2550 C C . VAL B 1 133 ? 0.126 0.694 -5.301 1 98.88 133 VAL B C 1
ATOM 2552 O O . VAL B 1 133 ? 0.194 1.623 -4.492 1 98.88 133 VAL B O 1
ATOM 2555 N N . GLY B 1 134 ? -0.404 0.812 -6.555 1 98.69 134 GLY B N 1
ATOM 2556 C CA . GLY B 1 134 ? -0.919 2.09 -7.016 1 98.69 134 GLY B CA 1
ATOM 2557 C C . GLY B 1 134 ? -2.029 2.639 -6.141 1 98.69 134 GLY B C 1
ATOM 2558 O O . GLY B 1 134 ? -2.049 3.83 -5.824 1 98.69 134 GLY B O 1
ATOM 2559 N N . ALA B 1 135 ? -2.953 1.771 -5.758 1 98.38 135 ALA B N 1
ATOM 2560 C CA . ALA B 1 135 ? -4.066 2.182 -4.902 1 98.38 135 ALA B CA 1
ATOM 2561 C C . ALA B 1 135 ? -3.564 2.756 -3.582 1 98.38 135 ALA B C 1
ATOM 2563 O O . ALA B 1 135 ? -4.043 3.797 -3.129 1 98.38 135 ALA B O 1
ATOM 2564 N N . GLN B 1 136 ? -2.592 2.1 -3.004 1 98.69 136 GLN B N 1
ATOM 2565 C CA . GLN B 1 136 ? -2.033 2.539 -1.73 1 98.69 136 GLN B CA 1
ATOM 2566 C C . GLN B 1 136 ? -1.277 3.855 -1.887 1 98.69 136 GLN B C 1
ATOM 2568 O O . GLN B 1 136 ? -1.428 4.766 -1.069 1 98.69 136 GLN B O 1
ATOM 2573 N N . VAL B 1 137 ? -0.516 3.986 -2.951 1 98.69 137 VAL B N 1
ATOM 2574 C CA . VAL B 1 137 ? 0.327 5.16 -3.16 1 98.69 137 VAL B CA 1
ATOM 2575 C C . VAL B 1 137 ? -0.547 6.379 -3.445 1 98.69 137 VAL B C 1
ATOM 2577 O O . VAL B 1 137 ? -0.267 7.477 -2.959 1 98.69 137 VAL B O 1
ATOM 2580 N N . ILE B 1 138 ? -1.584 6.203 -4.227 1 98.5 138 ILE B N 1
ATOM 2581 C CA . ILE B 1 138 ? -2.492 7.297 -4.555 1 98.5 138 ILE B CA 1
ATOM 2582 C C . ILE B 1 138 ? -3.043 7.918 -3.271 1 98.5 138 ILE B C 1
ATOM 2584 O O . ILE B 1 138 ? -3.033 9.141 -3.109 1 98.5 138 ILE B O 1
ATOM 2588 N N . SER B 1 139 ? -3.5 7.098 -2.365 1 98.12 139 SER B N 1
ATOM 2589 C CA . SER B 1 139 ? -4.051 7.582 -1.104 1 98.12 139 SER B CA 1
ATOM 2590 C C . SER B 1 139 ? -2.967 8.195 -0.223 1 98.12 139 SER B C 1
ATOM 2592 O O . SER B 1 139 ? -3.201 9.195 0.449 1 98.12 139 SER B O 1
ATOM 2594 N N . TYR B 1 140 ? -1.818 7.629 -0.271 1 98.69 140 TYR B N 1
ATOM 2595 C CA . TYR B 1 140 ? -0.72 8.117 0.553 1 98.69 140 TYR B CA 1
ATOM 2596 C C . TYR B 1 140 ? -0.306 9.523 0.132 1 98.69 140 TYR B C 1
ATOM 2598 O O . TYR B 1 140 ? -0.057 10.383 0.98 1 98.69 140 TYR B O 1
ATOM 2606 N N . VAL B 1 141 ? -0.173 9.766 -1.175 1 98.56 141 VAL B N 1
ATOM 2607 C CA . VAL B 1 141 ? 0.264 11.062 -1.687 1 98.56 141 VAL B CA 1
ATOM 2608 C C . VAL B 1 141 ? -0.668 12.156 -1.179 1 98.56 141 VAL B C 1
ATOM 2610 O O . VAL B 1 141 ? -0.211 13.227 -0.754 1 98.56 141 VAL B O 1
ATOM 2613 N N . LYS B 1 142 ? -1.934 11.906 -1.199 1 98 142 LYS B N 1
ATOM 2614 C CA . LYS B 1 142 ? -2.896 12.891 -0.715 1 98 142 LYS B CA 1
ATOM 2615 C C . LYS B 1 142 ? -2.713 13.148 0.777 1 98 142 LYS B C 1
ATOM 2617 O O . LYS B 1 142 ? -2.658 14.305 1.209 1 98 142 LYS B O 1
ATOM 2622 N N . ALA B 1 143 ? -2.621 12.102 1.536 1 98 143 ALA B N 1
ATOM 2623 C CA . ALA B 1 143 ? -2.461 12.242 2.98 1 98 143 ALA B CA 1
ATOM 2624 C C . ALA B 1 143 ? -1.175 12.992 3.318 1 98 143 ALA B C 1
ATOM 2626 O O . ALA B 1 143 ? -1.166 13.859 4.191 1 98 143 ALA B O 1
ATOM 2627 N N . ARG B 1 144 ? -0.113 12.656 2.621 1 98.31 144 ARG B N 1
ATOM 2628 C CA . ARG B 1 144 ? 1.181 13.273 2.889 1 98.31 144 ARG B CA 1
ATOM 2629 C C . ARG B 1 144 ? 1.184 14.742 2.465 1 98.31 144 ARG B C 1
ATOM 2631 O O . ARG B 1 144 ? 1.782 15.586 3.137 1 98.31 144 ARG B O 1
ATOM 2638 N N . ALA B 1 145 ? 0.56 14.992 1.362 1 98.19 145 ALA B N 1
ATOM 2639 C CA . ALA B 1 145 ? 0.423 16.391 0.934 1 98.19 145 ALA B CA 1
ATOM 2640 C C . ALA B 1 145 ? -0.319 17.203 1.981 1 98.19 145 ALA B C 1
ATOM 2642 O O . ALA B 1 145 ? 0.147 18.281 2.381 1 98.19 145 ALA B O 1
ATOM 2643 N N . GLU B 1 146 ? -1.395 16.703 2.471 1 97.56 146 GLU B N 1
ATOM 2644 C CA . GLU B 1 146 ? -2.207 17.391 3.465 1 97.56 146 GLU B CA 1
ATOM 2645 C C . GLU B 1 146 ? -1.448 17.562 4.777 1 97.56 146 GLU B C 1
ATOM 2647 O O . GLU B 1 146 ? -1.585 18.594 5.453 1 97.56 146 GLU B O 1
ATOM 2652 N N . ALA B 1 147 ? -0.676 16.578 5.105 1 97.12 147 ALA B N 1
ATOM 2653 C CA . ALA B 1 147 ? 0.131 16.641 6.32 1 97.12 147 ALA B CA 1
ATOM 2654 C C . ALA B 1 147 ? 1.161 17.766 6.242 1 97.12 147 ALA B C 1
ATOM 2656 O O . ALA B 1 147 ? 1.604 18.281 7.27 1 97.12 147 ALA B O 1
ATOM 2657 N N . ASN B 1 148 ? 1.515 18.172 5.012 1 96.81 148 ASN B N 1
ATOM 2658 C CA . ASN B 1 148 ? 2.5 19.219 4.805 1 96.81 148 ASN B CA 1
ATOM 2659 C C . ASN B 1 148 ? 1.837 20.547 4.438 1 96.81 148 ASN B C 1
ATOM 2661 O O . ASN B 1 148 ? 2.5 21.469 3.951 1 96.81 148 ASN B O 1
ATOM 2665 N N . GLY B 1 149 ? 0.486 20.562 4.613 1 95.62 149 GLY B N 1
ATOM 2666 C CA . GLY B 1 149 ? -0.251 21.781 4.336 1 95.62 149 GLY B CA 1
ATOM 2667 C C . GLY B 1 149 ? -0.474 22.016 2.854 1 95.62 149 GLY B C 1
ATOM 2668 O O . GLY B 1 149 ? -0.761 23.141 2.436 1 95.62 149 GLY B O 1
ATOM 2669 N N . LEU B 1 150 ? -0.209 21.031 2.014 1 96.88 150 LEU B N 1
ATOM 2670 C CA . LEU B 1 150 ? -0.417 21.094 0.572 1 96.88 150 LEU B CA 1
ATOM 2671 C C . LEU B 1 150 ? -1.673 20.344 0.164 1 96.88 150 LEU B C 1
ATOM 2673 O O . LEU B 1 150 ? -2.34 19.734 1.008 1 96.88 150 LEU B O 1
ATOM 2677 N N . SER B 1 151 ? -2.004 20.484 -1.088 1 94.69 151 SER B N 1
ATOM 2678 C CA . SER B 1 151 ? -3.211 19.812 -1.566 1 94.69 151 SER B CA 1
ATOM 2679 C C . SER B 1 151 ? -2.916 18.953 -2.783 1 94.69 151 SER B C 1
ATOM 2681 O O . SER B 1 151 ? -2.119 19.328 -3.645 1 94.69 151 SER B O 1
ATOM 2683 N N . ALA B 1 152 ? -3.465 17.781 -2.748 1 93.12 152 ALA B N 1
ATOM 2684 C CA . ALA B 1 152 ? -3.396 16.844 -3.869 1 93.12 152 ALA B CA 1
ATOM 2685 C C . ALA B 1 152 ? -4.785 16.344 -4.246 1 93.12 152 ALA B C 1
ATOM 2687 O O . ALA B 1 152 ? -5.004 15.133 -4.34 1 93.12 152 ALA B O 1
ATOM 2688 N N . ASP B 1 153 ? -5.66 17.188 -4.453 1 86.56 153 ASP B N 1
ATOM 2689 C CA . ASP B 1 153 ? -7.039 16.797 -4.723 1 86.56 153 ASP B CA 1
ATOM 2690 C C . ASP B 1 153 ? -7.223 16.391 -6.184 1 86.56 153 ASP B C 1
ATOM 2692 O O . ASP B 1 153 ? -6.453 16.812 -7.051 1 86.56 153 ASP B O 1
ATOM 2696 N N . GLY B 1 154 ? -8.125 15.484 -6.387 1 83.56 154 GLY B N 1
ATOM 2697 C CA . GLY B 1 154 ? -8.461 15.07 -7.738 1 83.56 154 GLY B CA 1
ATOM 2698 C C . GLY B 1 154 ? -7.766 13.789 -8.164 1 83.56 154 GLY B C 1
ATOM 2699 O O . GLY B 1 154 ? -7.051 13.18 -7.367 1 83.56 154 GLY B O 1
ATOM 2700 N N . GLY B 1 155 ? -8.141 13.289 -9.344 1 86.94 155 GLY B N 1
ATOM 2701 C CA . GLY B 1 155 ? -7.598 12.086 -9.945 1 86.94 155 GLY B CA 1
ATOM 2702 C C . GLY B 1 155 ? -8.656 11.219 -10.602 1 86.94 155 GLY B C 1
ATOM 2703 O O . GLY B 1 155 ? -9.812 11.227 -10.188 1 86.94 155 GLY B O 1
ATOM 2704 N N . LEU B 1 156 ? -8.203 10.469 -11.492 1 90.19 156 LEU B N 1
ATOM 2705 C CA . LEU B 1 156 ? -9.086 9.633 -12.305 1 90.19 156 LEU B CA 1
ATOM 2706 C C . LEU B 1 156 ? -9.438 8.344 -11.578 1 90.19 156 LEU B C 1
ATOM 2708 O O . LEU B 1 156 ? -10.523 7.785 -11.773 1 90.19 156 LEU B O 1
ATOM 2712 N N . ALA B 1 157 ? -8.508 7.871 -10.742 1 91.81 157 ALA B N 1
ATOM 2713 C CA . ALA B 1 157 ? -8.695 6.586 -10.078 1 91.81 157 ALA B CA 1
ATOM 2714 C C . ALA B 1 157 ? -8.805 6.766 -8.562 1 91.81 157 ALA B C 1
ATOM 2716 O O . ALA B 1 157 ? -7.988 6.23 -7.809 1 91.81 157 ALA B O 1
ATOM 2717 N N . GLU B 1 158 ? -9.852 7.441 -8.258 1 93.38 158 GLU B N 1
ATOM 2718 C CA . GLU B 1 158 ? -10.141 7.508 -6.832 1 93.38 158 GLU B CA 1
ATOM 2719 C C . GLU B 1 158 ? -10.695 6.18 -6.32 1 93.38 158 GLU B C 1
ATOM 2721 O O . GLU B 1 158 ? -10.867 5.23 -7.09 1 93.38 158 GLU B O 1
ATOM 2726 N N . ARG B 1 159 ? -10.812 6.082 -5.047 1 94.25 159 ARG B N 1
ATOM 2727 C CA . ARG B 1 159 ? -11.117 4.793 -4.434 1 94.25 159 ARG B CA 1
ATOM 2728 C C . ARG B 1 159 ? -12.414 4.215 -4.984 1 94.25 159 ARG B C 1
ATOM 2730 O O . ARG B 1 159 ? -12.492 3.023 -5.289 1 94.25 159 ARG B O 1
ATOM 2737 N N . ALA B 1 160 ? -13.445 5.098 -5.125 1 91.31 160 ALA B N 1
ATOM 2738 C CA . ALA B 1 160 ? -14.734 4.633 -5.625 1 91.31 160 ALA B CA 1
ATOM 2739 C C . ALA B 1 160 ? -14.609 4.086 -7.043 1 91.31 160 ALA B C 1
ATOM 2741 O O . ALA B 1 160 ? -15.164 3.029 -7.355 1 91.31 160 ALA B O 1
ATOM 2742 N N . GLU B 1 161 ? -13.938 4.797 -7.906 1 94.88 161 GLU B N 1
ATOM 2743 C CA . GLU B 1 161 ? -13.734 4.375 -9.289 1 94.88 161 GLU B CA 1
ATOM 2744 C C . GLU B 1 161 ? -12.93 3.08 -9.359 1 94.88 161 GLU B C 1
ATOM 2746 O O . GLU B 1 161 ? -13.258 2.184 -10.141 1 94.88 161 GLU B O 1
ATOM 2751 N N . ARG B 1 162 ? -11.898 3.008 -8.562 1 97.19 162 ARG B N 1
ATOM 2752 C CA . ARG B 1 162 ? -11.062 1.81 -8.562 1 97.19 162 ARG B CA 1
ATOM 2753 C C . ARG B 1 162 ? -11.883 0.578 -8.18 1 97.19 162 ARG B C 1
ATOM 2755 O O . ARG B 1 162 ? -11.781 -0.465 -8.828 1 97.19 162 ARG B O 1
ATOM 2762 N N . PHE B 1 163 ? -12.68 0.716 -7.137 1 95.81 163 PHE B N 1
ATOM 2763 C CA . PHE B 1 163 ? -13.461 -0.424 -6.676 1 95.81 163 PHE B CA 1
ATOM 2764 C C . PHE B 1 163 ? -14.531 -0.797 -7.691 1 95.81 163 PHE B C 1
ATOM 2766 O O . PHE B 1 163 ? -14.797 -1.98 -7.918 1 95.81 163 PHE B O 1
ATOM 2773 N N . LEU B 1 164 ? -15.148 0.25 -8.242 1 95.94 164 LEU B N 1
ATOM 2774 C CA . LEU B 1 164 ? -16.141 -0.032 -9.258 1 95.94 164 LEU B CA 1
ATOM 2775 C C . LEU B 1 164 ? -15.547 -0.835 -10.406 1 95.94 164 LEU B C 1
ATOM 2777 O O . LEU B 1 164 ? -16.094 -1.861 -10.812 1 95.94 164 LEU B O 1
ATOM 2781 N N . VAL B 1 165 ? -14.438 -0.426 -10.898 1 98.12 165 VAL B N 1
ATOM 2782 C CA . VAL B 1 165 ? -13.797 -1.049 -12.055 1 98.12 165 VAL B CA 1
ATOM 2783 C C . VAL B 1 165 ? -13.359 -2.469 -11.703 1 98.12 165 VAL B C 1
ATOM 2785 O O . VAL B 1 165 ? -13.656 -3.418 -12.43 1 98.12 165 VAL B O 1
ATOM 2788 N N . VAL B 1 166 ? -12.703 -2.678 -10.578 1 98.5 166 VAL B N 1
ATOM 2789 C CA . VAL B 1 166 ? -12.102 -3.973 -10.273 1 98.5 166 VAL B CA 1
ATOM 2790 C C . VAL B 1 166 ? -13.188 -4.957 -9.852 1 98.5 166 VAL B C 1
ATOM 2792 O O . VAL B 1 166 ? -13.141 -6.137 -10.211 1 98.5 166 VAL B O 1
ATOM 2795 N N . LEU B 1 167 ? -14.195 -4.488 -9.078 1 98.44 167 LEU B N 1
ATOM 2796 C CA . LEU B 1 167 ? -15.234 -5.402 -8.617 1 98.44 167 LEU B CA 1
ATOM 2797 C C . LEU B 1 167 ? -16.172 -5.781 -9.758 1 98.44 167 LEU B C 1
ATOM 2799 O O . LEU B 1 167 ? -16.547 -6.949 -9.898 1 98.44 167 LEU B O 1
ATOM 2803 N N . VAL B 1 168 ? -16.516 -4.816 -10.586 1 98.38 168 VAL B N 1
ATOM 2804 C CA . VAL B 1 168 ? -17.359 -5.141 -11.734 1 98.38 168 VAL B CA 1
ATOM 2805 C C . VAL B 1 168 ? -16.625 -6.102 -12.664 1 98.38 168 VAL B C 1
ATOM 2807 O O . VAL B 1 168 ? -17.188 -7.098 -13.117 1 98.38 168 VAL B O 1
ATOM 2810 N N . GLY B 1 169 ? -15.367 -5.789 -12.961 1 98.75 169 GLY B N 1
ATOM 2811 C CA . GLY B 1 169 ? -14.57 -6.691 -13.781 1 98.75 169 GLY B CA 1
ATOM 2812 C C . GLY B 1 169 ? -14.461 -8.086 -13.203 1 98.75 169 GLY B C 1
ATOM 2813 O O . GLY B 1 169 ? -14.625 -9.078 -13.914 1 98.75 169 GLY B O 1
ATOM 2814 N N . THR B 1 170 ? -14.195 -8.172 -11.898 1 98.81 170 THR B N 1
ATOM 2815 C CA . THR B 1 170 ? -14.047 -9.445 -11.211 1 98.81 170 THR B CA 1
ATOM 2816 C C . THR B 1 170 ? -15.359 -10.227 -11.227 1 98.81 170 THR B C 1
ATOM 2818 O O . THR B 1 170 ? -15.375 -11.43 -11.5 1 98.81 170 THR B O 1
ATOM 2821 N N . GLY B 1 171 ? -16.469 -9.547 -10.914 1 98.75 171 GLY B N 1
ATOM 2822 C CA . GLY B 1 171 ? -17.766 -10.188 -10.898 1 98.75 171 GLY B CA 1
ATOM 2823 C C . GLY B 1 171 ? -18.172 -10.742 -12.258 1 98.75 171 GLY B C 1
ATOM 2824 O O . GLY B 1 171 ? -18.625 -11.883 -12.352 1 98.75 171 GLY B O 1
ATOM 2825 N N . LEU B 1 172 ? -17.953 -9.953 -13.289 1 98.75 172 LEU B N 1
ATOM 2826 C CA . LEU B 1 172 ? -18.312 -10.383 -14.641 1 98.75 172 LEU B CA 1
ATOM 2827 C C . LEU B 1 172 ? -17.422 -11.539 -15.094 1 98.75 172 LEU B C 1
ATOM 2829 O O . LEU B 1 172 ? -17.875 -12.438 -15.797 1 98.75 172 LEU B O 1
ATOM 2833 N N . HIS B 1 173 ? -16.172 -11.453 -14.766 1 98.62 173 HIS B N 1
ATOM 2834 C CA . HIS B 1 173 ? -15.297 -12.578 -15.047 1 98.62 173 HIS B CA 1
ATOM 2835 C C . HIS B 1 173 ? -15.812 -13.859 -14.398 1 98.62 173 HIS B C 1
ATOM 2837 O O . HIS B 1 173 ? -15.789 -14.93 -15.008 1 98.62 173 HIS B O 1
ATOM 2843 N N . GLY B 1 174 ? -16.266 -13.727 -13.148 1 98.12 174 GLY B N 1
ATOM 2844 C CA . GLY B 1 174 ? -16.828 -14.859 -12.422 1 98.12 174 GLY B CA 1
ATOM 2845 C C . GLY B 1 174 ? -18.078 -15.43 -13.086 1 98.12 174 GLY B C 1
ATOM 2846 O O . GLY B 1 174 ? -18.391 -16.609 -12.914 1 98.12 174 GLY B O 1
ATOM 2847 N N . LEU B 1 175 ? -18.75 -14.609 -13.875 1 98.19 175 LEU B N 1
ATOM 2848 C CA . LEU B 1 175 ? -19.953 -15.047 -14.586 1 98.19 175 LEU B CA 1
ATOM 2849 C C . LEU B 1 175 ? -19.594 -15.633 -15.945 1 98.19 175 LEU B C 1
ATOM 2851 O O . LEU B 1 175 ? -20.469 -16.078 -16.688 1 98.19 175 LEU B O 1
ATOM 2855 N N . GLY B 1 176 ? -18.359 -15.508 -16.328 1 97.62 176 GLY B N 1
ATOM 2856 C CA . GLY B 1 176 ? -17.906 -16.203 -17.531 1 97.62 176 GLY B CA 1
ATOM 2857 C C . GLY B 1 176 ? -17.609 -15.258 -18.672 1 97.62 176 GLY B C 1
ATOM 2858 O O . GLY B 1 176 ? -17.328 -15.703 -19.797 1 97.62 176 GLY B O 1
ATOM 2859 N N . VAL B 1 177 ? -17.641 -13.953 -18.484 1 97.44 177 VAL B N 1
ATOM 2860 C CA . VAL B 1 177 ? -17.328 -13 -19.547 1 97.44 177 VAL B CA 1
ATOM 2861 C C . VAL B 1 177 ? -15.828 -12.945 -19.781 1 97.44 177 VAL B C 1
ATOM 2863 O O . VAL B 1 177 ? -15.07 -12.508 -18.906 1 97.44 177 VAL B O 1
ATOM 2866 N N . PRO B 1 178 ? -15.469 -13.359 -20.953 1 95.56 178 PRO B N 1
ATOM 2867 C CA . PRO B 1 178 ? -14.031 -13.492 -21.172 1 95.56 178 PRO B CA 1
ATOM 2868 C C . PRO B 1 178 ? -13.32 -12.141 -21.25 1 95.56 178 PRO B C 1
ATOM 2870 O O . PRO B 1 178 ? -13.906 -11.148 -21.688 1 95.56 178 PRO B O 1
ATOM 2873 N N . TYR B 1 179 ? -12.148 -11.953 -20.781 1 97.06 179 TYR B N 1
ATOM 2874 C CA . TYR B 1 179 ? -11.172 -10.883 -20.922 1 97.06 179 TYR B CA 1
ATOM 2875 C C . TYR B 1 179 ? -11.609 -9.633 -20.172 1 97.06 179 TYR B C 1
ATOM 2877 O O . TYR B 1 179 ? -10.859 -8.656 -20.094 1 97.06 179 TYR B O 1
ATOM 2885 N N . VAL B 1 180 ? -12.789 -9.633 -19.594 1 98.31 180 VAL B N 1
ATOM 2886 C CA . VAL B 1 180 ? -13.336 -8.43 -18.984 1 98.31 180 VAL B CA 1
ATOM 2887 C C . VAL B 1 180 ? -12.461 -8 -17.797 1 98.31 180 VAL B C 1
ATOM 2889 O O . VAL B 1 180 ? -12.203 -6.812 -17.625 1 98.31 180 VAL B O 1
ATOM 2892 N N . LEU B 1 181 ? -12.062 -8.953 -17.016 1 98.56 181 LEU B N 1
ATOM 2893 C CA . LEU B 1 181 ? -11.219 -8.625 -15.875 1 98.56 181 LEU B CA 1
ATOM 2894 C C . LEU B 1 181 ? -9.844 -8.148 -16.328 1 98.56 181 LEU B C 1
ATOM 2896 O O . LEU B 1 181 ? -9.281 -7.223 -15.742 1 98.56 181 LEU B O 1
ATOM 2900 N N . ASP B 1 182 ? -9.289 -8.734 -17.375 1 98.62 182 ASP B N 1
ATOM 2901 C CA . ASP B 1 182 ? -8 -8.297 -17.906 1 98.62 182 ASP B CA 1
ATOM 2902 C C . ASP B 1 182 ? -8.07 -6.848 -18.375 1 98.62 182 ASP B C 1
ATOM 2904 O O . ASP B 1 182 ? -7.184 -6.047 -18.062 1 98.62 182 ASP B O 1
ATOM 2908 N N . VAL B 1 183 ? -9.086 -6.535 -19.078 1 98.69 183 VAL B N 1
ATOM 2909 C CA . VAL B 1 183 ? -9.273 -5.168 -19.547 1 98.69 183 VAL B CA 1
ATOM 2910 C C . VAL B 1 183 ? -9.43 -4.227 -18.359 1 98.69 183 VAL B C 1
ATOM 2912 O O . VAL B 1 183 ? -8.82 -3.152 -18.328 1 98.69 183 VAL B O 1
ATOM 2915 N N . ALA B 1 184 ? -10.227 -4.621 -17.406 1 98.81 184 ALA B N 1
ATOM 2916 C CA . ALA B 1 184 ? -10.484 -3.801 -16.219 1 98.81 184 ALA B CA 1
ATOM 2917 C C . ALA B 1 184 ? -9.195 -3.51 -15.461 1 98.81 184 ALA B C 1
ATOM 2919 O O . ALA B 1 184 ? -8.93 -2.361 -15.102 1 98.81 184 ALA B O 1
ATOM 2920 N N . VAL B 1 185 ? -8.406 -4.516 -15.219 1 98.75 185 VAL B N 1
ATOM 2921 C CA . VAL B 1 185 ? -7.246 -4.352 -14.344 1 98.75 185 VAL B CA 1
ATOM 2922 C C . VAL B 1 185 ? -6.152 -3.578 -15.078 1 98.75 185 VAL B C 1
ATOM 2924 O O . VAL B 1 185 ? -5.438 -2.775 -14.477 1 98.75 185 VAL B O 1
ATOM 2927 N N . TRP B 1 186 ? -5.941 -3.779 -16.375 1 98.75 186 TRP B N 1
ATOM 2928 C CA . TRP B 1 186 ? -4.934 -3.012 -17.094 1 98.75 186 TRP B CA 1
ATOM 2929 C C . TRP B 1 186 ? -5.383 -1.563 -17.281 1 98.75 186 TRP B C 1
ATOM 2931 O O . TRP B 1 186 ? -4.555 -0.648 -17.281 1 98.75 186 TRP B O 1
ATOM 2941 N N . LEU B 1 187 ? -6.695 -1.373 -17.469 1 98.69 187 LEU B N 1
ATOM 2942 C CA . LEU B 1 187 ? -7.219 -0.013 -17.422 1 98.69 187 LEU B CA 1
ATOM 2943 C C . LEU B 1 187 ? -6.91 0.65 -16.078 1 98.69 187 LEU B C 1
ATOM 2945 O O . LEU B 1 187 ? -6.484 1.807 -16.047 1 98.69 187 LEU B O 1
ATOM 2949 N N . LEU B 1 188 ? -7.098 -0.071 -15.031 1 98.69 188 LEU B N 1
ATOM 2950 C CA . LEU B 1 188 ? -6.855 0.451 -13.695 1 98.69 188 LEU B CA 1
ATOM 2951 C C . LEU B 1 188 ? -5.375 0.74 -13.484 1 98.69 188 LEU B C 1
ATOM 2953 O O . LEU B 1 188 ? -5.02 1.685 -12.773 1 98.69 188 LEU B O 1
ATOM 2957 N N . VAL B 1 189 ? -4.484 -0.096 -14.062 1 98.75 189 VAL B N 1
ATOM 2958 C CA . VAL B 1 189 ? -3.051 0.161 -14 1 98.75 189 VAL B CA 1
ATOM 2959 C C . VAL B 1 189 ? -2.746 1.531 -14.602 1 98.75 189 VAL B C 1
ATOM 2961 O O . VAL B 1 189 ? -2.088 2.361 -13.969 1 98.75 189 VAL B O 1
ATOM 2964 N N . VAL B 1 190 ? -3.279 1.773 -15.758 1 98.56 190 VAL B N 1
ATOM 2965 C CA . VAL B 1 190 ? -3.025 3.025 -16.469 1 98.56 190 VAL B CA 1
ATOM 2966 C C . VAL B 1 190 ? -3.617 4.191 -15.68 1 98.56 190 VAL B C 1
ATOM 2968 O O . VAL B 1 190 ? -2.945 5.199 -15.453 1 98.56 190 VAL B O 1
ATOM 2971 N N . LEU B 1 191 ? -4.828 4.051 -15.25 1 98.38 191 LEU B N 1
ATOM 2972 C CA . LEU B 1 191 ? -5.5 5.109 -14.508 1 98.38 191 LEU B CA 1
ATOM 2973 C C . LEU B 1 191 ? -4.777 5.402 -13.203 1 98.38 191 LEU B C 1
ATOM 2975 O O . LEU B 1 191 ? -4.703 6.555 -12.773 1 98.38 191 LEU B O 1
ATOM 2979 N N . SER B 1 192 ? -4.305 4.379 -12.516 1 98.38 192 SER B N 1
ATOM 2980 C CA . SER B 1 192 ? -3.604 4.555 -11.25 1 98.38 192 SER B CA 1
ATOM 2981 C C . SER B 1 192 ? -2.293 5.312 -11.445 1 98.38 192 SER B C 1
ATOM 2983 O O . SER B 1 192 ? -1.964 6.203 -10.664 1 98.38 192 SER B O 1
ATOM 2985 N N . LEU B 1 193 ? -1.524 4.969 -12.5 1 97.94 193 LEU B N 1
ATOM 2986 C CA . LEU B 1 193 ? -0.265 5.648 -12.781 1 97.94 193 LEU B CA 1
ATOM 2987 C C . LEU B 1 193 ? -0.507 7.109 -13.148 1 97.94 193 LEU B C 1
ATOM 2989 O O . LEU B 1 193 ? 0.22 7.996 -12.688 1 97.94 193 LEU B O 1
ATOM 2993 N N . ILE B 1 194 ? -1.53 7.34 -13.891 1 98 194 ILE B N 1
ATOM 2994 C CA . ILE B 1 194 ? -1.894 8.703 -14.258 1 98 194 ILE B CA 1
ATOM 2995 C C . ILE B 1 194 ? -2.301 9.484 -13.016 1 98 194 ILE B C 1
ATOM 2997 O O . ILE B 1 194 ? -1.906 10.641 -12.844 1 98 194 ILE B O 1
ATOM 3001 N N . THR B 1 195 ? -3.064 8.883 -12.156 1 98.25 195 THR B N 1
ATOM 3002 C CA . THR B 1 195 ? -3.549 9.555 -10.953 1 98.25 195 THR B CA 1
ATOM 3003 C C . THR B 1 195 ? -2.389 9.906 -10.023 1 98.25 195 THR B C 1
ATOM 3005 O O . THR B 1 195 ? -2.381 10.969 -9.414 1 98.25 195 THR B O 1
ATOM 3008 N N . ILE B 1 196 ? -1.431 9.031 -9.852 1 98.19 196 ILE B N 1
ATOM 3009 C CA . ILE B 1 196 ? -0.256 9.328 -9.039 1 98.19 196 ILE B CA 1
ATOM 3010 C C . ILE B 1 196 ? 0.46 10.555 -9.602 1 98.19 196 ILE B C 1
ATOM 3012 O O . ILE B 1 196 ? 0.806 11.477 -8.852 1 98.19 196 ILE B O 1
ATOM 3016 N N . ALA B 1 197 ? 0.602 10.617 -10.938 1 97.31 197 ALA B N 1
ATOM 3017 C CA . ALA B 1 197 ? 1.239 11.766 -11.586 1 97.31 197 ALA B CA 1
ATOM 3018 C C . ALA B 1 197 ? 0.412 13.031 -11.398 1 97.31 197 ALA B C 1
ATOM 3020 O O . ALA B 1 197 ? 0.957 14.094 -11.094 1 97.31 197 ALA B O 1
ATOM 3021 N N . GLN B 1 198 ? -0.848 12.883 -11.57 1 97.56 198 GLN B N 1
ATOM 3022 C CA . GLN B 1 198 ? -1.748 14.023 -11.406 1 97.56 198 GLN B CA 1
ATOM 3023 C C . GLN B 1 198 ? -1.632 14.617 -10.008 1 97.56 198 GLN B C 1
ATOM 3025 O O . GLN B 1 198 ? -1.567 15.836 -9.852 1 97.56 198 GLN B O 1
ATOM 3030 N N . ARG B 1 199 ? -1.572 13.773 -9.023 1 97.81 199 ARG B N 1
ATOM 3031 C CA . ARG B 1 199 ? -1.541 14.25 -7.645 1 97.81 199 ARG B CA 1
ATOM 3032 C C . ARG B 1 199 ? -0.194 14.883 -7.312 1 97.81 199 ARG B C 1
ATOM 3034 O O . ARG B 1 199 ? -0.132 15.891 -6.605 1 97.81 199 ARG B O 1
ATOM 3041 N N . LEU B 1 200 ? 0.859 14.328 -7.828 1 97.38 200 LEU B N 1
ATOM 3042 C CA . LEU B 1 200 ? 2.168 14.93 -7.59 1 97.38 200 LEU B CA 1
ATOM 3043 C C . LEU B 1 200 ? 2.275 16.297 -8.266 1 97.38 200 LEU B C 1
ATOM 3045 O O . LEU B 1 200 ? 2.867 17.219 -7.707 1 97.38 200 LEU B O 1
ATOM 3049 N N . ILE B 1 201 ? 1.67 16.422 -9.469 1 96.5 201 ILE B N 1
ATOM 3050 C CA . ILE B 1 201 ? 1.646 17.703 -10.164 1 96.5 201 ILE B CA 1
ATOM 3051 C C . ILE B 1 201 ? 0.799 18.703 -9.383 1 96.5 201 ILE B C 1
ATOM 3053 O O . ILE B 1 201 ? 1.17 19.859 -9.25 1 96.5 201 ILE B O 1
ATOM 3057 N N . ALA B 1 202 ? -0.273 18.219 -8.836 1 96.44 202 ALA B N 1
ATOM 3058 C CA . ALA B 1 202 ? -1.141 19.078 -8.031 1 96.44 202 ALA B CA 1
ATOM 3059 C C . ALA B 1 202 ? -0.427 19.531 -6.762 1 96.44 202 ALA B C 1
ATOM 3061 O O . ALA B 1 202 ? -0.603 20.672 -6.328 1 96.44 202 ALA B O 1
ATOM 3062 N N . VAL B 1 203 ? 0.348 18.656 -6.156 1 97.19 203 VAL B N 1
ATOM 3063 C CA . VAL B 1 203 ? 1.123 19.016 -4.977 1 97.19 203 VAL B CA 1
ATOM 3064 C C . VAL B 1 203 ? 2.125 20.109 -5.328 1 97.19 203 VAL B C 1
ATOM 3066 O O . VAL B 1 203 ? 2.293 21.078 -4.578 1 97.19 203 VAL B O 1
ATOM 3069 N N . HIS B 1 204 ? 2.787 19.969 -6.469 1 95.81 204 HIS B N 1
ATOM 3070 C CA . HIS B 1 204 ? 3.756 20.969 -6.91 1 95.81 204 HIS B CA 1
ATOM 3071 C C . HIS B 1 204 ? 3.088 22.312 -7.156 1 95.81 204 HIS B C 1
ATOM 3073 O O . HIS B 1 204 ? 3.621 23.359 -6.77 1 95.81 204 HIS B O 1
ATOM 3079 N N . ALA B 1 205 ? 1.934 22.266 -7.75 1 95.06 205 ALA B N 1
ATOM 3080 C CA . ALA B 1 205 ? 1.181 23.484 -8.016 1 95.06 205 ALA B CA 1
ATOM 3081 C C . ALA B 1 205 ? 0.747 24.172 -6.723 1 95.06 205 ALA B C 1
ATOM 3083 O O . ALA B 1 205 ? 0.818 25.391 -6.598 1 95.06 205 ALA B O 1
ATOM 3084 N N . SER B 1 206 ? 0.361 23.359 -5.848 1 93.94 206 SER B N 1
ATOM 3085 C CA . SER B 1 206 ? -0.07 23.891 -4.559 1 93.94 206 SER B CA 1
ATOM 3086 C C . SER B 1 206 ? 1.098 24.516 -3.797 1 93.94 206 SER B C 1
ATOM 3088 O O . SER B 1 206 ? 0.923 25.5 -3.08 1 93.94 206 SER B O 1
ATOM 3090 N N . TYR B 1 207 ? 2.221 23.953 -3.926 1 92.69 207 TYR B N 1
ATOM 3091 C CA . TYR B 1 207 ? 3.426 24.469 -3.281 1 92.69 207 TYR B CA 1
ATOM 3092 C C . TYR B 1 207 ? 3.838 25.812 -3.881 1 92.69 207 TYR B C 1
ATOM 3094 O O . TYR B 1 207 ? 4.258 26.719 -3.158 1 92.69 207 TYR B O 1
ATOM 3102 N N . ARG B 1 208 ? 3.668 25.984 -5.152 1 90.38 208 ARG B N 1
ATOM 3103 C CA . ARG B 1 208 ? 4.023 27.219 -5.832 1 90.38 208 ARG B CA 1
ATOM 3104 C C . ARG B 1 208 ? 3.061 28.344 -5.465 1 90.38 208 ARG B C 1
ATOM 3106 O O . ARG B 1 208 ? 3.436 29.516 -5.469 1 90.38 208 ARG B O 1
ATOM 3113 N N . ASP B 1 209 ? 1.941 27.953 -5.031 1 86.69 209 ASP B N 1
ATOM 3114 C CA . ASP B 1 209 ? 0.911 28.922 -4.688 1 86.69 209 ASP B CA 1
ATOM 3115 C C . ASP B 1 209 ? 1.06 29.406 -3.242 1 86.69 209 ASP B C 1
ATOM 3117 O O . ASP B 1 209 ? 0.368 30.328 -2.812 1 86.69 209 ASP B O 1
ATOM 3121 N N . LEU B 1 210 ? 1.868 28.703 -2.422 1 77 210 LEU B N 1
ATOM 3122 C CA . LEU B 1 210 ? 2.113 29.156 -1.055 1 77 210 LEU B CA 1
ATOM 3123 C C . LEU B 1 210 ? 3.021 30.375 -1.038 1 77 210 LEU B C 1
ATOM 3125 O O . LEU B 1 210 ? 3.949 30.484 -1.845 1 77 210 LEU B O 1
#

Radius of gyration: 21.89 Å; Cα contacts (8 Å, |Δi|>4): 560; chains: 2; bounding box: 62×51×54 Å